Protein AF-0000000084667643 (afdb_homodimer)

Nearest PDB structures (foldseek):
  5f5l-assembly1_A  TM=6.764E-01  e=3.415E-20  Micromonospora okii
  7er7-assembly1_A  TM=6.659E-01  e=9.354E-09  Homo sapiens
  5itv-assembly1_A  TM=6.585E-01  e=2.022E-08  Bacillus subtilis subsp. subtilis str. 168
  4trr-assembly1_D  TM=6.886E-01  e=4.373E-08  Burkholderia cenocepacia J2315
  6drr-assembly1_B  TM=6.834E-01  e=4.977E-07  Campylobacter jejuni

Structure (mmCIF, N/CA/C/O backbone):
data_AF-0000000084667643-model_v1
#
loop_
_entity.id
_entity.type
_entity.pdbx_description
1 polymer 'NmrA-like domain-containing protein'
#
loop_
_atom_site.group_PDB
_atom_site.id
_atom_site.type_symbol
_atom_site.label_atom_id
_atom_site.label_alt_id
_atom_site.label_comp_id
_atom_site.label_asym_id
_atom_site.label_entity_id
_atom_site.label_seq_id
_atom_site.pdbx_PDB_ins_code
_atom_site.Cartn_x
_atom_site.Cartn_y
_atom_site.Cartn_z
_atom_site.occupancy
_atom_site.B_iso_or_equiv
_atom_site.auth_seq_id
_atom_site.auth_comp_id
_atom_site.auth_asym_id
_atom_site.auth_atom_id
_atom_site.pdbx_PDB_model_num
ATOM 1 N N . MET A 1 1 ? 10.734 -54.125 -12.797 1 47.94 1 MET A N 1
ATOM 2 C CA . MET A 1 1 ? 9.531 -53.312 -12.844 1 47.94 1 MET A CA 1
ATOM 3 C C . MET A 1 1 ? 9.422 -52.562 -14.172 1 47.94 1 MET A C 1
ATOM 5 O O . MET A 1 1 ? 10.438 -52.312 -14.82 1 47.94 1 MET A O 1
ATOM 9 N N . ALA A 1 2 ? 8.211 -52.562 -14.844 1 60.41 2 ALA A N 1
ATOM 10 C CA . ALA A 1 2 ? 8.047 -51.969 -16.156 1 60.41 2 ALA A CA 1
ATOM 11 C C . ALA A 1 2 ? 8.586 -50.531 -16.188 1 60.41 2 ALA A C 1
ATOM 13 O O . ALA A 1 2 ? 8.531 -49.844 -15.18 1 60.41 2 ALA A O 1
ATOM 14 N N . ALA A 1 3 ? 9.352 -50.156 -17.188 1 72.62 3 ALA A N 1
ATOM 15 C CA . ALA A 1 3 ? 9.992 -48.844 -17.359 1 72.62 3 ALA A CA 1
ATOM 16 C C . ALA A 1 3 ? 8.977 -47.719 -17.25 1 72.62 3 ALA A C 1
ATOM 18 O O . ALA A 1 3 ? 7.922 -47.75 -17.891 1 72.62 3 ALA A O 1
ATOM 19 N N . THR A 1 4 ? 9.102 -46.844 -16.188 1 89.5 4 THR A N 1
ATOM 20 C CA . THR A 1 4 ? 8.195 -45.719 -15.977 1 89.5 4 THR A CA 1
ATOM 21 C C . THR A 1 4 ? 8.844 -44.406 -16.453 1 89.5 4 THR A C 1
ATOM 23 O O . THR A 1 4 ? 10.062 -44.312 -16.578 1 89.5 4 THR A O 1
ATOM 26 N N . LYS A 1 5 ? 8.086 -43.5 -16.906 1 95.88 5 LYS A N 1
ATOM 27 C CA . LYS A 1 5 ? 8.516 -42.125 -17.203 1 95.88 5 LYS A CA 1
ATOM 28 C C . LYS A 1 5 ? 8.617 -41.281 -15.922 1 95.88 5 LYS A C 1
ATOM 30 O O . LYS A 1 5 ? 7.609 -41.031 -15.258 1 95.88 5 LYS A O 1
ATOM 35 N N . ALA A 1 6 ? 9.812 -40.844 -15.641 1 98.12 6 ALA A N 1
ATOM 36 C CA . ALA A 1 6 ? 10 -40.062 -14.422 1 98.12 6 ALA A CA 1
ATOM 37 C C . ALA A 1 6 ? 9.695 -38.594 -14.68 1 98.12 6 ALA A C 1
ATOM 39 O O . ALA A 1 6 ? 10.211 -38 -15.633 1 98.12 6 ALA A O 1
ATOM 40 N N . ILE A 1 7 ? 8.812 -38.062 -13.867 1 98.62 7 ILE A N 1
ATOM 41 C CA . ILE A 1 7 ? 8.461 -36.625 -13.977 1 98.62 7 ILE A CA 1
ATOM 42 C C . ILE A 1 7 ? 8.922 -35.906 -12.727 1 98.62 7 ILE A C 1
ATOM 44 O O . ILE A 1 7 ? 8.539 -36.25 -11.609 1 98.62 7 ILE A O 1
ATOM 48 N N . LEU A 1 8 ? 9.758 -34.906 -12.922 1 98.69 8 LEU A N 1
ATOM 49 C CA . LEU A 1 8 ? 10.242 -34.031 -11.867 1 98.69 8 LEU A CA 1
ATOM 50 C C . LEU A 1 8 ? 9.32 -32.812 -11.68 1 98.69 8 LEU A C 1
ATOM 52 O O . LEU A 1 8 ? 9.156 -32 -12.602 1 98.69 8 LEU A O 1
ATOM 56 N N . VAL A 1 9 ? 8.719 -32.688 -10.523 1 98.69 9 VAL A N 1
ATOM 57 C CA . VAL A 1 9 ? 7.777 -31.609 -10.266 1 98.69 9 VAL A CA 1
ATOM 58 C C . VAL A 1 9 ? 8.383 -30.609 -9.273 1 98.69 9 VAL A C 1
ATOM 60 O O . VAL A 1 9 ? 8.57 -30.938 -8.102 1 98.69 9 VAL A O 1
ATOM 63 N N . THR A 1 10 ? 8.672 -29.359 -9.742 1 98.06 10 THR A N 1
ATOM 64 C CA . THR A 1 10 ? 9.133 -28.312 -8.852 1 98.06 10 THR A CA 1
ATOM 65 C C . THR A 1 10 ? 7.953 -27.594 -8.203 1 98.06 10 THR A C 1
ATOM 67 O O . THR A 1 10 ? 6.812 -27.75 -8.641 1 98.06 10 THR A O 1
ATOM 70 N N . GLY A 1 11 ? 8.266 -26.891 -7.086 1 95.12 11 GLY A N 1
ATOM 71 C CA . GLY A 1 11 ? 7.164 -26.281 -6.363 1 95.12 11 GLY A CA 1
ATOM 72 C C . GLY A 1 11 ? 6.168 -27.281 -5.82 1 95.12 11 GLY A C 1
ATOM 73 O O . GLY A 1 11 ? 4.977 -26.984 -5.703 1 95.12 11 GLY A O 1
ATOM 74 N N . ALA A 1 12 ? 6.59 -28.438 -5.488 1 96.56 12 ALA A N 1
ATOM 75 C CA . ALA A 1 12 ? 5.727 -29.562 -5.156 1 96.56 12 ALA A CA 1
ATOM 76 C C . ALA A 1 12 ? 4.953 -29.312 -3.867 1 96.56 12 ALA A C 1
ATOM 78 O O . ALA A 1 12 ? 3.836 -29.812 -3.695 1 96.56 12 ALA A O 1
ATOM 79 N N . THR A 1 13 ? 5.504 -28.547 -2.99 1 94.56 13 THR A N 1
ATOM 80 C CA . THR A 1 13 ? 4.84 -28.266 -1.722 1 94.56 13 THR A CA 1
ATOM 81 C C . THR A 1 13 ? 3.947 -27.031 -1.84 1 94.56 13 THR A C 1
ATOM 83 O O . THR A 1 13 ? 3.23 -26.688 -0.898 1 94.56 13 THR A O 1
ATOM 86 N N . GLY A 1 14 ? 4.023 -26.438 -2.955 1 93.56 14 GLY A N 1
ATOM 87 C CA . GLY A 1 14 ? 3.209 -25.25 -3.191 1 93.56 14 GLY A CA 1
ATOM 88 C C . GLY A 1 14 ? 1.891 -25.562 -3.873 1 93.56 14 GLY A C 1
ATOM 89 O O . GLY A 1 14 ? 1.542 -26.734 -4.059 1 93.56 14 GLY A O 1
ATOM 90 N N . LYS A 1 15 ? 1.174 -24.484 -4.262 1 92.5 15 LYS A N 1
ATOM 91 C CA . LYS A 1 15 ? -0.159 -24.625 -4.848 1 92.5 15 LYS A CA 1
ATOM 92 C C . LYS A 1 15 ? -0.096 -25.266 -6.227 1 92.5 15 LYS A C 1
ATOM 94 O O . LYS A 1 15 ? -0.78 -26.266 -6.48 1 92.5 15 LYS A O 1
ATOM 99 N N . GLN A 1 16 ? 0.79 -24.734 -7.043 1 96.38 16 GLN A N 1
ATOM 100 C CA . GLN A 1 16 ? 0.796 -25.188 -8.43 1 96.38 16 GLN A CA 1
ATOM 101 C C . GLN A 1 16 ? 1.419 -26.578 -8.555 1 96.38 16 GLN A C 1
ATOM 103 O O . GLN A 1 16 ? 0.762 -27.516 -9 1 96.38 16 GLN A O 1
ATOM 108 N N . GLY A 1 17 ? 2.645 -26.75 -8.039 1 97.5 17 GLY A N 1
ATOM 109 C CA . GLY A 1 17 ? 3.277 -28.062 -8.102 1 97.5 17 GLY A CA 1
ATOM 110 C C . GLY A 1 17 ? 2.482 -29.141 -7.395 1 97.5 17 GLY A C 1
ATOM 111 O O . GLY A 1 17 ? 2.391 -30.266 -7.883 1 97.5 17 GLY A O 1
ATOM 112 N N . GLY A 1 18 ? 1.941 -28.797 -6.273 1 96.88 18 GLY A N 1
ATOM 113 C CA . GLY A 1 18 ? 1.099 -29.734 -5.559 1 96.88 18 GLY A CA 1
ATOM 114 C C . GLY A 1 18 ? -0.117 -30.172 -6.355 1 96.88 18 GLY A C 1
ATOM 115 O O . GLY A 1 18 ? -0.477 -31.359 -6.352 1 96.88 18 GLY A O 1
ATOM 116 N N . ALA A 1 19 ? -0.73 -29.266 -7.016 1 97 19 ALA A N 1
ATOM 117 C CA . ALA A 1 19 ? -1.91 -29.562 -7.82 1 97 19 ALA A CA 1
ATOM 118 C C . ALA A 1 19 ? -1.553 -30.484 -8.992 1 97 19 ALA A C 1
ATOM 120 O O . ALA A 1 19 ? -2.309 -31.391 -9.328 1 97 19 ALA A O 1
ATOM 121 N N . VAL A 1 20 ? -0.415 -30.219 -9.617 1 98.25 20 VAL A N 1
ATOM 122 C CA . VAL A 1 20 ? 0.044 -31.078 -10.711 1 98.25 20 VAL A CA 1
ATOM 123 C C . VAL A 1 20 ? 0.303 -32.5 -10.195 1 98.25 20 VAL A C 1
ATOM 125 O O . VAL A 1 20 ? -0.128 -33.469 -10.805 1 98.25 20 VAL A O 1
ATOM 128 N N . LEU A 1 21 ? 0.953 -32.594 -9.055 1 97.62 21 LEU A N 1
ATOM 129 C CA . LEU A 1 21 ? 1.238 -33.875 -8.445 1 97.62 21 LEU A CA 1
ATOM 130 C C . LEU A 1 21 ? -0.052 -34.625 -8.13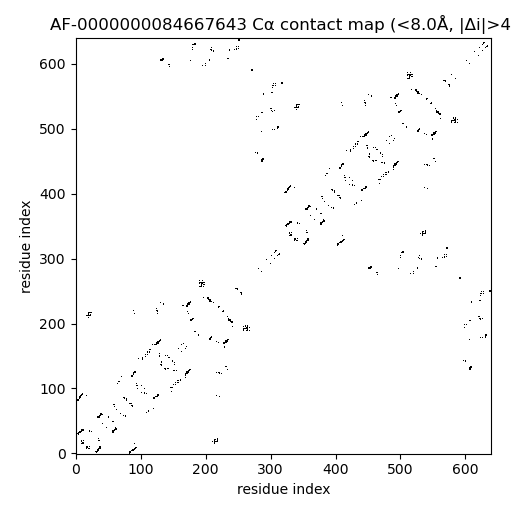3 1 97.62 21 LEU A C 1
ATOM 132 O O . LEU A 1 21 ? -0.164 -35.812 -8.414 1 97.62 21 LEU A O 1
ATOM 136 N N . ASP A 1 22 ? -0.995 -33.938 -7.57 1 96.62 22 ASP A N 1
ATOM 137 C CA . ASP A 1 22 ? -2.273 -34.531 -7.215 1 96.62 22 ASP A CA 1
ATOM 138 C C . ASP A 1 22 ? -2.969 -35.094 -8.445 1 96.62 22 ASP A C 1
ATOM 140 O O . ASP A 1 22 ? -3.469 -36.25 -8.414 1 96.62 22 ASP A O 1
ATOM 144 N N . GLN A 1 23 ? -2.955 -34.344 -9.508 1 96.5 23 GLN A N 1
ATOM 145 C CA . GLN A 1 23 ? -3.629 -34.781 -10.727 1 96.5 23 GLN A CA 1
ATOM 146 C C . GLN A 1 23 ? -2.912 -35.969 -11.375 1 96.5 23 GLN A C 1
ATOM 148 O O . GLN A 1 23 ? -3.553 -36.906 -11.82 1 96.5 23 GLN A O 1
ATOM 153 N N . LEU A 1 24 ? -1.574 -35.938 -11.398 1 97.5 24 LEU A N 1
ATOM 154 C CA . LEU A 1 24 ? -0.806 -37.031 -11.992 1 97.5 24 LEU A CA 1
ATOM 155 C C . LEU A 1 24 ? -0.93 -38.312 -11.164 1 97.5 24 LEU A C 1
ATOM 157 O O . LEU A 1 24 ? -1.063 -39.406 -11.711 1 97.5 24 LEU A O 1
ATOM 161 N N . ALA A 1 25 ? -0.909 -38.125 -9.852 1 95.88 25 ALA A N 1
ATOM 162 C CA . ALA A 1 25 ? -0.954 -39.281 -8.953 1 95.88 25 ALA A CA 1
ATOM 163 C C . ALA A 1 25 ? -2.326 -39.938 -8.984 1 95.88 25 ALA A C 1
ATOM 165 O O . ALA A 1 25 ? -2.445 -41.125 -8.742 1 95.88 25 ALA A O 1
ATOM 166 N N . SER A 1 26 ? -3.346 -39.125 -9.273 1 92.88 26 SER A N 1
ATOM 167 C CA . SER A 1 26 ? -4.711 -39.656 -9.234 1 92.88 26 SER A CA 1
ATOM 168 C C . SER A 1 26 ? -5.172 -40.094 -10.617 1 92.88 26 SER A C 1
ATOM 170 O O . SER A 1 26 ? -6.258 -40.688 -10.758 1 92.88 26 SER A O 1
ATOM 172 N N . TYR A 1 27 ? -4.434 -39.75 -11.625 1 89.25 27 TYR A N 1
ATOM 173 C CA . TYR A 1 27 ? -4.77 -40.125 -12.992 1 89.25 27 TYR A CA 1
ATOM 174 C C . TYR A 1 27 ? -4.832 -41.656 -13.148 1 89.25 27 TYR A C 1
ATOM 176 O O . TYR A 1 27 ? -4.004 -42.375 -12.586 1 89.25 27 TYR A O 1
ATOM 184 N N . PRO A 1 28 ? -5.879 -42 -14.039 1 81.5 28 PRO A N 1
ATOM 185 C CA . PRO A 1 28 ? -5.871 -43.438 -14.344 1 81.5 28 PRO A CA 1
ATOM 186 C C . PRO A 1 28 ? -4.605 -43.875 -15.078 1 81.5 28 PRO A C 1
ATOM 188 O O . PRO A 1 28 ? -4.09 -43.125 -15.922 1 81.5 28 PRO A O 1
ATOM 191 N N . SER A 1 29 ? -3.879 -44.75 -14.805 1 86.62 29 SER A N 1
ATOM 192 C CA . SER A 1 29 ? -2.654 -45.312 -15.367 1 86.62 29 SER A CA 1
ATOM 193 C C . SER A 1 29 ? -1.425 -44.531 -14.883 1 86.62 29 SER A C 1
ATOM 195 O O . SER A 1 29 ? -0.457 -44.375 -15.625 1 86.62 29 SER A O 1
ATOM 197 N N . ASN A 1 30 ? -1.562 -43.938 -13.805 1 84.94 30 ASN A N 1
ATOM 198 C CA . ASN A 1 30 ? -0.453 -43.219 -13.188 1 84.94 30 ASN A CA 1
ATOM 199 C C . ASN A 1 30 ? 0.771 -44.094 -13.016 1 84.94 30 ASN A C 1
ATOM 201 O O . ASN A 1 30 ? 1.885 -43.625 -12.828 1 84.94 30 ASN A O 1
ATOM 205 N N . SER A 1 31 ? 0.559 -45.375 -13.203 1 86.94 31 SER A N 1
ATOM 206 C CA . SER A 1 31 ? 1.657 -46.312 -13.016 1 86.94 31 SER A CA 1
ATOM 207 C C . SER A 1 31 ? 2.721 -46.156 -14.094 1 86.94 31 SER A C 1
ATOM 209 O O . SER A 1 31 ? 3.84 -46.625 -13.961 1 86.94 31 SER A O 1
ATOM 211 N N . GLN A 1 32 ? 2.342 -45.469 -15.086 1 92.62 32 GLN A N 1
ATOM 212 C CA . GLN A 1 32 ? 3.309 -45.25 -16.156 1 92.62 32 GLN A CA 1
ATOM 213 C C . GLN A 1 32 ? 4.312 -44.156 -15.758 1 92.62 32 GLN A C 1
ATOM 215 O O . GLN A 1 32 ? 5.324 -43.969 -16.438 1 92.62 32 GLN A O 1
ATOM 220 N N . PHE A 1 33 ? 4.039 -43.531 -14.656 1 95.56 33 PHE A N 1
ATOM 221 C CA . PHE A 1 33 ? 4.91 -42.438 -14.242 1 95.56 33 PHE A CA 1
ATOM 222 C C . PHE A 1 33 ? 5.562 -42.75 -12.898 1 95.56 33 PHE A C 1
ATOM 224 O O . PHE A 1 33 ? 4.969 -43.406 -12.055 1 95.56 33 PHE A O 1
ATOM 231 N N . THR A 1 34 ? 6.738 -42.312 -12.75 1 97.12 34 THR A N 1
ATOM 232 C CA . THR A 1 34 ? 7.375 -42.125 -11.453 1 97.12 34 THR A CA 1
ATOM 233 C C . THR A 1 34 ? 7.441 -40.656 -11.094 1 97.12 34 THR A C 1
ATOM 235 O O . THR A 1 34 ? 8.109 -39.875 -11.781 1 97.12 34 THR A O 1
ATOM 238 N N . LEU A 1 35 ? 6.762 -40.344 -10.07 1 98.06 35 LEU A N 1
ATOM 239 C CA . LEU A 1 35 ? 6.633 -38.906 -9.734 1 98.06 35 LEU A CA 1
ATOM 240 C C . LEU A 1 35 ? 7.668 -38.5 -8.688 1 98.06 35 LEU A C 1
ATOM 242 O O . LEU A 1 35 ? 7.758 -39.125 -7.625 1 98.06 35 LEU A O 1
ATOM 246 N N . LEU A 1 36 ? 8.422 -37.531 -9.047 1 98.5 36 LEU A N 1
ATOM 247 C CA . LEU A 1 36 ? 9.461 -37 -8.18 1 98.5 36 LEU A CA 1
ATOM 248 C C . LEU A 1 36 ? 9.086 -35.594 -7.703 1 98.5 36 LEU A C 1
ATOM 250 O O . LEU A 1 36 ? 9.016 -34.656 -8.5 1 98.5 36 LEU A O 1
ATOM 254 N N . ALA A 1 37 ? 8.867 -35.406 -6.43 1 98.5 37 ALA A N 1
ATOM 255 C CA . ALA A 1 37 ? 8.477 -34.125 -5.84 1 98.5 37 ALA A CA 1
ATOM 256 C C . ALA A 1 37 ? 9.688 -33.406 -5.254 1 98.5 37 ALA A C 1
ATOM 258 O O . ALA A 1 37 ? 10.281 -33.875 -4.277 1 98.5 37 ALA A O 1
ATOM 259 N N . VAL A 1 38 ? 9.977 -32.281 -5.801 1 98.06 38 VAL A N 1
ATOM 260 C CA . VAL A 1 38 ? 11.141 -31.516 -5.359 1 98.06 38 VAL A CA 1
ATOM 261 C C . VAL A 1 38 ? 10.766 -30.625 -4.18 1 98.06 38 VAL A C 1
ATOM 263 O O . VAL A 1 38 ? 9.758 -29.906 -4.227 1 98.06 38 VAL A O 1
ATOM 266 N N . THR A 1 39 ? 11.516 -30.656 -3.191 1 96.81 39 THR A N 1
ATOM 267 C CA . THR A 1 39 ? 11.367 -29.781 -2.027 1 96.81 39 THR A CA 1
ATOM 268 C C . THR A 1 39 ? 12.727 -29.391 -1.475 1 96.81 39 THR A C 1
ATOM 270 O O . THR A 1 39 ? 13.719 -30.078 -1.692 1 96.81 39 THR A O 1
ATOM 273 N N . ARG A 1 40 ? 12.789 -28.234 -0.819 1 92.25 40 ARG A N 1
ATOM 274 C CA . ARG A 1 40 ? 14.023 -27.766 -0.217 1 92.25 40 ARG A CA 1
ATOM 275 C C . ARG A 1 40 ? 14.391 -28.578 1.013 1 92.25 40 ARG A C 1
ATOM 277 O O . ARG A 1 40 ? 15.562 -28.688 1.376 1 92.25 40 ARG A O 1
ATOM 284 N N . ASP A 1 41 ? 13.289 -29.156 1.616 1 93.19 41 ASP A N 1
ATOM 285 C CA . ASP A 1 41 ? 13.453 -29.969 2.816 1 93.19 41 ASP A CA 1
ATOM 286 C C . ASP A 1 41 ? 12.5 -31.156 2.807 1 93.19 41 ASP A C 1
ATOM 288 O O . ASP A 1 41 ? 11.312 -31 3.094 1 93.19 41 ASP A O 1
ATOM 292 N N . VAL A 1 42 ? 13.031 -32.375 2.656 1 95.12 42 VAL A N 1
ATOM 293 C CA . VAL A 1 42 ? 12.211 -33.594 2.51 1 95.12 42 VAL A CA 1
ATOM 294 C C . VAL A 1 42 ? 11.586 -33.938 3.854 1 95.12 42 VAL A C 1
ATOM 296 O O . VAL A 1 42 ? 10.641 -34.75 3.912 1 95.12 42 VAL A O 1
ATOM 299 N N . ASN A 1 43 ? 12.125 -33.312 4.918 1 93.81 43 ASN A N 1
ATOM 300 C CA . ASN A 1 43 ? 11.617 -33.656 6.246 1 93.81 43 ASN A CA 1
ATOM 301 C C . ASN A 1 43 ? 10.586 -32.625 6.727 1 93.81 43 ASN A C 1
ATOM 303 O O . ASN A 1 43 ? 10.078 -32.75 7.84 1 93.81 43 ASN A O 1
ATOM 307 N N . SER A 1 44 ? 10.289 -31.688 5.871 1 91.81 44 SER A N 1
ATOM 308 C CA . SER A 1 44 ? 9.305 -30.672 6.254 1 91.81 44 SER A CA 1
ATOM 309 C C . SER A 1 44 ? 7.906 -31.281 6.352 1 91.81 44 SER A C 1
ATOM 311 O O . SER A 1 44 ? 7.625 -32.312 5.746 1 91.81 44 SER A O 1
ATOM 313 N N . GLY A 1 45 ? 7.059 -30.594 7.141 1 89.69 45 GLY A N 1
ATOM 314 C CA . GLY A 1 45 ? 5.672 -31.016 7.246 1 89.69 45 GLY A CA 1
ATOM 315 C C . GLY A 1 45 ? 4.953 -31.062 5.91 1 89.69 45 GLY A C 1
ATOM 316 O O . GLY A 1 45 ? 4.215 -32 5.621 1 89.69 45 GLY A O 1
ATOM 317 N N . SER A 1 46 ? 5.184 -30.078 5.094 1 91.19 46 SER A N 1
ATOM 318 C CA . SER A 1 46 ? 4.543 -30 3.783 1 91.19 46 SER A CA 1
ATOM 319 C C . SER A 1 46 ? 5.004 -31.141 2.877 1 91.19 46 SER A C 1
ATOM 321 O O . SER A 1 46 ? 4.219 -31.672 2.098 1 91.19 46 SER A O 1
ATOM 323 N N . ALA A 1 47 ? 6.258 -31.516 2.951 1 95 47 ALA A N 1
ATOM 324 C CA . ALA A 1 47 ? 6.781 -32.625 2.17 1 95 47 ALA A CA 1
ATOM 325 C C . ALA A 1 47 ? 6.176 -33.969 2.629 1 95 47 ALA A C 1
ATOM 327 O O . ALA A 1 47 ? 5.762 -34.781 1.805 1 95 47 ALA A O 1
ATOM 328 N N . LYS A 1 48 ? 6.055 -34.125 3.885 1 93.62 48 LYS A N 1
ATOM 329 C CA . LYS A 1 48 ? 5.5 -35.344 4.441 1 93.62 48 LYS A CA 1
ATOM 330 C C . LYS A 1 48 ? 4.027 -35.5 4.062 1 93.62 48 LYS A C 1
ATOM 332 O O . LYS A 1 48 ? 3.555 -36.625 3.852 1 93.62 48 LYS A O 1
ATOM 337 N N . LYS A 1 49 ? 3.365 -34.406 4 1 93.31 49 LYS A N 1
ATOM 338 C CA . LYS A 1 49 ? 1.954 -34.438 3.629 1 93.31 49 LYS A CA 1
ATOM 339 C C . LYS A 1 49 ? 1.77 -34.969 2.209 1 93.31 49 LYS A C 1
ATOM 341 O O . LYS A 1 49 ? 0.774 -35.625 1.911 1 93.31 49 LYS A O 1
ATOM 346 N N . ILE A 1 50 ? 2.719 -34.688 1.342 1 95.69 50 ILE A N 1
ATOM 347 C CA . ILE A 1 50 ? 2.658 -35.188 -0.032 1 95.69 50 ILE A CA 1
ATOM 348 C C . ILE A 1 50 ? 2.686 -36.719 -0.041 1 95.69 50 ILE A C 1
ATOM 350 O O . ILE A 1 50 ? 1.846 -37.344 -0.677 1 95.69 50 ILE A O 1
ATOM 354 N N . VAL A 1 51 ? 3.576 -37.281 0.728 1 95.06 51 VAL A N 1
ATOM 355 C CA . VAL A 1 51 ? 3.762 -38.719 0.717 1 95.06 51 VAL A CA 1
ATOM 356 C C . VAL A 1 51 ? 2.617 -39.406 1.469 1 95.06 51 VAL A C 1
ATOM 358 O O . VAL A 1 51 ? 2.221 -40.5 1.135 1 95.06 51 VAL A O 1
ATOM 361 N N . GLU A 1 52 ? 2.113 -38.719 2.479 1 94.44 52 GLU A N 1
ATOM 362 C CA . GLU A 1 52 ? 0.936 -39.25 3.162 1 94.44 52 GLU A CA 1
ATOM 363 C C . GLU A 1 52 ? -0.251 -39.375 2.209 1 94.44 52 GLU A C 1
ATOM 365 O O . GLU A 1 52 ? -0.996 -40.344 2.252 1 94.44 52 GLU A O 1
ATOM 370 N N . ARG A 1 53 ? -0.425 -38.438 1.385 1 94.5 53 ARG A N 1
ATOM 371 C CA . ARG A 1 53 ? -1.529 -38.406 0.431 1 94.5 53 ARG A CA 1
ATOM 372 C C . ARG A 1 53 ? -1.246 -39.312 -0.757 1 94.5 53 ARG A C 1
ATOM 374 O O . ARG A 1 53 ? -2.156 -39.969 -1.281 1 94.5 53 ARG A O 1
ATOM 381 N N . HIS A 1 54 ? 0.037 -39.281 -1.163 1 95.88 54 HIS A N 1
ATOM 382 C CA . HIS A 1 54 ? 0.477 -40.031 -2.322 1 95.88 54 HIS A CA 1
ATOM 383 C C . HIS A 1 54 ? 1.736 -40.844 -2.006 1 95.88 54 HIS A C 1
ATOM 385 O O . HIS A 1 54 ? 2.846 -40.438 -2.35 1 95.88 54 HIS A O 1
ATOM 391 N N . PRO A 1 55 ? 1.578 -42.031 -1.482 1 94 55 PRO A N 1
ATOM 392 C CA . PRO A 1 55 ? 2.725 -42.812 -1.009 1 94 55 PRO A CA 1
ATOM 393 C C . PRO A 1 55 ? 3.668 -43.219 -2.137 1 94 55 PRO A C 1
ATOM 395 O O . PRO A 1 55 ? 4.828 -43.562 -1.886 1 94 55 PRO A O 1
ATOM 398 N N . GLN A 1 56 ? 3.195 -43.25 -3.297 1 93.5 56 GLN A N 1
ATOM 399 C CA . GLN A 1 56 ? 4.016 -43.688 -4.422 1 93.5 56 GLN A CA 1
ATOM 400 C C . GLN A 1 56 ? 4.949 -42.562 -4.891 1 93.5 56 GLN A C 1
ATOM 402 O O . GLN A 1 56 ? 5.863 -42.812 -5.684 1 93.5 56 GLN A O 1
ATOM 407 N N . VAL A 1 57 ? 4.695 -41.312 -4.516 1 96.56 57 VAL A N 1
ATOM 408 C CA . VAL A 1 57 ? 5.523 -40.188 -4.906 1 96.56 57 VAL A CA 1
ATOM 409 C C . VAL A 1 57 ? 6.855 -40.25 -4.164 1 96.56 57 VAL A C 1
ATOM 411 O O . VAL A 1 57 ? 6.902 -40.562 -2.975 1 96.56 57 VAL A O 1
ATOM 414 N N . LYS A 1 58 ? 7.926 -39.969 -4.844 1 97.38 58 LYS A N 1
ATOM 415 C CA . LYS A 1 58 ? 9.25 -39.906 -4.238 1 97.38 58 LYS A CA 1
ATOM 416 C C . LYS A 1 58 ? 9.68 -38.469 -3.982 1 97.38 58 LYS A C 1
ATOM 418 O O . LYS A 1 58 ? 9.602 -37.625 -4.875 1 97.38 58 LYS A O 1
ATOM 423 N N . LEU A 1 59 ? 10.141 -38.219 -2.766 1 97.62 59 LEU A N 1
ATOM 424 C CA . LEU A 1 59 ? 10.633 -36.875 -2.432 1 97.62 59 LEU A CA 1
ATOM 425 C C . LEU A 1 59 ? 12.078 -36.719 -2.881 1 97.62 59 LEU A C 1
ATOM 427 O O . LEU A 1 59 ? 12.891 -37.625 -2.75 1 97.62 59 LEU A O 1
ATOM 431 N N . VAL A 1 60 ? 12.375 -35.625 -3.471 1 98.12 60 VAL A N 1
ATOM 432 C CA . VAL A 1 60 ? 13.727 -35.281 -3.9 1 98.12 60 VAL A CA 1
ATOM 433 C C . VAL A 1 60 ? 14.148 -33.969 -3.248 1 98.12 60 VAL A C 1
ATOM 435 O O . VAL A 1 60 ? 13.477 -32.969 -3.396 1 98.12 60 VAL A O 1
ATOM 438 N N . GLN A 1 61 ? 15.164 -33.969 -2.533 1 96.62 61 GLN A N 1
ATOM 439 C CA . GLN A 1 61 ? 15.703 -32.75 -1.964 1 96.62 61 GLN A CA 1
ATOM 440 C C . GLN A 1 61 ? 16.469 -31.953 -3.014 1 96.62 61 GLN A C 1
ATOM 442 O O . GLN A 1 61 ? 17.344 -32.469 -3.695 1 96.62 61 GLN A O 1
ATOM 447 N N . GLY A 1 62 ? 16.047 -30.703 -3.162 1 94.31 62 GLY A N 1
ATOM 448 C CA . GLY A 1 62 ? 16.734 -29.891 -4.141 1 94.31 62 GLY A CA 1
ATOM 449 C C . GLY A 1 62 ? 16.297 -28.422 -4.098 1 94.31 62 GLY A C 1
ATOM 450 O O . GLY A 1 62 ? 15.312 -28.078 -3.443 1 94.31 62 GLY A O 1
ATOM 451 N N . ASN A 1 63 ? 17.156 -27.625 -4.762 1 90.88 63 ASN A N 1
ATOM 452 C CA . ASN A 1 63 ? 17.016 -26.172 -4.891 1 90.88 63 ASN A CA 1
ATOM 453 C C . ASN A 1 63 ? 17.125 -25.734 -6.344 1 90.88 63 ASN A C 1
ATOM 455 O O . ASN A 1 63 ? 18 -26.219 -7.078 1 90.88 63 ASN A O 1
ATOM 459 N N . LEU A 1 64 ? 16.25 -24.812 -6.68 1 94.25 64 LEU A N 1
ATOM 460 C CA . LEU A 1 64 ? 16.25 -24.391 -8.078 1 94.25 64 LEU A CA 1
ATOM 461 C C . LEU A 1 64 ? 17.469 -23.531 -8.391 1 94.25 64 LEU A C 1
ATOM 463 O O . LEU A 1 64 ? 17.766 -23.281 -9.562 1 94.25 64 LEU A O 1
ATOM 467 N N . ASP A 1 65 ? 18.156 -23.172 -7.367 1 93.69 65 ASP A N 1
ATOM 468 C CA . ASP A 1 65 ? 19.375 -22.406 -7.566 1 93.69 65 ASP A CA 1
ATOM 469 C C . ASP A 1 65 ? 20.516 -23.297 -8.047 1 93.69 65 ASP A C 1
ATOM 471 O O . ASP A 1 65 ? 21.547 -22.812 -8.516 1 93.69 65 ASP A O 1
ATOM 475 N N . ASP A 1 66 ? 20.344 -24.609 -7.953 1 95.69 66 ASP A N 1
ATOM 476 C CA . ASP A 1 66 ? 21.344 -25.562 -8.391 1 95.69 66 ASP A CA 1
ATOM 477 C C . ASP A 1 66 ? 20.703 -26.75 -9.117 1 95.69 66 ASP A C 1
ATOM 479 O O . ASP A 1 66 ? 20.688 -27.859 -8.602 1 95.69 66 ASP A O 1
ATOM 483 N N . PRO A 1 67 ? 20.359 -26.547 -10.383 1 97.25 67 PRO A N 1
ATOM 484 C CA . PRO A 1 67 ? 19.641 -27.594 -11.117 1 97.25 67 PRO A CA 1
ATOM 485 C C . PRO A 1 67 ? 20.484 -28.859 -11.32 1 97.25 67 PRO A C 1
ATOM 487 O O . PRO A 1 67 ? 19.938 -29.953 -11.367 1 97.25 67 PRO A O 1
ATOM 490 N N . GLN A 1 68 ? 21.828 -28.75 -11.422 1 97.31 68 GLN A N 1
ATOM 491 C CA . GLN A 1 68 ? 22.656 -29.938 -11.594 1 97.31 68 GLN A CA 1
ATOM 492 C C . GLN A 1 68 ? 22.578 -30.828 -10.367 1 97.31 68 GLN A C 1
ATOM 494 O O . GLN A 1 68 ? 22.422 -32.062 -10.492 1 97.31 68 GLN A O 1
ATOM 499 N N . ALA A 1 69 ? 22.703 -30.188 -9.266 1 97.5 69 ALA A N 1
ATOM 500 C CA . ALA A 1 69 ? 22.562 -30.938 -8.031 1 97.5 69 ALA A CA 1
ATOM 501 C C . ALA A 1 69 ? 21.172 -31.531 -7.898 1 97.5 69 ALA A C 1
ATOM 503 O O . ALA A 1 69 ? 21 -32.656 -7.387 1 97.5 69 ALA A O 1
ATOM 504 N N . LEU A 1 70 ? 20.234 -30.797 -8.328 1 97.94 70 LEU A N 1
ATOM 505 C CA . LEU A 1 70 ? 18.844 -31.266 -8.289 1 97.94 70 LEU A CA 1
ATOM 506 C C . LEU A 1 70 ? 18.672 -32.5 -9.148 1 97.94 70 LEU A C 1
ATOM 508 O O . LEU A 1 70 ? 18.047 -33.5 -8.711 1 97.94 70 LEU A O 1
ATOM 512 N N . PHE A 1 71 ? 19.203 -32.562 -10.344 1 98.25 71 PHE A N 1
ATOM 513 C CA . PHE A 1 71 ? 19.094 -33.719 -11.234 1 98.25 71 PHE A CA 1
ATOM 514 C C . PHE A 1 71 ? 19.828 -34.906 -10.656 1 98.25 71 PHE A C 1
ATOM 516 O O . PHE A 1 71 ? 19.375 -36.062 -10.789 1 98.25 71 PHE A O 1
ATOM 523 N N . ALA A 1 72 ? 20.953 -34.625 -10.008 1 98 72 ALA A N 1
ATOM 524 C CA . ALA A 1 72 ? 21.688 -35.719 -9.367 1 98 72 ALA A CA 1
ATOM 525 C C . ALA A 1 72 ? 20.859 -36.375 -8.266 1 98 72 ALA A C 1
ATOM 527 O O . ALA A 1 72 ? 20.797 -37.594 -8.164 1 98 72 ALA A O 1
ATOM 528 N N . SER A 1 73 ? 20.25 -35.531 -7.492 1 98 73 SER A N 1
ATOM 529 C CA . SER A 1 73 ? 19.391 -36.031 -6.426 1 98 73 SER A CA 1
ATOM 530 C C . SER A 1 73 ? 18.203 -36.812 -6.992 1 98 73 SER A C 1
ATOM 532 O O . SER A 1 73 ? 17.812 -37.812 -6.426 1 98 73 SER A O 1
ATOM 534 N N . ALA A 1 74 ? 17.656 -36.344 -8.07 1 98.38 74 ALA A N 1
ATOM 535 C CA . ALA A 1 74 ? 16.531 -37.031 -8.711 1 98.38 74 ALA A CA 1
ATOM 536 C C . ALA A 1 74 ? 16.922 -38.406 -9.234 1 98.38 74 ALA A C 1
ATOM 538 O O . ALA A 1 74 ? 16.203 -39.375 -9.047 1 98.38 74 ALA A O 1
ATOM 539 N N . LYS A 1 75 ? 18.062 -38.438 -9.82 1 97.69 75 LYS A N 1
ATOM 540 C CA . LYS A 1 75 ? 18.562 -39.719 -10.336 1 97.69 75 LYS A CA 1
ATOM 541 C C . LYS A 1 75 ? 18.859 -40.688 -9.203 1 97.69 75 LYS A C 1
ATOM 543 O O . LYS A 1 75 ? 18.609 -41.906 -9.328 1 97.69 75 LYS A O 1
ATOM 548 N N . ALA A 1 76 ? 19.406 -40.156 -8.148 1 97.62 76 ALA A N 1
ATOM 549 C CA . ALA A 1 76 ? 19.641 -41 -6.977 1 97.62 76 ALA A CA 1
ATOM 550 C C . ALA A 1 76 ? 18.328 -41.562 -6.445 1 97.62 76 ALA A C 1
ATOM 552 O O . ALA A 1 76 ? 18.281 -42.75 -6.051 1 97.62 76 ALA A O 1
ATOM 553 N N . ALA A 1 77 ? 17.344 -40.781 -6.406 1 96.56 77 ALA A N 1
ATOM 554 C CA . ALA A 1 77 ? 16.031 -41.25 -5.957 1 96.56 77 ALA A CA 1
ATOM 555 C C . ALA A 1 77 ? 15.492 -42.344 -6.875 1 96.56 77 ALA A C 1
ATOM 557 O O . ALA A 1 77 ? 14.883 -43.312 -6.41 1 96.56 77 ALA A O 1
ATOM 558 N N . LEU A 1 78 ? 15.672 -42.156 -8.141 1 97.06 78 LEU A N 1
ATOM 559 C CA . LEU A 1 78 ? 15.25 -43.156 -9.109 1 97.06 78 LEU A CA 1
ATOM 560 C C . LEU A 1 78 ? 16 -44.469 -8.906 1 97.06 78 LEU A C 1
ATOM 562 O O . LEU A 1 78 ? 15.414 -45.562 -8.945 1 97.06 78 LEU A O 1
ATOM 566 N N . LYS A 1 79 ? 17.266 -44.312 -8.656 1 96.62 79 LYS A N 1
ATOM 567 C CA . LYS A 1 79 ? 18.078 -45.469 -8.398 1 96.62 79 LYS A CA 1
ATOM 568 C C . LYS A 1 79 ? 17.578 -46.25 -7.168 1 96.62 79 LYS A C 1
ATOM 570 O O . LYS A 1 79 ? 17.438 -47.469 -7.199 1 96.62 79 LYS A O 1
ATOM 575 N N . GLU A 1 80 ? 17.328 -45.531 -6.195 1 95.06 80 GLU A N 1
ATOM 576 C CA . GLU A 1 80 ? 16.828 -46.125 -4.965 1 95.06 80 GLU A CA 1
ATOM 577 C C . GLU A 1 80 ? 15.492 -46.812 -5.199 1 95.06 80 GLU A C 1
ATOM 579 O O . GLU A 1 80 ? 15.195 -47.844 -4.578 1 95.06 80 GLU A O 1
ATOM 584 N N . ALA A 1 81 ? 14.734 -46.312 -6.074 1 93.44 81 ALA A N 1
ATOM 585 C CA . ALA A 1 81 ? 13.414 -46.875 -6.395 1 93.44 81 ALA A CA 1
ATOM 586 C C . ALA A 1 81 ? 13.516 -47.938 -7.465 1 93.44 81 ALA A C 1
ATOM 588 O O . ALA A 1 81 ? 12.5 -48.438 -7.957 1 93.44 81 ALA A O 1
ATOM 589 N N . GLU A 1 82 ? 14.75 -48.25 -7.926 1 94.12 82 GLU A N 1
ATOM 590 C CA . GLU A 1 82 ? 15.023 -49.281 -8.938 1 94.12 82 GLU A CA 1
ATOM 591 C C . GLU A 1 82 ? 14.375 -48.906 -10.273 1 94.12 82 GLU A C 1
ATOM 593 O O . GLU A 1 82 ? 13.773 -49.781 -10.922 1 94.12 82 GLU A O 1
ATOM 598 N N . GLN A 1 83 ? 14.406 -47.656 -10.492 1 94.19 83 GLN A N 1
ATOM 599 C CA . GLN A 1 83 ? 13.938 -47.125 -11.773 1 94.19 83 GLN A CA 1
ATOM 600 C C . GLN A 1 83 ? 15.094 -46.656 -12.641 1 94.19 83 GLN A C 1
ATOM 602 O O . GLN A 1 83 ? 16.219 -46.5 -12.148 1 94.19 83 GLN A O 1
ATOM 607 N N . GLU A 1 84 ? 14.812 -46.5 -13.914 1 95 84 GLU A N 1
ATOM 608 C CA . GLU A 1 84 ? 15.82 -45.938 -14.812 1 95 84 GLU A CA 1
ATOM 609 C C . GLU A 1 84 ? 16.203 -44.531 -14.367 1 95 84 GLU A C 1
ATOM 611 O O . GLU A 1 84 ? 15.352 -43.719 -14.023 1 95 84 GLU A O 1
ATOM 616 N N . GLU A 1 85 ? 17.484 -44.25 -14.344 1 96 85 GLU A N 1
ATOM 617 C CA . GLU A 1 85 ? 17.984 -42.938 -13.914 1 96 85 GLU A CA 1
ATOM 618 C C . GLU A 1 85 ? 17.875 -41.906 -15.031 1 96 85 GLU A C 1
ATOM 620 O O . GLU A 1 85 ? 18.859 -41.25 -15.391 1 96 85 GLU A O 1
ATOM 625 N N . LYS A 1 86 ? 16.672 -41.812 -15.523 1 96.88 86 LYS A N 1
ATOM 626 C CA . LYS A 1 86 ? 16.344 -40.844 -16.578 1 96.88 86 LYS A CA 1
ATOM 627 C C . LYS A 1 86 ? 15.117 -40.031 -16.219 1 96.88 86 LYS A C 1
ATOM 629 O O . LYS A 1 86 ? 14.07 -40.594 -15.883 1 96.88 86 LYS A O 1
ATOM 634 N N . ILE A 1 87 ? 15.305 -38.781 -16.281 1 98.25 87 ILE A N 1
ATOM 635 C CA . ILE A 1 87 ? 14.18 -37.875 -16.078 1 98.25 87 ILE A CA 1
ATOM 636 C C . ILE A 1 87 ? 13.508 -37.594 -17.406 1 98.25 87 ILE A C 1
ATOM 638 O O . ILE A 1 87 ? 14.109 -36.969 -18.297 1 98.25 87 ILE A O 1
ATOM 642 N N . TRP A 1 88 ? 12.273 -38.031 -17.5 1 98.44 88 TRP A N 1
ATOM 643 C CA . TRP A 1 88 ? 11.547 -37.906 -18.766 1 98.44 88 TRP A CA 1
ATOM 644 C C . TRP A 1 88 ? 10.883 -36.562 -18.891 1 98.44 88 TRP A C 1
ATOM 646 O O . TRP A 1 88 ? 10.891 -35.938 -19.969 1 98.44 88 TRP A O 1
ATOM 656 N N . GLY A 1 89 ? 10.305 -36.031 -17.844 1 98.75 89 GLY A N 1
ATOM 657 C CA . GLY A 1 89 ? 9.586 -34.781 -17.859 1 98.75 89 GLY A CA 1
ATOM 658 C C . GLY A 1 89 ? 9.906 -33.906 -16.656 1 98.75 89 GLY A C 1
ATOM 659 O O . GLY A 1 89 ? 10.281 -34.406 -15.602 1 98.75 89 GLY A O 1
ATOM 660 N N . VAL A 1 90 ? 9.711 -32.562 -16.844 1 98.88 90 VAL A N 1
ATOM 661 C CA . VAL A 1 90 ? 9.922 -31.578 -15.781 1 98.88 90 VAL A CA 1
ATOM 662 C C . VAL A 1 90 ? 8.758 -30.578 -15.758 1 98.88 90 VAL A C 1
ATOM 664 O O . VAL A 1 90 ? 8.391 -30.031 -16.797 1 98.88 90 VAL A O 1
ATOM 667 N N . TYR A 1 91 ? 8.125 -30.438 -14.625 1 98.88 91 TYR A N 1
ATOM 668 C CA . TYR A 1 91 ? 7.242 -29.297 -14.383 1 98.88 91 TYR A CA 1
ATOM 669 C C . TYR A 1 91 ? 7.988 -28.172 -13.688 1 98.88 91 TYR A C 1
ATOM 671 O O . TYR A 1 91 ? 8.445 -28.328 -12.547 1 98.88 91 TYR A O 1
ATOM 679 N N . SER A 1 92 ? 8.07 -27.078 -14.336 1 98.88 92 SER A N 1
ATOM 680 C CA . SER A 1 92 ? 8.875 -25.953 -13.859 1 98.88 92 SER A CA 1
ATOM 681 C C . SER A 1 92 ? 7.996 -24.797 -13.422 1 98.88 92 SER A C 1
ATOM 683 O O . SER A 1 92 ? 7.199 -24.281 -14.203 1 98.88 92 SER A O 1
ATOM 685 N N . VAL A 1 93 ? 8.094 -24.375 -12.195 1 97.69 93 VAL A N 1
ATOM 686 C CA . VAL A 1 93 ? 7.445 -23.188 -11.664 1 97.69 93 VAL A CA 1
ATOM 687 C C . VAL A 1 93 ? 8.398 -22.453 -10.719 1 97.69 93 VAL A C 1
ATOM 689 O O . VAL A 1 93 ? 9.023 -23.078 -9.852 1 97.69 93 VAL A O 1
ATOM 692 N N . GLN A 1 94 ? 8.625 -21.188 -10.945 1 95.25 94 GLN A N 1
ATOM 693 C CA . GLN A 1 94 ? 9.469 -20.344 -10.102 1 95.25 94 GLN A CA 1
ATOM 694 C C . GLN A 1 94 ? 8.617 -19.391 -9.258 1 95.25 94 GLN A C 1
ATOM 696 O O . GLN A 1 94 ? 7.562 -18.938 -9.695 1 95.25 94 GLN A O 1
ATOM 701 N N . VAL A 1 95 ? 9.078 -19.125 -8.141 1 86.88 95 VAL A N 1
ATOM 702 C CA . VAL A 1 95 ? 8.438 -18.141 -7.273 1 86.88 95 VAL A CA 1
ATOM 703 C C . VAL A 1 95 ? 8.781 -16.734 -7.73 1 86.88 95 VAL A C 1
ATOM 705 O O . VAL A 1 95 ? 9.953 -16.422 -7.957 1 86.88 95 VAL A O 1
ATOM 708 N N . SER A 1 96 ? 7.734 -16 -7.855 1 83.81 96 SER A N 1
ATOM 709 C CA . SER A 1 96 ? 7.965 -14.68 -8.43 1 83.81 96 SER A CA 1
ATOM 710 C C . SER A 1 96 ? 7.91 -13.602 -7.352 1 83.81 96 SER A C 1
ATOM 712 O O . SER A 1 96 ? 8.352 -12.469 -7.582 1 83.81 96 SER A O 1
ATOM 714 N N . LEU A 1 97 ? 7.324 -13.898 -6.27 1 71.62 97 LEU A N 1
ATOM 715 C CA . LEU A 1 97 ? 7.199 -12.922 -5.195 1 71.62 97 LEU A CA 1
ATOM 716 C C . LEU A 1 97 ? 7.609 -13.531 -3.857 1 71.62 97 LEU A C 1
ATOM 718 O O . LEU A 1 97 ? 7.27 -14.68 -3.562 1 71.62 97 LEU A O 1
ATOM 722 N N . GLY A 1 98 ? 8.391 -12.867 -3.143 1 65.88 98 GLY A N 1
ATOM 723 C CA . GLY A 1 98 ? 8.797 -13.367 -1.84 1 65.88 98 GLY A CA 1
ATOM 724 C C . GLY A 1 98 ? 10.148 -12.836 -1.399 1 65.88 98 GLY A C 1
ATOM 725 O O . GLY A 1 98 ? 10.766 -12.031 -2.102 1 65.88 98 GLY A O 1
ATOM 726 N N . LYS A 1 99 ? 10.531 -13.289 -0.262 1 59.12 99 LYS A N 1
ATOM 727 C CA . LYS A 1 99 ? 11.805 -12.883 0.31 1 59.12 99 LYS A CA 1
ATOM 728 C C . LYS A 1 99 ? 12.969 -13.367 -0.55 1 59.12 99 LYS A C 1
ATOM 730 O O . LYS A 1 99 ? 13.008 -14.523 -0.96 1 59.12 99 LYS A O 1
ATOM 735 N N . ASN A 1 100 ? 13.82 -12.484 -0.934 1 65.5 100 ASN A N 1
ATOM 736 C CA . ASN A 1 100 ? 15.047 -12.758 -1.682 1 65.5 100 ASN A CA 1
ATOM 737 C C . ASN A 1 100 ? 14.742 -13.156 -3.125 1 65.5 100 ASN A C 1
ATOM 739 O O . ASN A 1 100 ? 15.555 -13.812 -3.777 1 65.5 100 ASN A O 1
ATOM 743 N N . VAL A 1 101 ? 13.57 -12.953 -3.496 1 76.81 101 VAL A N 1
ATOM 744 C CA . VAL A 1 101 ? 13.203 -13.203 -4.883 1 76.81 101 VAL A CA 1
ATOM 745 C C . VAL A 1 101 ? 13.281 -11.898 -5.68 1 76.81 101 VAL A C 1
ATOM 747 O O . VAL A 1 101 ? 12.734 -10.875 -5.262 1 76.81 101 VAL A O 1
ATOM 750 N N . THR A 1 102 ? 14.055 -11.859 -6.637 1 79.31 102 THR A N 1
ATOM 751 C CA . THR A 1 102 ? 14.172 -10.734 -7.559 1 79.31 102 THR A CA 1
ATOM 752 C C . THR A 1 102 ? 13.836 -11.164 -8.984 1 79.31 102 THR A C 1
ATOM 754 O O . THR A 1 102 ? 13.742 -12.359 -9.273 1 79.31 102 THR A O 1
ATOM 757 N N . HIS A 1 103 ? 13.609 -10.18 -9.773 1 84.94 103 HIS A N 1
ATOM 758 C CA . HIS A 1 103 ? 13.438 -10.43 -11.195 1 84.94 103 HIS A CA 1
ATOM 759 C C . HIS A 1 103 ? 14.578 -11.281 -11.742 1 84.94 103 HIS A C 1
ATOM 761 O O . HIS A 1 103 ? 14.336 -12.297 -12.398 1 84.94 103 HIS A O 1
ATOM 767 N N . GLU A 1 104 ? 15.734 -10.914 -11.43 1 89.38 104 GLU A N 1
ATOM 768 C CA . GLU A 1 104 ? 16.938 -11.57 -11.953 1 89.38 104 GLU A CA 1
ATOM 769 C C . GLU A 1 104 ? 17.047 -13 -11.438 1 89.38 104 GLU A C 1
ATOM 771 O O . GLU A 1 104 ? 17.391 -13.906 -12.195 1 89.38 104 GLU A O 1
ATOM 776 N N . SER A 1 105 ? 16.812 -13.164 -10.203 1 91 105 SER A N 1
ATOM 777 C CA . SER A 1 105 ? 16.953 -14.5 -9.633 1 91 105 SER A CA 1
ATOM 778 C C . SER A 1 105 ? 15.945 -15.469 -10.234 1 91 105 SER A C 1
ATOM 780 O O . SER A 1 105 ? 16.25 -16.641 -10.43 1 91 105 SER A O 1
ATOM 782 N N . GLU A 1 106 ? 14.727 -14.992 -10.5 1 93.62 106 GLU A N 1
ATOM 783 C CA . GLU A 1 106 ? 13.727 -15.844 -11.133 1 93.62 106 GLU A CA 1
ATOM 784 C C . GLU A 1 106 ? 14.164 -16.266 -12.531 1 93.62 106 GLU A C 1
ATOM 786 O O . GLU A 1 106 ? 14.055 -17.438 -12.891 1 93.62 106 GLU A O 1
ATOM 791 N N . VAL A 1 107 ? 14.711 -15.352 -13.273 1 96.06 107 VAL A N 1
ATOM 792 C CA . VAL A 1 107 ? 15.156 -15.617 -14.633 1 96.06 107 VAL A CA 1
ATOM 793 C C . VAL A 1 107 ? 16.312 -16.609 -14.617 1 96.06 107 VAL A C 1
ATOM 795 O O . VAL A 1 107 ? 16.344 -17.562 -15.398 1 96.06 107 VAL A O 1
ATOM 798 N N . ILE A 1 108 ? 17.203 -16.406 -13.695 1 96.5 108 ILE A N 1
ATOM 799 C CA . ILE A 1 108 ? 18.375 -17.281 -13.586 1 96.5 108 ILE A CA 1
ATOM 800 C C . ILE A 1 108 ? 17.906 -18.703 -13.266 1 96.5 108 ILE A C 1
ATOM 802 O O . ILE A 1 108 ? 18.359 -19.672 -13.898 1 96.5 108 ILE A O 1
ATOM 806 N N . GLN A 1 109 ? 17.016 -18.812 -12.367 1 96.5 109 GLN A N 1
ATOM 807 C CA . GLN A 1 109 ? 16.516 -20.125 -11.969 1 96.5 109 GLN A CA 1
ATOM 808 C C . GLN A 1 109 ? 15.805 -20.812 -13.133 1 96.5 109 GLN A C 1
ATOM 810 O O . GLN A 1 109 ? 16.047 -22 -13.398 1 96.5 109 GLN A O 1
ATOM 815 N N . GLY A 1 110 ? 14.891 -20.109 -13.789 1 98.25 110 GLY A N 1
ATOM 816 C CA . GLY A 1 110 ? 14.148 -20.672 -14.898 1 98.25 110 GLY A CA 1
ATOM 817 C C . GLY A 1 110 ? 15.039 -21.109 -16.047 1 98.25 110 GLY A C 1
ATOM 818 O O . GLY A 1 110 ? 14.914 -22.234 -16.547 1 98.25 110 GLY A O 1
ATOM 819 N N . ASN A 1 111 ? 15.945 -20.266 -16.375 1 98.69 111 ASN A N 1
ATOM 820 C CA . ASN A 1 111 ? 16.859 -20.562 -17.484 1 98.69 111 ASN A CA 1
ATOM 821 C C . ASN A 1 111 ? 17.766 -21.734 -17.156 1 98.69 111 ASN A C 1
ATOM 823 O O . ASN A 1 111 ? 17.984 -22.609 -18 1 98.69 111 ASN A O 1
ATOM 827 N N . ALA A 1 112 ? 18.297 -21.734 -15.961 1 98.5 112 ALA A N 1
ATOM 828 C CA . ALA A 1 112 ? 19.203 -22.797 -15.555 1 98.5 112 ALA A CA 1
ATOM 829 C C . ALA A 1 112 ? 18.5 -24.156 -15.555 1 98.5 112 ALA A C 1
ATOM 831 O O . ALA A 1 112 ? 19.094 -25.172 -15.93 1 98.5 112 ALA A O 1
ATOM 832 N N . LEU A 1 113 ? 17.281 -24.172 -15.156 1 98.69 113 LEU A N 1
ATOM 833 C CA . LEU A 1 113 ? 16.531 -25.422 -15.148 1 98.69 113 LEU A CA 1
ATOM 834 C C . LEU A 1 113 ? 16.266 -25.906 -16.578 1 98.69 113 LEU A C 1
ATOM 836 O O . LEU A 1 113 ? 16.328 -27.109 -16.844 1 98.69 113 LEU A O 1
ATOM 840 N N . ILE A 1 114 ? 15.953 -24.984 -17.453 1 98.81 114 ILE A N 1
ATOM 841 C CA . ILE A 1 114 ? 15.758 -25.312 -18.859 1 98.81 114 ILE A CA 1
ATOM 842 C C . ILE A 1 114 ? 17.031 -25.922 -19.422 1 98.81 114 ILE A C 1
ATOM 844 O O . ILE A 1 114 ? 17 -27.016 -20.016 1 98.81 114 ILE A O 1
ATOM 848 N N . ASP A 1 115 ? 18.125 -25.266 -19.188 1 98.81 115 ASP A N 1
ATOM 849 C CA . ASP A 1 115 ? 19.406 -25.734 -19.703 1 98.81 115 ASP A CA 1
ATOM 850 C C . ASP A 1 115 ? 19.766 -27.109 -19.156 1 98.81 115 ASP A C 1
ATOM 852 O O . ASP A 1 115 ? 20.156 -28 -19.906 1 98.81 115 ASP A O 1
ATOM 856 N N . ALA A 1 116 ? 19.625 -27.281 -17.875 1 98.75 116 ALA A N 1
ATOM 857 C CA . ALA A 1 116 ? 19.922 -28.562 -17.25 1 98.75 116 ALA A CA 1
ATOM 858 C C . ALA A 1 116 ? 19 -29.656 -17.812 1 98.75 116 ALA A C 1
ATOM 860 O O . ALA A 1 116 ? 19.438 -30.797 -18 1 98.75 116 ALA A O 1
ATOM 861 N N . SER A 1 117 ? 17.75 -29.328 -18.016 1 98.88 117 SER A N 1
ATOM 862 C CA . SER A 1 117 ? 16.797 -30.281 -18.562 1 98.88 117 SER A CA 1
ATOM 863 C C . SER A 1 117 ? 17.25 -30.781 -19.938 1 98.88 117 SER A C 1
ATOM 865 O O . SER A 1 117 ? 17.219 -31.984 -20.203 1 98.88 117 SER A O 1
ATOM 867 N N . ILE A 1 118 ? 17.672 -29.875 -20.75 1 98.69 118 ILE A N 1
ATOM 868 C CA . ILE A 1 118 ? 18.141 -30.234 -22.078 1 98.69 118 ILE A CA 1
ATOM 869 C C . ILE A 1 118 ? 19.391 -31.094 -21.969 1 98.69 118 ILE A C 1
ATOM 871 O O . ILE A 1 118 ? 19.5 -32.125 -22.625 1 98.69 118 ILE A O 1
ATOM 875 N N . GLU A 1 119 ? 20.312 -30.719 -21.141 1 98.38 119 GLU A N 1
ATOM 876 C CA . GLU A 1 119 ? 21.578 -31.422 -20.953 1 98.38 119 GLU A CA 1
ATOM 877 C C . GLU A 1 119 ? 21.328 -32.875 -20.484 1 98.38 119 GLU A C 1
ATOM 879 O O . GLU A 1 119 ? 22.078 -33.781 -20.844 1 98.38 119 GLU A O 1
ATOM 884 N N . HIS A 1 120 ? 20.312 -33.031 -19.719 1 98.31 120 HIS A N 1
ATOM 885 C CA . HIS A 1 120 ? 20.062 -34.344 -19.125 1 98.31 120 HIS A CA 1
ATOM 886 C C . HIS A 1 120 ? 19.062 -35.156 -19.953 1 98.31 120 HIS A C 1
ATOM 888 O O . HIS A 1 120 ? 18.594 -36.188 -19.516 1 98.31 120 HIS A O 1
ATOM 894 N N . GLY A 1 121 ? 18.625 -34.656 -21.062 1 98.06 121 GLY A N 1
ATOM 895 C CA . GLY A 1 121 ? 17.844 -35.406 -22.031 1 98.06 121 GLY A CA 1
ATOM 896 C C . GLY A 1 121 ? 16.375 -35.469 -21.688 1 98.06 121 GLY A C 1
ATOM 897 O O . GLY A 1 121 ? 15.68 -36.406 -22.031 1 98.06 121 GLY A O 1
ATOM 898 N N . VAL A 1 122 ? 15.867 -34.5 -21 1 98.69 122 VAL A N 1
ATOM 899 C CA . VAL A 1 122 ? 14.438 -34.406 -20.719 1 98.69 122 VAL A CA 1
ATOM 900 C C . VAL A 1 122 ? 13.664 -34.375 -22.031 1 98.69 122 VAL A C 1
ATOM 902 O O . VAL A 1 122 ? 14.062 -33.688 -22.984 1 98.69 122 VAL A O 1
ATOM 905 N N . MET A 1 123 ? 12.562 -35.094 -22.047 1 98.5 123 MET A N 1
ATOM 906 C CA . MET A 1 123 ? 11.789 -35.219 -23.281 1 98.5 123 MET A CA 1
ATOM 907 C C . MET A 1 123 ? 10.688 -34.188 -23.344 1 98.5 123 MET A C 1
ATOM 909 O O . MET A 1 123 ? 10.297 -33.75 -24.422 1 98.5 123 MET A O 1
ATOM 913 N N . HIS A 1 124 ? 10.102 -33.844 -22.234 1 98.81 124 HIS A N 1
ATOM 914 C CA . HIS A 1 124 ? 9.008 -32.906 -22.219 1 98.81 124 HIS A CA 1
ATOM 915 C C . HIS A 1 124 ? 9.102 -31.969 -21.016 1 98.81 124 HIS A C 1
ATOM 917 O O . HIS A 1 124 ? 9.117 -32.438 -19.875 1 98.81 124 HIS A O 1
ATOM 923 N N . PHE A 1 125 ? 9.18 -30.656 -21.281 1 98.88 125 PHE A N 1
ATOM 924 C CA . PHE A 1 125 ? 9.32 -29.594 -20.281 1 98.88 125 PHE A CA 1
ATOM 925 C C . PHE A 1 125 ? 8.055 -28.75 -20.219 1 98.88 125 PHE A C 1
ATOM 927 O O . PHE A 1 125 ? 7.68 -28.109 -21.203 1 98.88 125 PHE A O 1
ATOM 934 N N . VAL A 1 126 ? 7.371 -28.766 -19.078 1 98.94 126 VAL A N 1
ATOM 935 C CA . VAL A 1 126 ? 6.168 -27.953 -18.891 1 98.94 126 VAL A CA 1
ATOM 936 C C . VAL A 1 126 ? 6.488 -26.766 -18 1 98.94 126 VAL A C 1
ATOM 938 O O . VAL A 1 126 ? 6.875 -26.922 -16.844 1 98.94 126 VAL A O 1
ATOM 941 N N . TYR A 1 127 ? 6.32 -25.547 -18.516 1 98.88 127 TYR A N 1
ATOM 942 C CA . TYR A 1 127 ? 6.645 -24.328 -17.797 1 98.88 127 TYR A CA 1
ATOM 943 C C . TYR A 1 127 ? 5.379 -23.578 -17.391 1 98.88 127 TYR A C 1
ATOM 945 O O . TYR A 1 127 ? 4.52 -23.297 -18.234 1 98.88 127 TYR A O 1
ATOM 953 N N . SER A 1 128 ? 5.25 -23.297 -16.078 1 98.62 128 SER A N 1
ATOM 954 C CA . SER A 1 128 ? 4.156 -22.469 -15.594 1 98.62 128 SER A CA 1
ATOM 955 C C . SER A 1 128 ? 4.523 -20.984 -15.672 1 98.62 128 SER A C 1
ATOM 957 O O . SER A 1 128 ? 5.238 -20.469 -14.805 1 98.62 128 SER A O 1
ATOM 959 N N . SER A 1 129 ? 4.023 -20.297 -16.641 1 98.38 129 SER A N 1
ATOM 960 C CA . SER A 1 129 ? 4.242 -18.875 -16.906 1 98.38 129 SER A CA 1
ATOM 961 C C . SER A 1 129 ? 3.027 -18.047 -16.5 1 98.38 129 SER A C 1
ATOM 963 O O . SER A 1 129 ? 2.49 -18.219 -15.398 1 98.38 129 SER A O 1
ATOM 965 N N . VAL A 1 130 ? 2.686 -17.031 -17.266 1 97.94 130 VAL A N 1
ATOM 966 C CA . VAL A 1 130 ? 1.551 -16.156 -17.016 1 97.94 130 VAL A CA 1
ATOM 967 C C . VAL A 1 130 ? 1.006 -15.625 -18.344 1 97.94 130 VAL A C 1
ATOM 969 O O . VAL A 1 130 ? 1.765 -15.406 -19.297 1 97.94 130 VAL A O 1
ATOM 972 N N . ASP A 1 131 ? -0.305 -15.516 -18.406 1 98.44 131 ASP A N 1
ATOM 973 C CA . ASP A 1 131 ? -0.917 -14.945 -19.594 1 98.44 131 ASP A CA 1
ATOM 974 C C . ASP A 1 131 ? -0.658 -13.445 -19.688 1 98.44 131 ASP A C 1
ATOM 976 O O . ASP A 1 131 ? -0.746 -12.734 -18.672 1 98.44 131 ASP A O 1
ATOM 980 N N . ARG A 1 132 ? -0.361 -12.969 -20.812 1 97.25 132 ARG A N 1
ATOM 981 C CA . ARG A 1 132 ? -0.023 -11.57 -21.016 1 97.25 132 ARG A CA 1
ATOM 982 C C . ARG A 1 132 ? -0.798 -10.984 -22.188 1 97.25 132 ARG A C 1
ATOM 984 O O . ARG A 1 132 ? -0.242 -10.234 -23 1 97.25 132 ARG A O 1
ATOM 991 N N . GLY A 1 133 ? -2.053 -11.414 -22.312 1 94.81 133 GLY A N 1
ATOM 992 C CA . GLY A 1 133 ? -2.928 -10.805 -23.312 1 94.81 133 GLY A CA 1
ATOM 993 C C . GLY A 1 133 ? -3.465 -11.797 -24.312 1 94.81 133 GLY A C 1
ATOM 994 O O . GLY A 1 133 ? -3.922 -11.414 -25.391 1 94.81 133 GLY A O 1
ATOM 995 N N . GLY A 1 134 ? -3.307 -13.125 -24 1 95.88 134 GLY A N 1
ATOM 996 C CA . GLY A 1 134 ? -3.773 -14.156 -24.922 1 95.88 134 GLY A CA 1
ATOM 997 C C . GLY A 1 134 ? -2.648 -14.969 -25.531 1 95.88 134 GLY A C 1
ATOM 998 O O . GLY A 1 134 ? -1.479 -14.586 -25.438 1 95.88 134 GLY A O 1
ATOM 999 N N . ASN A 1 135 ? -3.037 -16.094 -26.141 1 96.5 135 ASN A N 1
ATOM 1000 C CA . ASN A 1 135 ? -2.061 -17.078 -26.578 1 96.5 135 ASN A CA 1
ATOM 1001 C C . ASN A 1 135 ? -1.092 -16.5 -27.609 1 96.5 135 ASN A C 1
ATOM 1003 O O . ASN A 1 135 ? 0.108 -16.766 -27.562 1 96.5 135 ASN A O 1
ATOM 1007 N N . GLU A 1 136 ? -1.553 -15.719 -28.469 1 94.81 136 GLU A N 1
ATOM 1008 C CA . GLU A 1 136 ? -0.689 -15.164 -29.516 1 94.81 136 GLU A CA 1
ATOM 1009 C C . GLU A 1 136 ? 0.109 -13.977 -29 1 94.81 136 GLU A C 1
ATOM 1011 O O . GLU A 1 136 ? 1.327 -13.914 -29.172 1 94.81 136 GLU A O 1
ATOM 1016 N N . ARG A 1 137 ? -0.54 -13.133 -28.25 1 95.38 137 ARG A N 1
ATOM 1017 C CA . ARG A 1 137 ? 0.066 -11.875 -27.828 1 95.38 137 ARG A CA 1
ATOM 1018 C C . ARG A 1 137 ? 1.108 -12.109 -26.734 1 95.38 137 ARG A C 1
ATOM 1020 O O . ARG A 1 137 ? 2.092 -11.375 -26.641 1 95.38 137 ARG A O 1
ATOM 1027 N N . SER A 1 138 ? 0.941 -13.117 -25.969 1 97.19 138 SER A N 1
ATOM 1028 C CA . SER A 1 138 ? 1.808 -13.375 -24.828 1 97.19 138 SER A CA 1
ATOM 1029 C C . SER A 1 138 ? 3.25 -13.602 -25.266 1 97.19 138 SER A C 1
ATOM 1031 O O . SER A 1 138 ? 4.184 -13.391 -24.484 1 97.19 138 SER A O 1
ATOM 1033 N N . PHE A 1 139 ? 3.453 -14.008 -26.516 1 96.56 139 PHE A N 1
ATOM 1034 C CA . PHE A 1 139 ? 4.809 -14.258 -27 1 96.56 139 PHE A CA 1
ATOM 1035 C C . PHE A 1 139 ? 5.559 -12.953 -27.219 1 96.56 139 PHE A C 1
ATOM 1037 O O . PHE A 1 139 ? 6.789 -12.922 -27.203 1 96.56 139 PHE A O 1
ATOM 1044 N N . GLU A 1 140 ? 4.809 -11.859 -27.359 1 95.81 140 GLU A N 1
ATOM 1045 C CA . GLU A 1 140 ? 5.445 -10.602 -27.734 1 95.81 140 GLU A CA 1
ATOM 1046 C C . GLU A 1 140 ? 5.262 -9.547 -26.641 1 95.81 140 GLU A C 1
ATOM 1048 O O . GLU A 1 140 ? 5.938 -8.516 -26.656 1 95.81 140 GLU A O 1
ATOM 1053 N N . ASN A 1 141 ? 4.355 -9.773 -25.766 1 95.56 141 ASN A N 1
ATOM 1054 C CA . ASN A 1 141 ? 3.975 -8.781 -24.766 1 95.56 141 ASN A CA 1
ATOM 1055 C C . ASN A 1 141 ? 4.738 -8.969 -23.453 1 95.56 141 ASN A C 1
ATOM 1057 O O . ASN A 1 141 ? 4.352 -9.789 -22.625 1 95.56 141 ASN A O 1
ATOM 1061 N N . LYS A 1 142 ? 5.703 -8.25 -23.188 1 92.62 142 LYS A N 1
ATOM 1062 C CA . LYS A 1 142 ? 6.488 -8.32 -21.969 1 92.62 142 LYS A CA 1
ATOM 1063 C C . LYS A 1 142 ? 5.699 -7.777 -20.781 1 92.62 142 LYS A C 1
ATOM 1065 O O . LYS A 1 142 ? 5.883 -8.227 -19.641 1 92.62 142 LYS A O 1
ATOM 1070 N N . THR A 1 143 ? 4.73 -6.859 -21 1 91.88 143 THR A N 1
ATOM 1071 C CA . THR A 1 143 ? 3.928 -6.121 -20.031 1 91.88 143 THR A CA 1
ATOM 1072 C C . THR A 1 143 ? 4.809 -5.203 -19.188 1 91.88 143 THR A C 1
ATOM 1074 O O . THR A 1 143 ? 6.035 -5.305 -19.234 1 91.88 143 THR A O 1
ATOM 1077 N N . PRO A 1 144 ? 4.281 -4.203 -18.422 1 87.94 144 PRO A N 1
ATOM 1078 C CA . PRO A 1 144 ? 5.062 -3.371 -17.5 1 87.94 144 PRO A CA 1
ATOM 1079 C C . PRO A 1 144 ? 5.262 -4.027 -16.141 1 87.94 144 PRO A C 1
ATOM 1081 O O . PRO A 1 144 ? 5.902 -3.447 -15.258 1 87.94 144 PRO A O 1
ATOM 1084 N N . ILE A 1 145 ? 4.738 -5.184 -15.898 1 84.19 145 ILE A N 1
ATOM 1085 C CA . ILE A 1 145 ? 4.754 -5.844 -14.594 1 84.19 145 ILE A CA 1
ATOM 1086 C C . ILE A 1 145 ? 6.035 -6.656 -14.438 1 84.19 145 ILE A C 1
ATOM 1088 O O . ILE A 1 145 ? 6.238 -7.648 -15.141 1 84.19 145 ILE A O 1
ATOM 1092 N N . PRO A 1 146 ? 6.855 -6.41 -13.477 1 84.12 146 PRO A N 1
ATOM 1093 C CA . PRO A 1 146 ? 8.172 -7.047 -13.391 1 84.12 146 PRO A CA 1
ATOM 1094 C C . PRO A 1 146 ? 8.086 -8.57 -13.281 1 84.12 146 PRO A C 1
ATOM 1096 O O . PRO A 1 146 ? 8.812 -9.281 -13.969 1 84.12 146 PRO A O 1
ATOM 1099 N N . HIS A 1 147 ? 7.191 -9.07 -12.484 1 87.06 147 HIS A N 1
ATOM 1100 C CA . HIS A 1 147 ? 7.16 -10.516 -12.328 1 87.06 147 HIS A CA 1
ATOM 1101 C C . HIS A 1 147 ? 6.516 -11.188 -13.531 1 87.06 147 HIS A C 1
ATOM 1103 O O . HIS A 1 147 ? 6.578 -12.414 -13.68 1 87.06 147 HIS A O 1
ATOM 1109 N N . PHE A 1 148 ? 5.828 -10.445 -14.422 1 93.31 148 PHE A N 1
ATOM 1110 C CA . PHE A 1 148 ? 5.406 -10.984 -15.711 1 93.31 148 PHE A CA 1
ATOM 1111 C C . PHE A 1 148 ? 6.562 -10.969 -16.703 1 93.31 148 PHE A C 1
ATOM 1113 O O . PHE A 1 148 ? 6.688 -11.867 -17.531 1 93.31 148 PHE A O 1
ATOM 1120 N N . GLN A 1 149 ? 7.418 -9.938 -16.516 1 93.88 149 GLN A N 1
ATOM 1121 C CA . GLN A 1 149 ? 8.562 -9.797 -17.406 1 93.88 149 GLN A CA 1
ATOM 1122 C C . GLN A 1 149 ? 9.539 -10.953 -17.234 1 93.88 149 GLN A C 1
ATOM 1124 O O . GLN A 1 149 ? 10.109 -11.445 -18.219 1 93.88 149 GLN A O 1
ATOM 1129 N N . SER A 1 150 ? 9.766 -11.312 -16 1 95.12 150 SER A N 1
ATOM 1130 C CA . SER A 1 150 ? 10.672 -12.438 -15.766 1 95.12 150 SER A CA 1
ATOM 1131 C C . SER A 1 150 ? 10.164 -13.703 -16.438 1 95.12 150 SER A C 1
ATOM 1133 O O . SER A 1 150 ? 10.945 -14.438 -17.047 1 95.12 150 SER A O 1
ATOM 1135 N N . LYS A 1 151 ? 8.859 -13.906 -16.406 1 97.12 151 LYS A N 1
ATOM 1136 C CA . LYS A 1 151 ? 8.281 -15.094 -17.016 1 97.12 151 LYS A CA 1
ATOM 1137 C C . LYS A 1 151 ? 8.367 -15.023 -18.547 1 97.12 151 LYS A C 1
ATOM 1139 O O . LYS A 1 151 ? 8.547 -16.047 -19.203 1 97.12 151 LYS A O 1
ATOM 1144 N N . TYR A 1 152 ? 8.172 -13.875 -19.016 1 97.44 152 TYR A N 1
ATOM 1145 C CA . TYR A 1 152 ? 8.352 -13.656 -20.453 1 97.44 152 TYR A CA 1
ATOM 1146 C C . TYR A 1 152 ? 9.766 -14.031 -20.875 1 97.44 152 TYR A C 1
ATOM 1148 O O . TYR A 1 152 ? 9.953 -14.719 -21.891 1 97.44 152 TYR A O 1
ATOM 1156 N N . GLU A 1 153 ? 10.727 -13.609 -20.156 1 97.81 153 GLU A N 1
ATOM 1157 C CA . GLU A 1 153 ? 12.125 -13.867 -20.484 1 97.81 153 GLU A CA 1
ATOM 1158 C C . GLU A 1 153 ? 12.438 -15.359 -20.422 1 97.81 153 GLU A C 1
ATOM 1160 O O . GLU A 1 153 ? 13.18 -15.883 -21.25 1 97.81 153 GLU A O 1
ATOM 1165 N N . ILE A 1 154 ? 11.898 -16.016 -19.484 1 98.56 154 ILE A N 1
ATOM 1166 C CA . ILE A 1 154 ? 12.109 -17.453 -19.344 1 98.56 154 ILE A CA 1
ATOM 1167 C C . ILE A 1 154 ? 11.477 -18.172 -20.531 1 98.56 154 ILE A C 1
ATOM 1169 O O . ILE A 1 154 ? 12.062 -19.125 -21.062 1 98.56 154 ILE A O 1
ATOM 1173 N N . GLU A 1 155 ? 10.289 -17.75 -20.969 1 98.62 155 GLU A N 1
ATOM 1174 C CA . GLU A 1 155 ? 9.664 -18.328 -22.156 1 98.62 155 GLU A CA 1
ATOM 1175 C C . GLU A 1 155 ? 10.57 -18.188 -23.375 1 98.62 155 GLU A C 1
ATOM 1177 O O . GLU A 1 155 ? 10.711 -19.125 -24.172 1 98.62 155 GLU A O 1
ATOM 1182 N N . GLN A 1 156 ? 11.148 -17.016 -23.5 1 98.5 156 GLN A N 1
ATOM 1183 C CA . GLN A 1 156 ? 12.031 -16.766 -24.641 1 98.5 156 GLN A CA 1
ATOM 1184 C C . GLN A 1 156 ? 13.227 -17.719 -24.609 1 98.5 156 GLN A C 1
ATOM 1186 O O . GLN A 1 156 ? 13.609 -18.266 -25.641 1 98.5 156 GLN A O 1
ATOM 1191 N N . HIS A 1 157 ? 13.766 -17.844 -23.469 1 98.75 157 HIS A N 1
ATOM 1192 C CA . HIS A 1 157 ? 14.891 -18.75 -23.328 1 98.75 157 HIS A CA 1
ATOM 1193 C C . HIS A 1 157 ? 14.5 -20.188 -23.656 1 98.75 157 HIS A C 1
ATOM 1195 O O . HIS A 1 157 ? 15.242 -20.906 -24.328 1 98.75 157 HIS A O 1
ATOM 1201 N N . LEU A 1 158 ? 13.328 -20.594 -23.203 1 98.88 158 LEU A N 1
ATOM 1202 C CA . LEU A 1 158 ? 12.828 -21.922 -23.5 1 98.88 158 LEU A CA 1
ATOM 1203 C C . LEU A 1 158 ? 12.711 -22.156 -25 1 98.88 158 LEU A C 1
ATOM 1205 O O . LEU A 1 158 ? 13.188 -23.172 -25.516 1 98.88 158 LEU A O 1
ATOM 1209 N N . LEU A 1 159 ? 12.117 -21.219 -25.672 1 98.62 159 LEU A N 1
ATOM 1210 C CA . LEU A 1 159 ? 11.922 -21.328 -27.109 1 98.62 159 LEU A CA 1
ATOM 1211 C C . LEU A 1 159 ? 13.266 -21.359 -27.828 1 98.62 159 LEU A C 1
ATOM 1213 O O . LEU A 1 159 ? 13.43 -22.109 -28.797 1 98.62 159 LEU A O 1
ATOM 1217 N N . GLU A 1 160 ? 14.133 -20.547 -27.344 1 98.5 160 GLU A N 1
ATOM 1218 C CA . GLU A 1 160 ? 15.453 -20.484 -27.969 1 98.5 160 GLU A CA 1
ATOM 1219 C C . GLU A 1 160 ? 16.203 -21.797 -27.812 1 98.5 160 GLU A C 1
ATOM 1221 O O . GLU A 1 160 ? 16.797 -22.297 -28.781 1 98.5 160 GLU A O 1
ATOM 1226 N N . LYS A 1 161 ? 16.172 -22.375 -26.656 1 98.69 161 LYS A N 1
ATOM 1227 C CA . LYS A 1 161 ? 17.016 -23.516 -26.359 1 98.69 161 LYS A CA 1
ATOM 1228 C C . LYS A 1 161 ? 16.328 -24.828 -26.75 1 98.69 161 LYS A C 1
ATOM 1230 O O . LYS A 1 161 ? 16.969 -25.734 -27.266 1 98.69 161 LYS A O 1
ATOM 1235 N N . ALA A 1 162 ? 15.047 -24.938 -26.5 1 98.56 162 ALA A N 1
ATOM 1236 C CA . ALA A 1 162 ? 14.305 -26.172 -26.781 1 98.56 162 ALA A CA 1
ATOM 1237 C C . ALA A 1 162 ? 13.906 -26.25 -28.25 1 98.56 162 ALA A C 1
ATOM 1239 O O . ALA A 1 162 ? 13.633 -27.328 -28.766 1 98.56 162 ALA A O 1
ATOM 1240 N N . GLY A 1 163 ? 13.883 -25.094 -28.906 1 98.19 163 GLY A N 1
ATOM 1241 C CA . GLY A 1 163 ? 13.352 -25.016 -30.25 1 98.19 163 GLY A CA 1
ATOM 1242 C C . GLY A 1 163 ? 11.898 -24.578 -30.297 1 98.19 163 GLY A C 1
ATOM 1243 O O . GLY A 1 163 ? 11.086 -25.031 -29.484 1 98.19 163 GLY A O 1
ATOM 1244 N N . LYS A 1 164 ? 11.492 -23.766 -31.234 1 97.06 164 LYS A N 1
ATOM 1245 C CA . LYS A 1 164 ? 10.148 -23.219 -31.328 1 97.06 164 LYS A CA 1
ATOM 1246 C C . LYS A 1 164 ? 9.109 -24.344 -31.5 1 97.06 164 LYS A C 1
ATOM 1248 O O . LYS A 1 164 ? 7.973 -24.203 -31.031 1 97.06 164 LYS A O 1
ATOM 1253 N N . ASN A 1 165 ? 9.602 -25.422 -32.062 1 97.38 165 ASN A N 1
ATOM 1254 C CA . ASN A 1 165 ? 8.695 -26.531 -32.281 1 97.38 165 ASN A CA 1
ATOM 1255 C C . ASN A 1 165 ? 9.086 -27.734 -31.438 1 97.38 165 ASN A C 1
ATOM 1257 O O . ASN A 1 165 ? 8.656 -28.859 -31.703 1 97.38 165 ASN A O 1
ATOM 1261 N N . GLY A 1 166 ? 9.922 -27.516 -30.438 1 97.5 166 GLY A N 1
ATOM 1262 C CA . GLY A 1 166 ? 10.328 -28.594 -29.547 1 97.5 166 GLY A CA 1
ATOM 1263 C C . GLY A 1 166 ? 11.344 -29.531 -30.156 1 97.5 166 GLY A C 1
ATOM 1264 O O . GLY A 1 166 ? 11.336 -30.734 -29.875 1 97.5 166 GLY A O 1
ATOM 1265 N N . GLU A 1 167 ? 12.195 -29.047 -31 1 97.31 167 GLU A N 1
ATOM 1266 C CA . GLU A 1 167 ? 13.172 -29.844 -31.734 1 97.31 167 GLU A CA 1
ATOM 1267 C C . GLU A 1 167 ? 14.203 -30.453 -30.797 1 97.31 167 GLU A C 1
ATOM 1269 O O . GLU A 1 167 ? 14.641 -31.594 -31 1 97.31 167 GLU A O 1
ATOM 1274 N N . ASN A 1 168 ? 14.633 -29.719 -29.859 1 98.06 168 ASN A N 1
ATOM 1275 C CA . ASN A 1 168 ? 15.68 -30.156 -28.938 1 98.06 168 ASN A CA 1
ATOM 1276 C C . ASN A 1 168 ? 15.094 -30.75 -27.656 1 98.06 168 ASN A C 1
ATOM 1278 O O . ASN A 1 168 ? 15.703 -31.625 -27.031 1 98.06 168 ASN A O 1
ATOM 1282 N N . MET A 1 169 ? 13.938 -30.266 -27.312 1 98.69 169 MET A N 1
ATOM 1283 C CA . MET A 1 169 ? 13.164 -30.703 -26.156 1 98.69 169 MET A CA 1
ATOM 1284 C C . MET A 1 169 ? 11.703 -30.297 -26.281 1 98.69 169 MET A C 1
ATOM 1286 O O . MET A 1 169 ? 11.406 -29.125 -26.516 1 98.69 169 MET A O 1
ATOM 1290 N N . GLY A 1 170 ? 10.82 -31.328 -26.234 1 98.75 170 GLY A N 1
ATOM 1291 C CA . GLY A 1 170 ? 9.414 -30.969 -26.203 1 98.75 170 GLY A CA 1
ATOM 1292 C C . GLY A 1 170 ? 9.062 -30.047 -25.062 1 98.75 170 GLY A C 1
ATOM 1293 O O . GLY A 1 170 ? 9.656 -30.125 -23.984 1 98.75 170 GLY A O 1
ATOM 1294 N N . TRP A 1 171 ? 8.07 -29.156 -25.312 1 98.88 171 TRP A N 1
ATOM 1295 C CA . TRP A 1 171 ? 7.723 -28.203 -24.266 1 98.88 171 TRP A CA 1
ATOM 1296 C C . TRP A 1 171 ? 6.246 -27.828 -24.344 1 98.88 171 TRP A C 1
ATOM 1298 O O . TRP A 1 171 ? 5.621 -27.938 -25.391 1 98.88 171 TRP A O 1
ATOM 1308 N N . THR A 1 172 ? 5.688 -27.5 -23.219 1 98.88 172 THR A N 1
ATOM 1309 C CA . THR A 1 172 ? 4.398 -26.844 -23.047 1 98.88 172 THR A CA 1
ATOM 1310 C C . THR A 1 172 ? 4.531 -25.641 -22.109 1 98.88 172 THR A C 1
ATOM 1312 O O . THR A 1 172 ? 5.207 -25.719 -21.078 1 98.88 172 THR A O 1
ATOM 1315 N N . ILE A 1 173 ? 3.996 -24.516 -22.562 1 98.88 173 ILE A N 1
ATOM 1316 C CA . ILE A 1 173 ? 3.912 -23.344 -21.703 1 98.88 173 ILE A CA 1
ATOM 1317 C C . ILE A 1 173 ? 2.473 -23.141 -21.234 1 98.88 173 ILE A C 1
ATOM 1319 O O . ILE A 1 173 ? 1.557 -23.031 -22.047 1 98.88 173 ILE A O 1
ATOM 1323 N N . LEU A 1 174 ? 2.268 -23.234 -19.938 1 98.88 174 LEU A N 1
ATOM 1324 C CA . LEU A 1 174 ? 0.986 -22.891 -19.344 1 98.88 174 LEU A CA 1
ATOM 1325 C C . LEU A 1 174 ? 1.001 -21.453 -18.812 1 98.88 174 LEU A C 1
ATOM 1327 O O . LEU A 1 174 ? 1.956 -21.047 -18.156 1 98.88 174 LEU A O 1
ATOM 1331 N N . ARG A 1 175 ? -0.013 -20.703 -19.156 1 98.75 175 ARG A N 1
ATOM 1332 C CA . ARG A 1 175 ? -0.085 -19.297 -18.766 1 98.75 175 ARG A CA 1
ATOM 1333 C C . ARG A 1 175 ? -1.328 -19.016 -17.938 1 98.75 175 ARG A C 1
ATOM 1335 O O . ARG A 1 175 ? -2.289 -18.406 -18.422 1 98.75 175 ARG A O 1
ATOM 1342 N N . PRO A 1 176 ? -1.261 -19.406 -16.641 1 98.44 176 PRO A N 1
ATOM 1343 C CA . PRO A 1 176 ? -2.391 -19.094 -15.758 1 98.44 176 PRO A CA 1
ATOM 1344 C C . PRO A 1 176 ? -2.619 -17.594 -15.609 1 98.44 176 PRO A C 1
ATOM 1346 O O . PRO A 1 176 ? -1.666 -16.812 -15.656 1 98.44 176 PRO A O 1
ATOM 1349 N N . VAL A 1 177 ? -3.908 -17.266 -15.461 1 97.81 177 VAL A N 1
ATOM 1350 C CA . VAL A 1 177 ? -4.289 -15.898 -15.141 1 97.81 177 VAL A CA 1
ATOM 1351 C C . VAL A 1 177 ? -4.363 -15.727 -13.625 1 97.81 177 VAL A C 1
ATOM 1353 O O . VAL A 1 177 ? -3.646 -16.406 -12.883 1 97.81 177 VAL A O 1
ATOM 1356 N N . ALA A 1 178 ? -5.109 -14.758 -13.102 1 95.62 178 ALA A N 1
ATOM 1357 C CA . ALA A 1 178 ? -5.18 -14.531 -11.664 1 95.62 178 ALA A CA 1
ATOM 1358 C C . ALA A 1 178 ? -5.73 -15.758 -10.938 1 95.62 178 ALA A C 1
ATOM 1360 O O . ALA A 1 178 ? -6.715 -16.359 -11.383 1 95.62 178 ALA A O 1
ATOM 1361 N N . PHE A 1 179 ? -5.16 -16.078 -9.773 1 95.25 179 PHE A N 1
ATOM 1362 C CA . PHE A 1 179 ? -5.551 -17.25 -9.023 1 95.25 179 PHE A CA 1
ATOM 1363 C C . PHE A 1 179 ? -6.754 -16.953 -8.133 1 95.25 179 PHE A C 1
ATOM 1365 O O . PHE A 1 179 ? -6.691 -16.078 -7.266 1 95.25 179 PHE A O 1
ATOM 1372 N N . MET A 1 180 ? -7.816 -17.734 -8.312 1 95.12 180 MET A N 1
ATOM 1373 C CA . MET A 1 180 ? -8.93 -17.672 -7.375 1 95.12 180 MET A CA 1
ATOM 1374 C C . MET A 1 180 ? -8.461 -17.969 -5.953 1 95.12 180 MET A C 1
ATOM 1376 O O . MET A 1 180 ? -8.867 -17.297 -5.004 1 95.12 180 MET A O 1
ATOM 1380 N N . ASP A 1 181 ? -7.523 -18.875 -5.836 1 93.94 181 ASP A N 1
ATOM 1381 C CA . ASP A 1 181 ? -7.082 -19.438 -4.562 1 93.94 181 ASP A CA 1
ATOM 1382 C C . ASP A 1 181 ? -6.27 -18.422 -3.764 1 93.94 181 ASP A C 1
ATOM 1384 O O . ASP A 1 181 ? -5.98 -18.641 -2.586 1 93.94 181 ASP A O 1
ATOM 1388 N N . ASN A 1 182 ? -5.926 -17.328 -4.348 1 88.12 182 ASN A N 1
ATOM 1389 C CA . ASN A 1 182 ? -5.27 -16.25 -3.617 1 88.12 182 ASN A CA 1
ATOM 1390 C C . ASN A 1 182 ? -6.273 -15.398 -2.848 1 88.12 182 ASN A C 1
ATOM 1392 O O . ASN A 1 182 ? -5.895 -14.602 -1.988 1 88.12 182 ASN A O 1
ATOM 1396 N N . LEU A 1 183 ? -7.496 -15.539 -3.168 1 87.19 183 LEU A N 1
ATOM 1397 C CA . LEU A 1 183 ? -8.547 -14.836 -2.441 1 87.19 183 LEU A CA 1
ATOM 1398 C C . LEU A 1 183 ? -8.922 -15.586 -1.165 1 87.19 183 LEU A C 1
ATOM 1400 O O . LEU A 1 183 ? -9.281 -16.766 -1.212 1 87.19 183 LEU A O 1
ATOM 1404 N N . THR A 1 184 ? -8.781 -14.961 -0.076 1 83.75 184 THR A N 1
ATOM 1405 C CA . THR A 1 184 ? -9.148 -15.516 1.224 1 83.75 184 THR A CA 1
ATOM 1406 C C . THR A 1 184 ? -10.023 -14.531 2 1 83.75 184 THR A C 1
ATOM 1408 O O . THR A 1 184 ? -10.047 -13.336 1.697 1 83.75 184 THR A O 1
ATOM 1411 N N . PRO A 1 185 ? -10.805 -15.008 2.963 1 77.75 185 PRO A N 1
ATOM 1412 C CA . PRO A 1 185 ? -11.633 -14.086 3.746 1 77.75 185 PRO A CA 1
ATOM 1413 C C . PRO A 1 185 ? -10.805 -13.18 4.66 1 77.75 185 PRO A C 1
ATOM 1415 O O . PRO A 1 185 ? -11.297 -12.734 5.699 1 77.75 185 PRO A O 1
ATOM 1418 N N . ALA A 1 186 ? -9.703 -12.883 4.332 1 65 186 ALA A N 1
ATOM 1419 C CA . ALA A 1 186 ? -8.805 -12.062 5.145 1 65 186 ALA A CA 1
ATOM 1420 C C . ALA A 1 186 ? -8.742 -10.633 4.617 1 65 186 ALA A C 1
ATOM 1422 O O . ALA A 1 186 ? -9.188 -10.359 3.5 1 65 186 ALA A O 1
ATOM 1423 N N . PHE A 1 187 ? -8.211 -9.742 5.34 1 63.56 187 PHE A N 1
ATOM 1424 C CA . PHE A 1 187 ? -8.219 -8.305 5.105 1 63.56 187 PHE A CA 1
ATOM 1425 C C . PHE A 1 187 ? -7.473 -7.965 3.818 1 63.56 187 PHE A C 1
ATOM 1427 O O . PHE A 1 187 ? -7.938 -7.141 3.025 1 63.56 187 PHE A O 1
ATOM 1434 N N . PRO A 1 188 ? -6.305 -8.578 3.48 1 69.69 188 PRO A N 1
ATOM 1435 C CA . PRO A 1 188 ? -5.613 -8.234 2.234 1 69.69 188 PRO A CA 1
ATOM 1436 C C . PRO A 1 188 ? -6.477 -8.469 0.998 1 69.69 188 PRO A C 1
ATOM 1438 O O . PRO A 1 188 ? -6.395 -7.703 0.032 1 69.69 188 PRO A O 1
ATOM 1441 N N . THR A 1 189 ? -7.246 -9.5 1.022 1 77.75 189 THR A N 1
ATOM 1442 C CA . THR A 1 189 ? -8.148 -9.766 -0.091 1 77.75 189 THR A CA 1
ATOM 1443 C C . THR A 1 189 ? -9.156 -8.625 -0.252 1 77.75 189 THR A C 1
ATOM 1445 O O . THR A 1 189 ? -9.43 -8.188 -1.371 1 77.75 189 THR A O 1
ATOM 1448 N N . LYS A 1 190 ? -9.688 -8.18 0.817 1 73.25 190 LYS A N 1
ATOM 1449 C CA . LYS A 1 190 ? -10.648 -7.082 0.773 1 73.25 190 LYS A CA 1
ATOM 1450 C C . LYS A 1 190 ? -10.031 -5.836 0.145 1 73.25 190 LYS A C 1
ATOM 1452 O O . LYS A 1 190 ? -10.656 -5.184 -0.694 1 73.25 190 LYS A O 1
ATOM 1457 N N . VAL A 1 191 ? -8.805 -5.52 0.587 1 70.56 191 VAL A N 1
ATOM 1458 C CA . VAL A 1 191 ? -8.102 -4.352 0.073 1 70.56 191 VAL A CA 1
ATOM 1459 C C . VAL A 1 191 ? -7.828 -4.527 -1.42 1 70.56 191 VAL A C 1
ATOM 1461 O O . VAL A 1 191 ? -8.031 -3.602 -2.207 1 70.56 191 VAL A O 1
ATOM 1464 N N . PHE A 1 192 ? -7.387 -5.703 -1.815 1 78.69 192 PHE A N 1
ATOM 1465 C CA . PHE A 1 192 ? -7.066 -6.008 -3.205 1 78.69 192 PHE A CA 1
ATOM 1466 C C . PHE A 1 192 ? -8.305 -5.898 -4.082 1 78.69 192 PHE A C 1
ATOM 1468 O O . PHE A 1 192 ? -8.266 -5.277 -5.148 1 78.69 192 PHE A O 1
ATOM 1475 N N . LEU A 1 193 ? -9.375 -6.461 -3.67 1 81.38 193 LEU A N 1
ATOM 1476 C CA . LEU A 1 193 ? -10.594 -6.457 -4.473 1 81.38 193 LEU A CA 1
ATOM 1477 C C . LEU A 1 193 ? -11.172 -5.051 -4.578 1 81.38 193 LEU A C 1
ATOM 1479 O O . LEU A 1 193 ? -11.734 -4.68 -5.609 1 81.38 193 LEU A O 1
ATOM 1483 N N . ALA A 1 194 ? -11.102 -4.309 -3.51 1 77.44 194 ALA A N 1
ATOM 1484 C CA . ALA A 1 194 ? -11.539 -2.918 -3.57 1 77.44 194 ALA A CA 1
ATOM 1485 C C . ALA A 1 194 ? -10.711 -2.127 -4.582 1 77.44 194 ALA A C 1
ATOM 1487 O O . ALA A 1 194 ? -11.266 -1.363 -5.379 1 77.44 194 ALA A O 1
ATOM 1488 N N . ALA A 1 195 ? -9.422 -2.307 -4.504 1 77 195 ALA A N 1
ATOM 1489 C CA . ALA A 1 195 ? -8.531 -1.64 -5.449 1 77 195 ALA A CA 1
ATOM 1490 C C . ALA A 1 195 ? -8.844 -2.061 -6.883 1 77 195 ALA A C 1
ATOM 1492 O O . ALA A 1 195 ? -8.805 -1.236 -7.801 1 77 195 ALA A O 1
ATOM 1493 N N . LEU A 1 196 ? -9.109 -3.326 -7.078 1 83.62 196 LEU A N 1
ATOM 1494 C CA . LEU A 1 196 ? -9.469 -3.848 -8.391 1 83.62 196 LEU A CA 1
ATOM 1495 C C . LEU A 1 196 ? -10.742 -3.186 -8.906 1 83.62 196 LEU A C 1
ATOM 1497 O O . LEU A 1 196 ? -10.797 -2.766 -10.062 1 83.62 196 LEU A O 1
ATOM 1501 N N . ARG A 1 197 ? -11.719 -3.178 -8.078 1 83.19 197 ARG A N 1
ATOM 1502 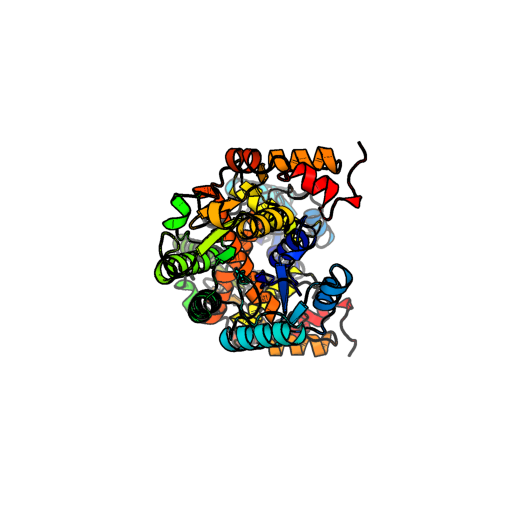C CA . ARG A 1 197 ? -12.984 -2.545 -8.438 1 83.19 197 ARG A CA 1
ATOM 1503 C C . ARG A 1 197 ? -12.766 -1.106 -8.898 1 83.19 197 ARG A C 1
ATOM 1505 O O . ARG A 1 197 ? -13.25 -0.705 -9.953 1 83.19 197 ARG A O 1
ATOM 1512 N N . ASP A 1 198 ? -12.039 -0.385 -8.133 1 76.94 198 ASP A N 1
ATOM 1513 C CA . ASP A 1 198 ? -11.859 1.042 -8.375 1 76.94 198 ASP A CA 1
ATOM 1514 C C . ASP A 1 198 ? -11.008 1.282 -9.625 1 76.94 198 ASP A C 1
ATOM 1516 O O . ASP A 1 198 ? -11.172 2.297 -10.305 1 76.94 198 ASP A O 1
ATOM 1520 N N . THR A 1 199 ? -10.133 0.411 -9.898 1 78.38 199 THR A N 1
ATOM 1521 C CA . THR A 1 199 ? -9.227 0.589 -11.023 1 78.38 199 THR A CA 1
ATOM 1522 C C . THR A 1 199 ? -9.875 0.12 -12.32 1 78.38 199 THR A C 1
ATOM 1524 O O . THR A 1 199 ? -9.734 0.769 -13.359 1 78.38 199 THR A O 1
ATOM 1527 N N . LEU A 1 200 ? -10.547 -1.026 -12.289 1 85.88 200 LEU A N 1
ATOM 1528 C CA . LEU A 1 200 ? -11.07 -1.622 -13.508 1 85.88 200 LEU A CA 1
ATOM 1529 C C . LEU A 1 200 ? -12.328 -0.891 -13.977 1 85.88 200 LEU A C 1
ATOM 1531 O O . LEU A 1 200 ? -12.648 -0.896 -15.164 1 85.88 200 LEU A O 1
ATOM 1535 N N . GLN A 1 201 ? -13.078 -0.34 -13.023 1 82.56 201 GLN A N 1
ATOM 1536 C CA . GLN A 1 201 ? -14.258 0.472 -13.32 1 82.56 201 GLN A CA 1
ATOM 1537 C C . GLN A 1 201 ? -15.188 -0.246 -14.297 1 82.56 201 GLN A C 1
ATOM 1539 O O . GLN A 1 201 ? -15.562 0.312 -15.328 1 82.56 201 GLN A O 1
ATOM 1544 N N . GLY A 1 202 ? -15.578 -1.439 -13.969 1 89.5 202 GLY A N 1
ATOM 1545 C CA . GLY A 1 202 ? -16.594 -2.17 -14.727 1 89.5 202 GLY A CA 1
ATOM 1546 C C . GLY A 1 202 ? -15.992 -3.186 -15.68 1 89.5 202 GLY A C 1
ATOM 1547 O O . GLY A 1 202 ? -16.703 -4.062 -16.188 1 89.5 202 GLY A O 1
ATOM 1548 N N . LYS A 1 203 ? -14.695 -3.092 -16.016 1 91.12 203 LYS A N 1
ATOM 1549 C CA . LYS A 1 203 ? -14.055 -4.09 -16.859 1 91.12 203 LYS A CA 1
ATOM 1550 C C . LYS A 1 203 ? -13.883 -5.414 -16.125 1 91.12 203 LYS A C 1
ATOM 1552 O O . LYS A 1 203 ? -13.758 -5.438 -14.898 1 91.12 203 LYS A O 1
ATOM 1557 N N . SER A 1 204 ? -13.805 -6.488 -16.906 1 95.44 204 SER A N 1
ATOM 1558 C CA . SER A 1 204 ? -13.711 -7.82 -16.328 1 95.44 204 SER A CA 1
ATOM 1559 C C . SER A 1 204 ? -12.258 -8.25 -16.156 1 95.44 204 SER A C 1
ATOM 1561 O O . SER A 1 204 ? -11.359 -7.676 -16.766 1 95.44 204 SER A O 1
ATOM 1563 N N . LEU A 1 205 ? -12.047 -9.18 -15.258 1 95.25 205 LEU A N 1
ATOM 1564 C CA . LEU A 1 205 ? -10.773 -9.844 -15.023 1 95.25 205 LEU A CA 1
ATOM 1565 C C . LEU A 1 205 ? -10.93 -11.359 -15.078 1 95.25 205 LEU A C 1
ATOM 1567 O O . LEU A 1 205 ? -11.961 -11.898 -14.656 1 95.25 205 LEU A O 1
ATOM 1571 N N . GLN A 1 206 ? -9.883 -12.039 -15.578 1 97.31 206 GLN A N 1
ATOM 1572 C CA . GLN A 1 206 ? -9.938 -13.492 -15.688 1 97.31 206 GLN A CA 1
ATOM 1573 C C . GLN A 1 206 ? -9.312 -14.156 -14.461 1 97.31 206 GLN A C 1
ATOM 1575 O O . GLN A 1 206 ? -8.32 -13.672 -13.914 1 97.31 206 GLN A O 1
ATOM 1580 N N . TRP A 1 207 ? -9.906 -15.289 -14.031 1 97.25 207 TRP A N 1
ATOM 1581 C CA . TRP A 1 207 ? -9.516 -16.047 -12.844 1 97.25 207 TRP A CA 1
ATOM 1582 C C . TRP A 1 207 ? -9.391 -17.531 -13.164 1 97.25 207 TRP A C 1
ATOM 1584 O O . TRP A 1 207 ? -10.133 -18.062 -13.992 1 97.25 207 TRP A O 1
ATOM 1594 N N . VAL A 1 208 ? -8.469 -18.188 -12.516 1 98 208 VAL A N 1
ATOM 1595 C CA . VAL A 1 208 ? -8.266 -19.625 -12.68 1 98 208 VAL A CA 1
ATOM 1596 C C . VAL A 1 208 ? -8.062 -20.281 -11.312 1 98 208 VAL A C 1
ATOM 1598 O O . VAL A 1 208 ? -7.473 -19.688 -10.414 1 98 208 VAL A O 1
ATOM 1601 N N . SER A 1 209 ? -8.617 -21.469 -11.109 1 96.94 209 SER A N 1
ATOM 1602 C CA . SER A 1 209 ? -8.352 -22.234 -9.898 1 96.94 209 SER A CA 1
ATOM 1603 C C . SER A 1 209 ? -7.02 -22.969 -9.992 1 96.94 209 SER A C 1
ATOM 1605 O O . SER A 1 209 ? -6.637 -23.438 -11.07 1 96.94 209 SER A O 1
ATOM 1607 N N . VAL A 1 210 ? -6.367 -23.125 -8.898 1 96.38 210 VAL A N 1
ATOM 1608 C CA . VAL A 1 210 ? -5.098 -23.844 -8.852 1 96.38 210 VAL A CA 1
ATOM 1609 C C . VAL A 1 210 ? -5.309 -25.297 -9.266 1 96.38 210 VAL A C 1
ATOM 1611 O O . VAL A 1 210 ? -4.445 -25.891 -9.914 1 96.38 210 VAL A O 1
ATOM 1614 N N . GLU A 1 211 ? -6.41 -25.859 -8.961 1 95.38 211 GLU A N 1
ATOM 1615 C CA . GLU A 1 211 ? -6.734 -27.219 -9.367 1 95.38 211 GLU A CA 1
ATOM 1616 C C . GLU A 1 211 ? -6.734 -27.359 -10.891 1 95.38 211 GLU A C 1
ATOM 1618 O O . GLU A 1 211 ? -6.266 -28.375 -11.422 1 95.38 211 GLU A O 1
ATOM 1623 N N . ASP A 1 212 ? -7.262 -26.391 -11.523 1 97.19 212 ASP A N 1
ATOM 1624 C CA . ASP A 1 212 ? -7.297 -26.422 -12.984 1 97.19 212 ASP A CA 1
ATOM 1625 C C . ASP A 1 212 ? -5.898 -26.281 -13.57 1 97.19 212 ASP A C 1
ATOM 1627 O O . ASP A 1 212 ? -5.59 -26.859 -14.617 1 97.19 212 ASP A O 1
ATOM 1631 N N . ILE A 1 213 ? -5.043 -25.5 -12.93 1 97.94 213 ILE A N 1
ATOM 1632 C CA . ILE A 1 213 ? -3.646 -25.438 -13.352 1 97.94 213 ILE A CA 1
ATOM 1633 C C . ILE A 1 213 ? -3.027 -26.844 -13.266 1 97.94 213 ILE A C 1
ATOM 1635 O O . ILE A 1 213 ? -2.334 -27.266 -14.188 1 97.94 213 ILE A O 1
ATOM 1639 N N . GLY A 1 214 ? -3.326 -27.531 -12.156 1 97.94 214 GLY A N 1
ATOM 1640 C CA . GLY A 1 214 ? -2.855 -28.891 -12.008 1 97.94 214 GLY A CA 1
ATOM 1641 C C . GLY A 1 214 ? -3.375 -29.828 -13.078 1 97.94 214 GLY A C 1
ATOM 1642 O O . GLY A 1 214 ? -2.631 -30.672 -13.594 1 97.94 214 GLY A O 1
ATOM 1643 N N . LEU A 1 215 ? -4.617 -29.672 -13.383 1 97.12 215 LEU A N 1
ATOM 1644 C CA . LEU A 1 215 ? -5.258 -30.516 -14.391 1 97.12 215 LEU A CA 1
ATOM 1645 C C . LEU A 1 215 ? -4.566 -30.344 -15.742 1 97.12 215 LEU A C 1
ATOM 1647 O O . LEU A 1 215 ? -4.199 -31.344 -16.375 1 97.12 215 LEU A O 1
ATOM 1651 N N . PHE A 1 216 ? -4.355 -29.156 -16.141 1 97.75 216 PHE A N 1
ATOM 1652 C CA . PHE A 1 216 ? -3.742 -28.922 -17.438 1 97.75 216 PHE A CA 1
ATOM 1653 C C . PHE A 1 216 ? -2.252 -29.234 -17.406 1 97.75 216 PHE A C 1
ATOM 1655 O O . PHE A 1 216 ? -1.684 -29.688 -18.391 1 97.75 216 PHE A O 1
ATOM 1662 N N . GLY A 1 217 ? -1.587 -28.984 -16.25 1 98.31 217 GLY A N 1
ATOM 1663 C CA . GLY A 1 217 ? -0.212 -29.438 -16.094 1 98.31 217 GLY A CA 1
ATOM 1664 C C . GLY A 1 217 ? -0.041 -30.922 -16.266 1 98.31 217 GLY A C 1
ATOM 1665 O O . GLY A 1 217 ? 0.858 -31.375 -16.984 1 98.31 217 GLY A O 1
ATOM 1666 N N . ALA A 1 218 ? -0.917 -31.688 -15.664 1 98 218 ALA A N 1
ATOM 1667 C CA . ALA A 1 218 ? -0.899 -33.156 -15.812 1 98 218 ALA A CA 1
ATOM 1668 C C . ALA A 1 218 ? -1.193 -33.562 -17.25 1 98 218 ALA A C 1
ATOM 1670 O O . ALA A 1 218 ? -0.526 -34.438 -17.812 1 98 218 ALA A O 1
ATOM 1671 N N . ARG A 1 219 ? -2.131 -32.875 -17.844 1 96.94 219 ARG A N 1
ATOM 1672 C CA . ARG A 1 219 ? -2.533 -33.188 -19.219 1 96.94 219 ARG A CA 1
ATOM 1673 C C . ARG A 1 219 ? -1.375 -32.969 -20.188 1 96.94 219 ARG A C 1
ATOM 1675 O O . ARG A 1 219 ? -1.236 -33.719 -21.156 1 96.94 219 ARG A O 1
ATOM 1682 N N . ALA A 1 220 ? -0.596 -31.953 -19.906 1 97.94 220 ALA A N 1
ATOM 1683 C CA . ALA A 1 220 ? 0.552 -31.656 -20.766 1 97.94 220 ALA A CA 1
ATOM 1684 C C . ALA A 1 220 ? 1.536 -32.812 -20.781 1 97.94 220 ALA A C 1
ATOM 1686 O O . ALA A 1 220 ? 2.219 -33.062 -21.797 1 97.94 220 ALA A O 1
ATOM 1687 N N . PHE A 1 221 ? 1.63 -33.594 -19.703 1 98.12 221 PHE A N 1
ATOM 1688 C CA . PHE A 1 221 ? 2.494 -34.781 -19.656 1 98.12 221 PHE A CA 1
ATOM 1689 C C . PHE A 1 221 ? 1.786 -36 -20.234 1 98.12 221 PHE A C 1
ATOM 1691 O O . PHE A 1 221 ? 2.371 -36.75 -21.016 1 98.12 221 PHE A O 1
ATOM 1698 N N . ILE A 1 222 ? 0.548 -36.188 -19.891 1 96.62 222 ILE A N 1
ATOM 1699 C CA . ILE A 1 222 ? -0.221 -37.375 -20.297 1 96.62 222 ILE A CA 1
ATOM 1700 C C . ILE A 1 222 ? -0.39 -37.375 -21.812 1 96.62 222 ILE A C 1
ATOM 1702 O O . ILE A 1 222 ? -0.227 -38.406 -22.453 1 96.62 222 ILE A O 1
ATOM 1706 N N . ASN A 1 223 ? -0.709 -36.25 -22.297 1 96.75 223 ASN A N 1
ATOM 1707 C CA . ASN A 1 223 ? -0.891 -36.062 -23.734 1 96.75 223 ASN A CA 1
ATOM 1708 C C . ASN A 1 223 ? 0.231 -35.219 -24.328 1 96.75 223 ASN A C 1
ATOM 1710 O O . ASN A 1 223 ? -0.03 -34.25 -25.062 1 96.75 223 ASN A O 1
ATOM 1714 N N . ASN A 1 224 ? 1.478 -35.625 -24.016 1 96.38 224 ASN A N 1
ATOM 1715 C CA . ASN A 1 224 ? 2.641 -34.781 -24.312 1 96.38 224 ASN A CA 1
ATOM 1716 C C . ASN A 1 224 ? 2.77 -34.531 -25.812 1 96.38 224 ASN A C 1
ATOM 1718 O O . ASN A 1 224 ? 3.223 -33.469 -26.219 1 96.38 224 ASN A O 1
ATOM 1722 N N . GLU A 1 225 ? 2.377 -35.406 -26.719 1 96.88 225 GLU A N 1
ATOM 1723 C CA . GLU A 1 225 ? 2.471 -35.188 -28.156 1 96.88 225 GLU A CA 1
ATOM 1724 C C . GLU A 1 225 ? 1.535 -34.062 -28.609 1 96.88 225 GLU A C 1
ATOM 1726 O O . GLU A 1 225 ? 1.942 -33.156 -29.344 1 96.88 225 GLU A O 1
ATOM 1731 N N . GLU A 1 226 ? 0.299 -34.125 -28.109 1 96.75 226 GLU A N 1
ATOM 1732 C CA . GLU A 1 226 ? -0.698 -33.125 -28.438 1 96.75 226 GLU A CA 1
ATOM 1733 C C . GLU A 1 226 ? -0.324 -31.75 -27.844 1 96.75 226 GLU A C 1
ATOM 1735 O O . GLU A 1 226 ? -0.632 -30.719 -28.438 1 96.75 226 GLU A O 1
ATOM 1740 N N . TRP A 1 227 ? 0.373 -31.75 -26.766 1 97.88 227 TRP A N 1
ATOM 1741 C CA . TRP A 1 227 ? 0.653 -30.531 -26.031 1 97.88 227 TRP A CA 1
ATOM 1742 C C . TRP A 1 227 ? 2.064 -30.031 -26.312 1 97.88 227 TRP A C 1
ATOM 1744 O O . TRP A 1 227 ? 2.512 -29.031 -25.734 1 97.88 227 TRP A O 1
ATOM 1754 N N . ASN A 1 228 ? 2.752 -30.75 -27.234 1 98.5 228 ASN A N 1
ATOM 1755 C CA . ASN A 1 228 ? 4.098 -30.328 -27.609 1 98.5 228 ASN A CA 1
ATOM 1756 C C . ASN A 1 228 ? 4.07 -29.016 -28.406 1 98.5 228 ASN A C 1
ATOM 1758 O O . ASN A 1 228 ? 3.236 -28.844 -29.297 1 98.5 228 ASN A O 1
ATOM 1762 N N . ALA A 1 229 ? 5 -28.125 -28 1 98.44 229 ALA A N 1
ATOM 1763 C CA . ALA A 1 229 ? 5.145 -26.828 -28.641 1 98.44 229 ALA A CA 1
ATOM 1764 C C . ALA A 1 229 ? 3.83 -26.047 -28.609 1 98.44 229 ALA A C 1
ATOM 1766 O O . ALA A 1 229 ? 3.398 -25.5 -29.625 1 98.44 229 ALA A O 1
ATOM 1767 N N . ARG A 1 230 ? 3.209 -26.094 -27.438 1 98.06 230 ARG A N 1
ATOM 1768 C CA . ARG A 1 230 ? 1.925 -25.453 -27.203 1 98.06 230 ARG A CA 1
ATOM 1769 C C . ARG A 1 230 ? 1.987 -24.531 -25.984 1 98.06 230 ARG A C 1
ATOM 1771 O O . ARG A 1 230 ? 2.521 -24.906 -24.953 1 98.06 230 ARG A O 1
ATOM 1778 N N . ALA A 1 231 ? 1.608 -23.281 -26.234 1 98.44 231 ALA A N 1
ATOM 1779 C CA . ALA A 1 231 ? 1.399 -22.328 -25.156 1 98.44 231 ALA A CA 1
ATOM 1780 C C . ALA A 1 231 ? -0.086 -22.047 -24.953 1 98.44 231 ALA A C 1
ATOM 1782 O O . ALA A 1 231 ? -0.82 -21.828 -25.922 1 98.44 231 ALA A O 1
ATOM 1783 N N . GLU A 1 232 ? -0.516 -22.172 -23.719 1 98.44 232 GLU A N 1
ATOM 1784 C CA . GLU A 1 232 ? -1.95 -22.078 -23.469 1 98.44 232 GLU A CA 1
ATOM 1785 C C . GLU A 1 232 ? -2.236 -21.219 -22.234 1 98.44 232 GLU A C 1
ATOM 1787 O O . GLU A 1 232 ? -1.734 -21.484 -21.141 1 98.44 232 GLU A O 1
ATOM 1792 N N . GLY A 1 233 ? -3.049 -20.109 -22.484 1 98.44 233 GLY A N 1
ATOM 1793 C CA . GLY A 1 233 ? -3.609 -19.391 -21.359 1 98.44 233 GLY A CA 1
ATOM 1794 C C . GLY A 1 233 ? -4.652 -20.188 -20.594 1 98.44 233 GLY A C 1
ATOM 1795 O O . GLY A 1 233 ? -5.461 -20.891 -21.203 1 98.44 233 GLY A O 1
ATOM 1796 N N . LEU A 1 234 ? -4.633 -20.125 -19.25 1 98.5 234 LEU A N 1
ATOM 1797 C CA . LEU A 1 234 ? -5.566 -20.891 -18.438 1 98.5 234 LEU A CA 1
ATOM 1798 C C . LEU A 1 234 ? -6.469 -19.953 -17.625 1 98.5 234 LEU A C 1
ATOM 1800 O O . LEU A 1 234 ? -5.996 -19.203 -16.766 1 98.5 234 LEU A O 1
ATOM 1804 N N . ALA A 1 235 ? -7.684 -19.969 -17.891 1 98.25 235 ALA A N 1
ATOM 1805 C CA . ALA A 1 235 ? -8.711 -19.203 -17.188 1 98.25 235 ALA A CA 1
ATOM 1806 C C . ALA A 1 235 ? -10.016 -19.984 -17.109 1 98.25 235 ALA A C 1
ATOM 1808 O O . ALA A 1 235 ? -10.414 -20.641 -18.078 1 98.25 235 ALA A O 1
ATOM 1809 N N . GLY A 1 236 ? -10.68 -19.938 -15.961 1 97 236 GLY A N 1
ATOM 1810 C CA . GLY A 1 236 ? -11.945 -20.625 -15.789 1 97 236 GLY A CA 1
ATOM 1811 C C . GLY A 1 236 ? -13.125 -19.688 -15.68 1 97 236 GLY A C 1
ATOM 1812 O O . GLY A 1 236 ? -14.281 -20.109 -15.797 1 97 236 GLY A O 1
ATOM 1813 N N . SER A 1 237 ? -12.859 -18.406 -15.445 1 96.25 237 SER A N 1
ATOM 1814 C CA . SER A 1 237 ? -13.906 -17.391 -15.336 1 96.25 237 SER A CA 1
ATOM 1815 C C . SER A 1 237 ? -13.398 -16.031 -15.797 1 96.25 237 SER A C 1
ATOM 1817 O O . SER A 1 237 ? -12.195 -15.758 -15.75 1 96.25 237 SER A O 1
ATOM 1819 N N . GLU A 1 238 ? -14.242 -15.273 -16.281 1 96.81 238 GLU A N 1
ATOM 1820 C CA . GLU A 1 238 ? -14.062 -13.852 -16.562 1 96.81 238 GLU A CA 1
ATOM 1821 C C . GLU A 1 238 ? -15.211 -13.023 -16 1 96.81 238 GLU A C 1
ATOM 1823 O O . GLU A 1 238 ? -16.359 -13.188 -16.406 1 96.81 238 GLU A O 1
ATOM 1828 N N . LEU A 1 239 ? -14.867 -12.148 -14.969 1 95.88 239 LEU A N 1
ATOM 1829 C CA . LEU A 1 239 ? -15.938 -11.492 -14.227 1 95.88 239 LEU A CA 1
ATOM 1830 C C . LEU A 1 239 ? -15.617 -10.016 -14.008 1 95.88 239 LEU A C 1
ATOM 1832 O O . LEU A 1 239 ? -14.469 -9.664 -13.75 1 95.88 239 LEU A O 1
ATOM 1836 N N . THR A 1 240 ? -16.672 -9.219 -14.117 1 93.81 240 THR A N 1
ATOM 1837 C CA . THR A 1 240 ? -16.594 -7.887 -13.516 1 93.81 240 THR A CA 1
ATOM 1838 C C . THR A 1 240 ? -16.734 -7.977 -12 1 93.81 240 THR A C 1
ATOM 1840 O O . THR A 1 240 ? -17.094 -9.023 -11.453 1 93.81 240 THR A O 1
ATOM 1843 N N . MET A 1 241 ? -16.422 -6.848 -11.391 1 90.12 241 MET A N 1
ATOM 1844 C CA . MET A 1 241 ? -16.562 -6.844 -9.938 1 90.12 241 MET A CA 1
ATOM 1845 C C . MET A 1 241 ? -18.016 -7.016 -9.523 1 90.12 241 MET A C 1
ATOM 1847 O O . MET A 1 241 ? -18.312 -7.652 -8.508 1 90.12 241 MET A O 1
ATOM 1851 N N . ASP A 1 242 ? -18.906 -6.473 -10.258 1 91.06 242 ASP A N 1
ATOM 1852 C CA . ASP A 1 242 ? -20.328 -6.648 -9.977 1 91.06 242 ASP A CA 1
ATOM 1853 C C . ASP A 1 242 ? -20.734 -8.117 -10.109 1 91.06 242 ASP A C 1
ATOM 1855 O O . ASP A 1 242 ? -21.5 -8.633 -9.289 1 91.06 242 ASP A O 1
ATOM 1859 N N . GLU A 1 243 ? -20.297 -8.758 -11.148 1 94.75 243 GLU A N 1
ATOM 1860 C CA . GLU A 1 243 ? -20.594 -10.172 -11.344 1 94.75 243 GLU A CA 1
ATOM 1861 C C . GLU A 1 243 ? -20 -11.023 -10.219 1 94.75 243 GLU A C 1
ATOM 1863 O O . GLU A 1 243 ? -20.625 -11.977 -9.758 1 94.75 243 GLU A O 1
ATOM 1868 N N . MET A 1 244 ? -18.797 -10.688 -9.828 1 93.75 244 MET A N 1
ATOM 1869 C CA . MET A 1 244 ? -18.188 -11.398 -8.695 1 93.75 244 MET A CA 1
ATOM 1870 C C . MET A 1 244 ? -19.016 -11.219 -7.434 1 93.75 244 MET A C 1
ATOM 1872 O O . MET A 1 244 ? -19.234 -12.172 -6.691 1 93.75 244 MET A O 1
ATOM 1876 N N . SER A 1 245 ? -19.406 -10 -7.203 1 90.31 245 SER A N 1
ATOM 1877 C CA . SER A 1 245 ? -20.266 -9.734 -6.059 1 90.31 245 SER A CA 1
ATOM 1878 C C . SER A 1 245 ? -21.547 -10.57 -6.121 1 90.31 245 SER A C 1
ATOM 1880 O O . SER A 1 245 ? -22.031 -11.055 -5.098 1 90.31 245 SER A O 1
ATOM 1882 N N . GLY A 1 246 ? -22.109 -10.648 -7.293 1 93 246 GLY A N 1
ATOM 1883 C CA . GLY A 1 246 ? -23.266 -11.516 -7.477 1 93 246 GLY A CA 1
ATOM 1884 C C . GLY A 1 246 ? -23 -12.961 -7.086 1 93 246 GLY A C 1
ATOM 1885 O O . GLY A 1 246 ? -23.844 -13.617 -6.488 1 93 246 GLY A O 1
ATOM 1886 N N . CYS A 1 247 ? -21.844 -13.531 -7.422 1 92.69 247 CYS A N 1
ATOM 1887 C CA . CYS A 1 247 ? -21.453 -14.875 -7.008 1 92.69 247 CYS A CA 1
ATOM 1888 C C . CYS A 1 247 ? -21.453 -15 -5.488 1 92.69 247 CYS A C 1
ATOM 1890 O O . CYS A 1 247 ? -21.938 -15.984 -4.941 1 92.69 247 CYS A O 1
ATOM 1892 N N . PHE A 1 248 ? -20.859 -13.984 -4.855 1 89.88 248 PHE A N 1
ATOM 1893 C CA . PHE A 1 248 ? -20.812 -13.992 -3.398 1 89.88 248 PHE A CA 1
ATOM 1894 C C . PHE A 1 248 ? -22.219 -13.992 -2.814 1 89.88 248 PHE A C 1
ATOM 1896 O O . PHE A 1 248 ? -22.5 -14.719 -1.86 1 89.88 248 PHE A O 1
ATOM 1903 N N . GLU A 1 249 ? -23.047 -13.156 -3.344 1 90.5 249 GLU A N 1
ATOM 1904 C CA . GLU A 1 249 ? -24.422 -13.094 -2.859 1 90.5 249 GLU A CA 1
ATOM 1905 C C . GLU A 1 249 ? -25.109 -14.453 -2.99 1 90.5 249 GLU A C 1
ATOM 1907 O O . GLU A 1 249 ? -25.781 -14.906 -2.062 1 90.5 249 GLU A O 1
ATOM 1912 N N . ARG A 1 250 ? -24.938 -15.078 -4.109 1 92.75 250 ARG A N 1
ATOM 1913 C CA . ARG A 1 250 ? -25.609 -16.344 -4.375 1 92.75 250 ARG A CA 1
ATOM 1914 C C . ARG A 1 250 ? -25.031 -17.469 -3.523 1 92.75 250 ARG A C 1
ATOM 1916 O O . ARG A 1 250 ? -25.75 -18.359 -3.07 1 92.75 250 ARG A O 1
ATOM 1923 N N . VAL A 1 251 ? -23.766 -17.422 -3.215 1 90.06 251 VAL A N 1
ATOM 1924 C CA . VAL A 1 251 ? -23.109 -18.547 -2.561 1 90.06 251 VAL A CA 1
ATOM 1925 C C . VAL A 1 251 ? -23.047 -18.297 -1.054 1 90.06 251 VAL A C 1
ATOM 1927 O O . VAL A 1 251 ? -23.219 -19.234 -0.262 1 90.06 251 VAL A O 1
ATOM 1930 N N . ILE A 1 252 ? -22.766 -17.078 -0.679 1 87.06 252 ILE A N 1
ATOM 1931 C CA . ILE A 1 252 ? -22.453 -16.766 0.713 1 87.06 252 ILE A CA 1
ATOM 1932 C C . ILE A 1 252 ? -23.594 -16 1.347 1 87.06 252 ILE A C 1
ATOM 1934 O O . ILE A 1 252 ? -23.734 -15.969 2.572 1 87.06 252 ILE A O 1
ATOM 1938 N N . GLY A 1 253 ? -24.422 -15.281 0.548 1 86.75 253 GLY A N 1
ATOM 1939 C CA . GLY A 1 253 ? -25.562 -14.531 1.05 1 86.75 253 GLY A CA 1
ATOM 1940 C C . GLY A 1 253 ? -25.266 -13.055 1.232 1 86.75 253 GLY A C 1
ATOM 1941 O O . GLY A 1 253 ? -26.156 -12.281 1.569 1 86.75 253 GLY A O 1
ATOM 1942 N N . THR A 1 254 ? -24 -12.672 1.121 1 82.81 254 THR A N 1
ATOM 1943 C CA . THR A 1 254 ? -23.625 -11.266 1.217 1 82.81 254 THR A CA 1
ATOM 1944 C C . THR A 1 254 ? -22.75 -10.859 0.029 1 82.81 254 THR A C 1
ATOM 1946 O O . THR A 1 254 ? -22 -11.68 -0.501 1 82.81 254 THR A O 1
ATOM 1949 N N . PRO A 1 255 ? -22.875 -9.617 -0.403 1 82.81 255 PRO A N 1
ATOM 1950 C CA . PRO A 1 255 ? -22 -9.172 -1.492 1 82.81 255 PRO A CA 1
ATOM 1951 C C . PRO A 1 255 ? -20.516 -9.148 -1.096 1 82.81 255 PRO A C 1
ATOM 1953 O O . PRO A 1 255 ? -20.188 -9.359 0.074 1 82.81 255 PRO A O 1
ATOM 1956 N N . LEU A 1 256 ? -19.672 -9.047 -2.125 1 75.94 256 LEU A N 1
ATOM 1957 C CA . LEU A 1 256 ? -18.234 -8.938 -1.946 1 75.94 256 LEU A CA 1
ATOM 1958 C C . LEU A 1 256 ? -17.875 -7.879 -0.907 1 75.94 256 LEU A C 1
ATOM 1960 O O . LEU A 1 256 ? -18.422 -6.77 -0.943 1 75.94 256 LEU A O 1
ATOM 1964 N N . PRO A 1 257 ? -17.203 -8.164 0.19 1 58.81 257 PRO A N 1
ATOM 1965 C CA . PRO A 1 257 ? -16.859 -7.211 1.247 1 58.81 257 PRO A CA 1
ATOM 1966 C C . PRO A 1 257 ? -16.156 -5.965 0.711 1 58.81 257 PRO A C 1
ATOM 1968 O O . PRO A 1 257 ? -15.984 -4.984 1.442 1 58.81 257 PRO A O 1
ATOM 1971 N N . ALA A 1 258 ? -15.469 -6.074 -0.448 1 55.22 258 ALA A N 1
ATOM 1972 C CA . ALA A 1 258 ? -14.641 -5.039 -1.057 1 55.22 258 ALA A CA 1
ATOM 1973 C C . ALA A 1 258 ? -15.305 -3.67 -0.949 1 55.22 258 ALA A C 1
ATOM 1975 O O . ALA A 1 258 ? -14.656 -2.643 -1.175 1 55.22 258 ALA A O 1
ATOM 1976 N N . THR A 1 259 ? -16.672 -3.648 -0.967 1 47.62 259 THR A N 1
ATOM 1977 C CA . THR A 1 259 ? -17.375 -2.518 -1.546 1 47.62 259 THR A CA 1
ATOM 1978 C C . THR A 1 259 ? -17.141 -1.25 -0.733 1 47.62 259 THR A C 1
ATOM 1980 O O . THR A 1 259 ? -17.859 -0.258 -0.891 1 47.62 259 THR A O 1
ATOM 1983 N N . TYR A 1 260 ? -16.516 -1.333 0.313 1 44.19 260 TYR A N 1
ATOM 1984 C CA . TYR A 1 260 ? -16.469 0.088 0.635 1 44.19 260 TYR A CA 1
ATOM 1985 C C . TYR A 1 260 ? -15.523 0.83 -0.307 1 44.19 260 TYR A C 1
ATOM 1987 O O . TYR A 1 260 ? -14.305 0.666 -0.233 1 44.19 260 TYR A O 1
ATOM 1995 N N . GLY A 1 261 ? -15.906 0.973 -1.505 1 47.44 261 GLY A N 1
ATOM 1996 C CA . GLY A 1 261 ? -15.406 1.598 -2.717 1 47.44 261 GLY A CA 1
ATOM 1997 C C . GLY A 1 261 ? -14.188 2.465 -2.479 1 47.44 261 GLY A C 1
ATOM 1998 O O . GLY A 1 261 ? -13.227 2.428 -3.256 1 47.44 261 GLY A O 1
ATOM 1999 N N . PHE A 1 262 ? -14.188 3.334 -1.533 1 48.56 262 PHE A N 1
ATOM 2000 C CA . PHE A 1 262 ? -13.25 4.434 -1.333 1 48.56 262 PHE A CA 1
ATOM 2001 C C . PHE A 1 262 ? -11.914 3.916 -0.819 1 48.56 262 PHE A C 1
ATOM 2003 O O . PHE A 1 262 ? -10.867 4.5 -1.104 1 48.56 262 PHE A O 1
ATOM 2010 N N . LEU A 1 263 ? -11.859 2.582 -0.45 1 53.34 263 LEU A N 1
ATOM 2011 C CA . LEU A 1 263 ? -10.719 2.121 0.337 1 53.34 263 LEU A CA 1
ATOM 2012 C C . LEU A 1 263 ? -9.586 1.653 -0.569 1 53.34 263 LEU A C 1
ATOM 2014 O O . LEU A 1 263 ? -8.414 1.942 -0.306 1 53.34 263 LEU A O 1
ATOM 2018 N N . GLY A 1 264 ? -9.93 0.997 -1.727 1 56.47 264 GLY A N 1
ATOM 2019 C CA . GLY A 1 264 ? -8.859 0.409 -2.521 1 56.47 264 GLY A CA 1
ATOM 2020 C C . GLY A 1 264 ? -7.973 1.443 -3.184 1 56.47 264 GLY A C 1
ATOM 2021 O O . GLY A 1 264 ? -6.754 1.431 -3 1 56.47 264 GLY A O 1
ATOM 2022 N N . SER A 1 265 ? -8.555 2.291 -4 1 56.31 265 SER A N 1
ATOM 2023 C CA . SER A 1 265 ? -7.809 3.332 -4.695 1 56.31 265 SER A CA 1
ATOM 2024 C C . SER A 1 265 ? -7.102 4.258 -3.711 1 56.31 265 SER A C 1
ATOM 2026 O O . SER A 1 265 ? -5.965 4.668 -3.943 1 56.31 265 SER A O 1
ATOM 2028 N N . ALA A 1 266 ? -7.816 4.469 -2.676 1 59.78 266 ALA A N 1
ATOM 2029 C CA . ALA A 1 266 ? -7.246 5.332 -1.643 1 59.78 266 ALA A CA 1
ATOM 2030 C C . ALA A 1 266 ? -6.004 4.695 -1.021 1 59.78 266 ALA A C 1
ATOM 2032 O O . ALA A 1 266 ? -5.016 5.379 -0.752 1 59.78 266 ALA A O 1
ATOM 2033 N N . LEU A 1 267 ? -6.109 3.424 -1.002 1 60.97 267 LEU A N 1
ATOM 2034 C CA . LEU A 1 267 ? -4.98 2.734 -0.387 1 60.97 267 LEU A CA 1
ATOM 2035 C C . LEU A 1 267 ? -3.781 2.711 -1.327 1 60.97 267 LEU A C 1
ATOM 2037 O O . LEU A 1 267 ? -2.648 2.949 -0.901 1 60.97 267 LEU A O 1
ATOM 2041 N N . MET A 1 268 ? -4.055 2.391 -2.562 1 61.34 268 MET A N 1
ATOM 2042 C CA . MET A 1 268 ? -2.955 2.365 -3.521 1 61.34 268 MET A CA 1
ATOM 2043 C C . MET A 1 268 ? -2.299 3.738 -3.631 1 61.34 268 MET A C 1
ATOM 2045 O O . MET A 1 268 ? -1.072 3.84 -3.705 1 61.34 268 MET A O 1
ATOM 2049 N N . TRP A 1 269 ? -3.133 4.719 -3.775 1 61.41 269 TRP A N 1
ATOM 2050 C CA . TRP A 1 269 ? -2.643 6.09 -3.812 1 61.41 269 TRP A CA 1
ATOM 2051 C C . TRP A 1 269 ? -1.837 6.414 -2.559 1 61.41 269 TRP A C 1
ATOM 2053 O O . TRP A 1 269 ? -0.748 6.988 -2.643 1 61.41 269 TRP A O 1
ATOM 2063 N N . ALA A 1 270 ? -2.414 5.922 -1.525 1 63.94 270 ALA A N 1
ATOM 2064 C CA . ALA A 1 270 ? -1.751 6.195 -0.252 1 63.94 270 ALA A CA 1
ATOM 2065 C C . ALA A 1 270 ? -0.382 5.523 -0.191 1 63.94 270 ALA A C 1
ATOM 2067 O O . ALA A 1 270 ? 0.594 6.129 0.259 1 63.94 270 ALA A O 1
ATOM 2068 N N . VAL A 1 271 ? -0.29 4.469 -0.792 1 63.41 271 VAL A N 1
ATOM 2069 C CA . VAL A 1 271 ? 0.962 3.725 -0.735 1 63.41 271 VAL A CA 1
ATOM 2070 C C . VAL A 1 271 ? 1.99 4.367 -1.663 1 63.41 271 VAL A C 1
ATOM 2072 O O . VAL A 1 271 ? 3.166 4.484 -1.31 1 63.41 271 VAL A O 1
ATOM 2075 N N . ALA A 1 272 ? 1.607 4.762 -2.895 1 64.62 272 ALA A N 1
ATOM 2076 C CA . ALA A 1 272 ? 2.516 5.43 -3.822 1 64.62 272 ALA A CA 1
ATOM 2077 C C . ALA A 1 272 ? 3.055 6.727 -3.223 1 64.62 272 ALA A C 1
ATOM 2079 O O . ALA A 1 272 ? 4.242 7.031 -3.355 1 64.62 272 ALA A O 1
ATOM 2080 N N . GLU A 1 273 ? 2.191 7.438 -2.643 1 68.69 273 GLU A N 1
ATOM 2081 C CA . GLU A 1 273 ? 2.605 8.703 -2.033 1 68.69 273 GLU A CA 1
ATOM 2082 C C . GLU A 1 273 ? 3.555 8.461 -0.864 1 68.69 273 GLU A C 1
ATOM 2084 O O . GLU A 1 273 ? 4.52 9.211 -0.679 1 68.69 273 GLU A O 1
ATOM 2089 N N . VAL A 1 274 ? 3.32 7.43 -0.155 1 74.12 274 VAL A N 1
ATOM 2090 C CA . VAL A 1 274 ? 4.18 7.102 0.978 1 74.12 274 VAL A CA 1
ATOM 2091 C C . VAL A 1 274 ? 5.57 6.715 0.476 1 74.12 274 VAL A C 1
ATOM 2093 O O . VAL A 1 274 ? 6.582 7.109 1.064 1 74.12 274 VAL A O 1
ATOM 2096 N N . ASN A 1 275 ? 5.598 6 -0.659 1 73.44 275 ASN A N 1
ATOM 2097 C CA . ASN A 1 275 ? 6.887 5.613 -1.217 1 73.44 275 ASN A CA 1
ATOM 2098 C C . ASN A 1 275 ? 7.695 6.828 -1.658 1 73.44 275 ASN A C 1
ATOM 2100 O O . ASN A 1 275 ? 8.906 6.891 -1.438 1 73.44 275 ASN A O 1
ATOM 2104 N N . VAL A 1 276 ? 7.066 7.758 -2.34 1 77.25 276 VAL A N 1
ATOM 2105 C CA . VAL A 1 276 ? 7.738 8.984 -2.768 1 77.25 276 VAL A CA 1
ATOM 2106 C C . VAL A 1 276 ? 8.234 9.758 -1.548 1 77.25 276 VAL A C 1
ATOM 2108 O O . VAL A 1 276 ? 9.359 10.25 -1.536 1 77.25 276 VAL A O 1
ATOM 2111 N N . MET A 1 277 ? 7.418 9.766 -0.496 1 82.81 277 MET A N 1
ATOM 2112 C CA . MET A 1 277 ? 7.75 10.484 0.73 1 82.81 277 MET A CA 1
ATOM 2113 C C . MET A 1 277 ? 8.938 9.836 1.434 1 82.81 277 MET A C 1
ATOM 2115 O O . MET A 1 277 ? 9.898 10.516 1.799 1 82.81 277 MET A O 1
ATOM 2119 N N . LEU A 1 278 ? 8.953 8.57 1.542 1 82.88 278 LEU A N 1
ATOM 2120 C CA . LEU A 1 278 ? 10.031 7.863 2.227 1 82.88 278 LEU A CA 1
ATOM 2121 C C . LEU A 1 278 ? 11.344 7.996 1.458 1 82.88 278 LEU A C 1
ATOM 2123 O O . LEU A 1 278 ? 12.406 8.156 2.061 1 82.88 278 LEU A O 1
ATOM 2127 N N . SER A 1 279 ? 11.242 7.891 0.137 1 80.44 279 SER A N 1
ATOM 2128 C CA . SER A 1 279 ? 12.438 8.07 -0.684 1 80.44 279 SER A CA 1
ATOM 2129 C C . SER A 1 279 ? 13.031 9.461 -0.503 1 80.44 279 SER A C 1
ATOM 2131 O O . SER A 1 279 ? 14.25 9.617 -0.457 1 80.44 279 SER A O 1
ATOM 2133 N N . TRP A 1 280 ? 12.188 10.508 -0.414 1 86.31 280 TRP A N 1
ATOM 2134 C CA . TRP A 1 280 ? 12.664 11.867 -0.192 1 86.31 280 TRP A CA 1
ATOM 2135 C C . TRP A 1 280 ? 13.281 12.016 1.196 1 86.31 280 TRP A C 1
ATOM 2137 O O . TRP A 1 280 ? 14.289 12.695 1.367 1 86.31 280 TRP A O 1
ATOM 2147 N N . PHE A 1 281 ? 12.656 11.422 2.254 1 88 281 PHE A N 1
ATOM 2148 C CA . PHE A 1 281 ? 13.234 11.422 3.594 1 88 281 PHE A CA 1
ATOM 2149 C C . PHE A 1 281 ? 14.656 10.875 3.57 1 88 281 PHE A C 1
ATOM 2151 O O . PHE A 1 281 ? 15.539 11.391 4.254 1 88 281 PHE A O 1
ATOM 2158 N N . ALA A 1 282 ? 14.836 9.797 2.795 1 85.38 282 ALA A N 1
ATOM 2159 C CA . ALA A 1 282 ? 16.141 9.164 2.715 1 85.38 282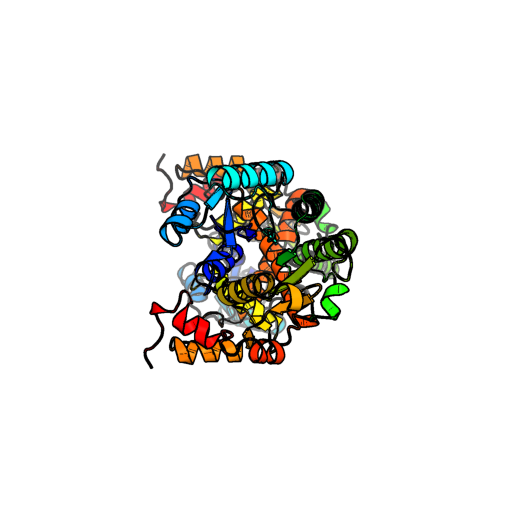 ALA A CA 1
ATOM 2160 C C . ALA A 1 282 ? 17.141 10.039 1.954 1 85.38 282 ALA A C 1
ATOM 2162 O O . ALA A 1 282 ? 18.312 10.125 2.324 1 85.38 282 ALA A O 1
ATOM 2163 N N . ALA A 1 283 ? 16.734 10.695 0.903 1 84.56 283 ALA A N 1
ATOM 2164 C CA . ALA A 1 283 ? 17.609 11.445 0.01 1 84.56 283 ALA A CA 1
ATOM 2165 C C . ALA A 1 283 ? 17.922 12.828 0.578 1 84.56 283 ALA A C 1
ATOM 2167 O O . ALA A 1 283 ? 19.031 13.328 0.419 1 84.56 283 ALA A O 1
ATOM 2168 N N . GLU A 1 284 ? 16.953 13.594 1.172 1 91 284 GLU A N 1
ATOM 2169 C CA . GLU A 1 284 ? 17.078 14.961 1.672 1 91 284 GLU A CA 1
ATOM 2170 C C . GLU A 1 284 ? 16.5 15.086 3.08 1 91 284 GLU A C 1
ATOM 2172 O O . GLU A 1 284 ? 17.25 15.062 4.062 1 91 284 GLU A O 1
ATOM 2177 N N . GLY A 1 285 ? 15.133 14.906 3.27 1 89.56 285 GLY A N 1
ATOM 2178 C CA . GLY A 1 285 ? 14.43 14.93 4.543 1 89.56 285 GLY A CA 1
ATOM 2179 C C . GLY A 1 285 ? 14.219 16.328 5.082 1 89.56 285 GLY A C 1
ATOM 2180 O O . GLY A 1 285 ? 14.547 17.312 4.414 1 89.56 285 GLY A O 1
ATOM 2181 N N . TYR A 1 286 ? 13.57 16.453 6.258 1 96.5 286 TYR A N 1
ATOM 2182 C CA . TYR A 1 286 ? 13.312 17.719 6.945 1 96.5 286 TYR A CA 1
ATOM 2183 C C . TYR A 1 286 ? 14.609 18.344 7.438 1 96.5 286 TYR A C 1
ATOM 2185 O O . TYR A 1 286 ? 15.656 17.688 7.465 1 96.5 286 TYR A O 1
ATOM 2193 N N . GLY A 1 287 ? 14.539 19.594 7.707 1 94.06 287 GLY A N 1
ATOM 2194 C CA . GLY A 1 287 ? 15.719 20.297 8.188 1 94.06 287 GLY A CA 1
ATOM 2195 C C . GLY A 1 287 ? 15.406 21.375 9.211 1 94.06 287 GLY A C 1
ATOM 2196 O O . GLY A 1 287 ? 16.016 22.438 9.195 1 94.06 287 GLY A O 1
ATOM 2197 N N . ALA A 1 288 ? 14.367 21.172 10.039 1 97.31 288 ALA A N 1
ATOM 2198 C CA . ALA A 1 288 ? 14.047 22.141 11.086 1 97.31 288 ALA A CA 1
ATOM 2199 C C . ALA A 1 288 ? 15.188 22.266 12.086 1 97.31 288 ALA A C 1
ATOM 2201 O O . ALA A 1 288 ? 15.875 21.281 12.383 1 97.31 288 ALA A O 1
ATOM 2202 N N . ASP A 1 289 ? 15.43 23.438 12.617 1 94.56 289 ASP A N 1
ATOM 2203 C CA . ASP A 1 289 ? 16.484 23.703 13.594 1 94.56 289 ASP A CA 1
ATOM 2204 C C . ASP A 1 289 ? 15.969 23.484 15.016 1 94.56 289 ASP A C 1
ATOM 2206 O O . ASP A 1 289 ? 15.586 24.438 15.703 1 94.56 289 ASP A O 1
ATOM 2210 N N . ILE A 1 290 ? 16.094 22.281 15.477 1 94.44 290 ILE A N 1
ATOM 2211 C CA . ILE A 1 290 ? 15.516 21.891 16.766 1 94.44 290 ILE A CA 1
ATOM 2212 C C . ILE A 1 290 ? 16.203 22.656 17.891 1 94.44 290 ILE A C 1
ATOM 2214 O O . ILE A 1 290 ? 15.562 23.062 18.844 1 94.44 290 ILE A O 1
ATOM 2218 N N . ALA A 1 291 ? 17.469 22.75 17.781 1 94.56 291 ALA A N 1
ATOM 2219 C CA . ALA A 1 291 ? 18.219 23.484 18.797 1 94.56 291 ALA A CA 1
ATOM 2220 C C . ALA A 1 291 ? 17.688 24.906 18.953 1 94.56 291 ALA A C 1
ATOM 2222 O O . ALA A 1 291 ? 17.5 25.391 20.062 1 94.56 291 ALA A O 1
ATOM 2223 N N . LYS A 1 292 ? 17.438 25.594 17.859 1 94.81 292 LYS A N 1
ATOM 2224 C CA . LYS A 1 292 ? 16.891 26.953 17.875 1 94.81 292 LYS A CA 1
ATOM 2225 C C . LYS A 1 292 ? 15.492 26.969 18.484 1 94.81 292 LYS A C 1
ATOM 2227 O O . LYS A 1 292 ? 15.18 27.844 19.297 1 94.81 292 LYS A O 1
ATOM 2232 N N . LEU A 1 293 ? 14.656 26.016 18.125 1 94.88 293 LEU A N 1
ATOM 2233 C CA . LEU A 1 293 ? 13.297 25.938 18.641 1 94.88 293 LEU A CA 1
ATOM 2234 C C . LEU A 1 293 ? 13.312 25.719 20.156 1 94.88 293 LEU A C 1
ATOM 2236 O O . LEU A 1 293 ? 12.508 26.312 20.875 1 94.88 293 LEU A O 1
ATOM 2240 N N . LYS A 1 294 ? 14.219 24.875 20.625 1 94.12 294 LYS A N 1
ATOM 2241 C CA . LYS A 1 294 ? 14.312 24.578 22.062 1 94.12 294 LYS A CA 1
ATOM 2242 C C . LYS A 1 294 ? 14.742 25.797 22.844 1 94.12 294 LYS A C 1
ATOM 2244 O O . LYS A 1 294 ? 14.359 25.969 24 1 94.12 294 LYS A O 1
ATOM 2249 N N . LYS A 1 295 ? 15.539 26.688 22.266 1 93.81 295 LYS A N 1
ATOM 2250 C CA . LYS A 1 295 ? 15.906 27.938 22.906 1 93.81 295 LYS A CA 1
ATOM 2251 C C . LYS A 1 295 ? 14.695 28.859 23.062 1 93.81 295 LYS A C 1
ATOM 2253 O O . LYS A 1 295 ? 14.555 29.547 24.078 1 93.81 295 LYS A O 1
ATOM 2258 N N . GLU A 1 296 ? 13.844 28.812 22.078 1 92.44 296 GLU A N 1
ATOM 2259 C CA . GLU A 1 296 ? 12.648 29.656 22.094 1 92.44 296 GLU A CA 1
ATOM 2260 C C . GLU A 1 296 ? 11.562 29.047 22.969 1 92.44 296 GLU A C 1
ATOM 2262 O O . GLU A 1 296 ? 10.773 29.766 23.578 1 92.44 296 GLU A O 1
ATOM 2267 N N . GLU A 1 297 ? 11.5 27.703 23.031 1 94.25 297 GLU A N 1
ATOM 2268 C CA . GLU A 1 297 ? 10.539 26.969 23.844 1 94.25 297 GLU A CA 1
ATOM 2269 C C . GLU A 1 297 ? 11.195 25.797 24.547 1 94.25 297 GLU A C 1
ATOM 2271 O O . GLU A 1 297 ? 11.164 24.656 24.047 1 94.25 297 GLU A O 1
ATOM 2276 N N . PRO A 1 298 ? 11.664 26.016 25.734 1 91.5 298 PRO A N 1
ATOM 2277 C CA . PRO A 1 298 ? 12.406 24.984 26.453 1 91.5 298 PRO A CA 1
ATOM 2278 C C . PRO A 1 298 ? 11.562 23.75 26.75 1 91.5 298 PRO A C 1
ATOM 2280 O O . PRO A 1 298 ? 12.102 22.656 26.953 1 91.5 298 PRO A O 1
ATOM 2283 N N . LYS A 1 299 ? 10.242 23.922 26.688 1 90.38 299 LYS A N 1
ATOM 2284 C CA . LYS A 1 299 ? 9.367 22.797 27 1 90.38 299 LYS A CA 1
ATOM 2285 C C . LYS A 1 299 ? 8.922 22.078 25.734 1 90.38 299 LYS A C 1
ATOM 2287 O O . LYS A 1 299 ? 7.941 21.328 25.734 1 90.38 299 LYS A O 1
ATOM 2292 N N . LEU A 1 300 ? 9.625 22.391 24.641 1 93.88 300 LEU A N 1
ATOM 2293 C CA . LEU A 1 300 ? 9.359 21.703 23.375 1 93.88 300 LEU A CA 1
ATOM 2294 C C . LEU A 1 300 ? 9.367 20.188 23.578 1 93.88 300 LEU A C 1
ATOM 2296 O O . LEU A 1 300 ? 10.328 19.641 24.125 1 93.88 300 LEU A O 1
ATOM 2300 N N . CYS A 1 301 ? 8.328 19.531 23.156 1 93.56 301 CYS A N 1
ATOM 2301 C CA . CYS A 1 301 ? 8.109 18.109 23.453 1 93.56 301 CYS A CA 1
ATOM 2302 C C . CYS A 1 301 ? 9.016 17.234 22.609 1 93.56 301 CYS A C 1
ATOM 2304 O O . CYS A 1 301 ? 9.055 17.375 21.391 1 93.56 301 CYS A O 1
ATOM 2306 N N . ASP A 1 302 ? 9.734 16.359 23.266 1 94.31 302 ASP A N 1
ATOM 2307 C CA . ASP A 1 302 ? 10.508 15.375 22.516 1 94.31 302 ASP A CA 1
ATOM 2308 C C . ASP A 1 302 ? 9.727 14.062 22.375 1 94.31 302 ASP A C 1
ATOM 2310 O O . ASP A 1 302 ? 8.656 13.906 22.969 1 94.31 302 ASP A O 1
ATOM 2314 N N . PHE A 1 303 ? 10.25 13.172 21.578 1 95.31 303 PHE A N 1
ATOM 2315 C CA . PHE A 1 303 ? 9.516 11.961 21.234 1 95.31 303 PHE A CA 1
ATOM 2316 C C . PHE A 1 303 ? 9.25 11.117 22.469 1 95.31 303 PHE A C 1
ATOM 2318 O O . PHE A 1 303 ? 8.148 10.586 22.641 1 95.31 303 PHE A O 1
ATOM 2325 N N . GLU A 1 304 ? 10.25 10.906 23.312 1 94.56 304 GLU A N 1
ATOM 2326 C CA . GLU A 1 304 ? 10.086 10.062 24.5 1 94.56 304 GLU A CA 1
ATOM 2327 C C . GLU A 1 304 ? 9.016 10.609 25.422 1 94.56 304 GLU A C 1
ATOM 2329 O O . GLU A 1 304 ? 8.188 9.859 25.938 1 94.56 304 GLU A O 1
ATOM 2334 N N . THR A 1 305 ? 9.062 11.906 25.672 1 94.19 305 THR A N 1
ATOM 2335 C CA . THR A 1 305 ? 8.047 12.562 26.5 1 94.19 305 THR A CA 1
ATOM 2336 C C . THR A 1 305 ? 6.66 12.383 25.891 1 94.19 305 THR A C 1
ATOM 2338 O O . THR A 1 305 ? 5.703 12.047 26.594 1 94.19 305 THR A O 1
ATOM 2341 N N . TRP A 1 306 ? 6.57 12.641 24.578 1 95 306 TRP A N 1
ATOM 2342 C CA . TRP A 1 306 ? 5.301 12.445 23.875 1 95 306 TRP A CA 1
ATOM 2343 C C . TRP A 1 306 ? 4.809 11.016 24.047 1 95 306 TRP A C 1
ATOM 2345 O O . TRP A 1 306 ? 3.639 10.781 24.359 1 95 306 TRP A O 1
ATOM 2355 N N . LEU A 1 307 ? 5.672 9.953 23.766 1 92.31 307 LEU A N 1
ATOM 2356 C CA . LEU A 1 307 ? 5.332 8.539 23.859 1 92.31 307 LEU A CA 1
ATOM 2357 C C . LEU A 1 307 ? 4.789 8.195 25.234 1 92.31 307 LEU A C 1
ATOM 2359 O O . LEU A 1 307 ? 3.779 7.492 25.344 1 92.31 307 LEU A O 1
ATOM 2363 N N . ALA A 1 308 ? 5.359 8.773 26.281 1 91.75 308 ALA A N 1
ATOM 2364 C CA . ALA A 1 308 ? 5.02 8.445 27.672 1 91.75 308 ALA A CA 1
ATOM 2365 C C . ALA A 1 308 ? 3.719 9.125 28.094 1 91.75 308 ALA A C 1
ATOM 2367 O O . ALA A 1 308 ? 2.922 8.547 28.828 1 91.75 308 ALA A O 1
ATOM 2368 N N . GLU A 1 309 ? 3.527 10.352 27.578 1 91.94 309 GLU A N 1
ATOM 2369 C CA . GLU A 1 309 ? 2.508 11.172 28.219 1 91.94 309 GLU A CA 1
ATOM 2370 C C . GLU A 1 309 ? 1.322 11.414 27.297 1 91.94 309 GLU A C 1
ATOM 2372 O O . GLU A 1 309 ? 0.224 11.734 27.75 1 91.94 309 GLU A O 1
ATOM 2377 N N . ARG A 1 310 ? 1.55 11.266 25.984 1 89.75 310 ARG A N 1
ATOM 2378 C CA . ARG A 1 310 ? 0.543 11.836 25.094 1 89.75 310 ARG A CA 1
ATOM 2379 C C . ARG A 1 310 ? 0.133 10.828 24.016 1 89.75 310 ARG A C 1
ATOM 2381 O O . ARG A 1 310 ? -0.863 11.023 23.312 1 89.75 310 ARG A O 1
ATOM 2388 N N . SER A 1 311 ? 0.863 9.75 23.859 1 89.56 311 SER A N 1
ATOM 2389 C CA . SER A 1 311 ? 0.65 8.812 22.766 1 89.56 311 SER A CA 1
ATOM 2390 C C . SER A 1 311 ? -0.47 7.832 23.078 1 89.56 311 SER A C 1
ATOM 2392 O O . SER A 1 311 ? -1.018 7.848 24.188 1 89.56 311 SER A O 1
ATOM 2394 N N . GLY A 1 312 ? -0.853 7.105 22.062 1 85.31 312 GLY A N 1
ATOM 2395 C CA . GLY A 1 312 ? -1.815 6.035 22.266 1 85.31 312 GLY A CA 1
ATOM 2396 C C . GLY A 1 312 ? -1.283 4.906 23.125 1 85.31 312 GLY A C 1
ATOM 2397 O O . GLY A 1 312 ? -2.039 4.027 23.547 1 85.31 312 GLY A O 1
ATOM 2398 N N . TRP A 1 313 ? 0.013 4.895 23.391 1 85.38 313 TRP A N 1
ATOM 2399 C CA . TRP A 1 313 ? 0.637 3.863 24.219 1 85.38 313 TRP A CA 1
ATOM 2400 C C . TRP A 1 313 ? 0.735 4.312 25.672 1 85.38 313 TRP A C 1
ATOM 2402 O O . TRP A 1 313 ? 1.25 3.582 26.516 1 85.38 313 TRP A O 1
ATOM 2412 N N . LYS A 1 314 ? 0.262 5.488 26 1 86 314 LYS A N 1
ATOM 2413 C CA . LYS A 1 314 ? 0.521 6.105 27.297 1 86 314 LYS A CA 1
ATOM 2414 C C . LYS A 1 314 ? 0.08 5.195 28.438 1 86 314 LYS A C 1
ATOM 2416 O O . LYS A 1 314 ? 0.693 5.191 29.516 1 86 314 LYS A O 1
ATOM 2421 N N . ASP A 1 315 ? -0.982 4.453 28.172 1 82.44 315 ASP A N 1
ATOM 2422 C CA . ASP A 1 315 ? -1.486 3.584 29.234 1 82.44 315 ASP A CA 1
ATOM 2423 C C . ASP A 1 315 ? -0.595 2.357 29.406 1 82.44 315 ASP A C 1
ATOM 2425 O O . ASP A 1 315 ? -0.735 1.612 30.375 1 82.44 315 ASP A O 1
ATOM 2429 N N . GLN A 1 316 ? 0.296 2.135 28.516 1 80.31 316 GLN A N 1
ATOM 2430 C CA . GLN A 1 316 ? 1.217 1.004 28.578 1 80.31 316 GLN A CA 1
ATOM 2431 C C . GLN A 1 316 ? 2.566 1.423 29.156 1 80.31 316 GLN A C 1
ATOM 2433 O O . GLN A 1 316 ? 3.471 0.596 29.297 1 80.31 316 GLN A O 1
ATOM 2438 N N . ALA A 1 317 ? 2.703 2.771 29.375 1 84.5 317 ALA A N 1
ATOM 2439 C CA . ALA A 1 317 ? 3.986 3.285 29.859 1 84.5 317 ALA A CA 1
ATOM 2440 C C . ALA A 1 317 ? 4.379 2.646 31.188 1 84.5 317 ALA A C 1
ATOM 2442 O O . ALA A 1 317 ? 3.541 2.496 32.062 1 84.5 317 ALA A O 1
ATOM 2443 N N . ILE A 1 318 ? 5.559 2.104 31.094 1 82.5 318 ILE A N 1
ATOM 2444 C CA . ILE A 1 318 ? 6.027 1.453 32.312 1 82.5 318 ILE A CA 1
ATOM 2445 C C . ILE A 1 318 ? 6.371 2.51 33.375 1 82.5 318 ILE A C 1
ATOM 2447 O O . ILE A 1 318 ? 6.91 3.568 33.031 1 82.5 318 ILE A O 1
ATOM 2451 N N . LYS A 1 319 ? 5.641 2.578 34.5 1 65.25 319 LYS A N 1
ATOM 2452 C CA . LYS A 1 319 ? 5.91 3.469 35.625 1 65.25 319 LYS A CA 1
ATOM 2453 C C . LYS A 1 319 ? 7.375 3.4 36.031 1 65.25 319 LYS A C 1
ATOM 2455 O O . LYS A 1 319 ? 7.926 2.311 36.188 1 65.25 319 LYS A O 1
ATOM 2460 N N . ARG A 1 320 ? 8.094 4.566 35.656 1 50 320 ARG A N 1
ATOM 2461 C CA . ARG A 1 320 ? 9.406 4.621 36.312 1 50 320 ARG A CA 1
ATOM 2462 C C . ARG A 1 320 ? 9.289 4.832 37.812 1 50 320 ARG A C 1
ATOM 2464 O O . ARG A 1 320 ? 8.414 5.578 38.25 1 50 320 ARG A O 1
ATOM 2471 N N . MET B 1 1 ? -17.828 46.344 25.781 1 48.03 1 MET B N 1
ATOM 2472 C CA . MET B 1 1 ? -16.766 45.406 26.094 1 48.03 1 MET B CA 1
ATOM 2473 C C . MET B 1 1 ? -15.469 45.781 25.391 1 48.03 1 MET B C 1
ATOM 2475 O O . MET B 1 1 ? -15.492 46.438 24.344 1 48.03 1 MET B O 1
ATOM 2479 N N . ALA B 1 2 ? -14.273 45.688 26.047 1 60.53 2 ALA B N 1
ATOM 2480 C CA . ALA B 1 2 ? -13.008 46.125 25.469 1 60.53 2 ALA B CA 1
ATOM 2481 C C . ALA B 1 2 ? -12.75 45.469 24.125 1 60.53 2 ALA B C 1
ATOM 2483 O O . ALA B 1 2 ? -13.148 44.312 23.891 1 60.53 2 ALA B O 1
ATOM 2484 N N . ALA B 1 3 ? -12.398 46.25 23.156 1 72.44 3 ALA B N 1
ATOM 2485 C CA . ALA B 1 3 ? -12.141 45.812 21.781 1 72.44 3 ALA B CA 1
ATOM 2486 C C . ALA B 1 3 ? -11.156 44.625 21.75 1 72.44 3 ALA B C 1
ATOM 2488 O O . ALA B 1 3 ? -10.117 44.688 22.422 1 72.44 3 ALA B O 1
ATOM 2489 N N . THR B 1 4 ? -11.641 43.406 21.281 1 89.56 4 THR B N 1
ATOM 2490 C CA . THR B 1 4 ? -10.805 42.219 21.219 1 89.56 4 THR B CA 1
ATOM 2491 C C . THR B 1 4 ? -10.352 41.969 19.781 1 89.56 4 THR B C 1
ATOM 2493 O O . THR B 1 4 ? -10.953 42.469 18.828 1 89.56 4 THR B O 1
ATOM 2496 N N . LYS B 1 5 ? -9.211 41.375 19.594 1 95.94 5 LYS B N 1
ATOM 2497 C CA . LYS B 1 5 ? -8.727 40.875 18.312 1 95.94 5 LYS B CA 1
ATOM 2498 C C . LYS B 1 5 ? -9.359 39.531 17.969 1 95.94 5 LYS B C 1
ATOM 2500 O O . LYS B 1 5 ? -9.141 38.562 18.656 1 95.94 5 LYS B O 1
ATOM 2505 N N . ALA B 1 6 ? -10.109 39.531 16.875 1 98.12 6 ALA B N 1
ATOM 2506 C CA . ALA B 1 6 ? -10.758 38.312 16.484 1 98.12 6 ALA B CA 1
ATOM 2507 C C . ALA B 1 6 ? -9.82 37.438 15.656 1 98.12 6 ALA B C 1
ATOM 2509 O O . ALA B 1 6 ? -9.211 37.906 14.688 1 98.12 6 ALA B O 1
ATOM 2510 N N . ILE B 1 7 ? -9.656 36.188 16.094 1 98.62 7 ILE 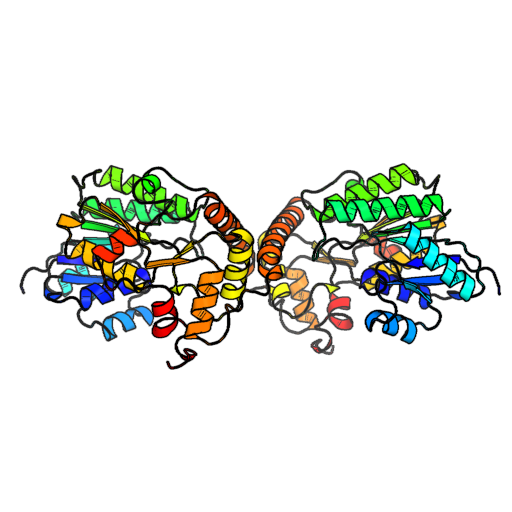B N 1
ATOM 2511 C CA . ILE B 1 7 ? -8.812 35.25 15.375 1 98.62 7 ILE B CA 1
ATOM 2512 C C . ILE B 1 7 ? -9.68 34.125 14.82 1 98.62 7 ILE B C 1
ATOM 2514 O O . ILE B 1 7 ? -10.383 33.438 15.578 1 98.62 7 ILE B O 1
ATOM 2518 N N . LEU B 1 8 ? -9.641 33.938 13.516 1 98.69 8 LEU B N 1
ATOM 2519 C CA . LEU B 1 8 ? -10.336 32.875 12.812 1 98.69 8 LEU B CA 1
ATOM 2520 C C . LEU B 1 8 ? -9.445 31.641 12.695 1 98.69 8 LEU B C 1
ATOM 2522 O O . LEU B 1 8 ? -8.383 31.688 12.07 1 98.69 8 LEU B O 1
ATOM 2526 N N . VAL B 1 9 ? -9.859 30.547 13.289 1 98.69 9 VAL B N 1
ATOM 2527 C CA . VAL B 1 9 ? -9.062 29.328 13.281 1 98.69 9 VAL B CA 1
ATOM 2528 C C . VAL B 1 9 ? -9.734 28.266 12.398 1 98.69 9 VAL B C 1
ATOM 2530 O O . VAL B 1 9 ? -10.797 27.75 12.742 1 98.69 9 VAL B O 1
ATOM 2533 N N . THR B 1 10 ? -9.078 27.906 11.258 1 98.06 10 THR B N 1
ATOM 2534 C CA . THR B 1 10 ? -9.578 26.828 10.414 1 98.06 10 THR B CA 1
ATOM 2535 C C . THR B 1 10 ? -9.055 25.484 10.914 1 98.06 10 THR B C 1
ATOM 2537 O O . THR B 1 10 ? -8.133 25.422 11.727 1 98.06 10 THR B O 1
ATOM 2540 N N . GLY B 1 11 ? -9.758 24.422 10.469 1 95.12 11 GLY B N 1
ATOM 2541 C CA . GLY B 1 11 ? -9.383 23.109 10.984 1 95.12 11 GLY B CA 1
ATOM 2542 C C . GLY B 1 11 ? -9.578 22.984 12.484 1 95.12 11 GLY B C 1
ATOM 2543 O O . GLY B 1 11 ? -8.844 22.266 13.156 1 95.12 11 GLY B O 1
ATOM 2544 N N . ALA B 1 12 ? -10.508 23.656 13.039 1 96.5 12 ALA B N 1
ATOM 2545 C CA . ALA B 1 12 ? -10.672 23.812 14.477 1 96.5 12 ALA B CA 1
ATOM 2546 C C . ALA B 1 12 ? -11.023 22.469 15.133 1 96.5 12 ALA B C 1
ATOM 2548 O O . ALA B 1 12 ? -10.68 22.234 16.297 1 96.5 12 ALA B O 1
ATOM 2549 N N . THR B 1 13 ? -11.664 21.609 14.422 1 94.44 13 THR B N 1
ATOM 2550 C CA . THR B 1 13 ? -12.062 20.328 14.977 1 94.44 13 THR B CA 1
ATOM 2551 C C . THR B 1 13 ? -10.969 19.281 14.758 1 94.44 13 THR B C 1
ATOM 2553 O O . THR B 1 13 ? -11.07 18.156 15.242 1 94.44 13 THR B O 1
ATOM 2556 N N . GLY B 1 14 ? -9.992 19.688 14.055 1 93.44 14 GLY B N 1
ATOM 2557 C CA . GLY B 1 14 ? -8.875 18.797 13.789 1 93.44 14 GLY B CA 1
ATOM 2558 C C . GLY B 1 14 ? -7.746 18.938 14.789 1 93.44 14 GLY B C 1
ATOM 2559 O O . GLY B 1 14 ? -7.871 19.656 15.773 1 93.44 14 GLY B O 1
ATOM 2560 N N . LYS B 1 15 ? -6.617 18.234 14.5 1 92.56 15 LYS B N 1
ATOM 2561 C CA . LYS B 1 15 ? -5.477 18.203 15.406 1 92.56 15 LYS B CA 1
ATOM 2562 C C . LYS B 1 15 ? -4.797 19.562 15.5 1 92.56 15 LYS B C 1
ATOM 2564 O O . LYS B 1 15 ? -4.598 20.094 16.594 1 92.56 15 LYS B O 1
ATOM 2569 N N . GLN B 1 16 ? -4.535 20.125 14.328 1 96.38 16 GLN B N 1
ATOM 2570 C CA . GLN B 1 16 ? -3.738 21.344 14.328 1 96.38 16 GLN B CA 1
ATOM 2571 C C . GLN B 1 16 ? -4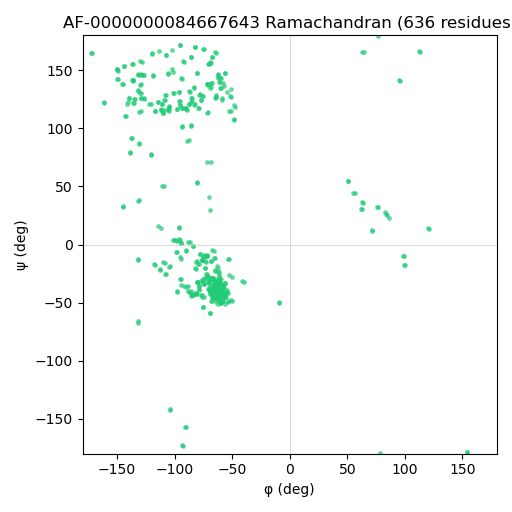.562 22.531 14.789 1 96.38 16 GLN B C 1
ATOM 2573 O O . GLN B 1 16 ? -4.23 23.188 15.781 1 96.38 16 GLN B O 1
ATOM 2578 N N . GLY B 1 17 ? -5.723 22.766 14.148 1 97.44 17 GLY B N 1
ATOM 2579 C CA . GLY B 1 17 ? -6.566 23.875 14.562 1 97.44 17 GLY B CA 1
ATOM 2580 C C . GLY B 1 17 ? -7.02 23.781 16 1 97.44 17 GLY B C 1
ATOM 2581 O O . GLY B 1 17 ? -7.062 24.781 16.719 1 97.44 17 GLY B O 1
ATOM 2582 N N . GLY B 1 18 ? -7.355 22.594 16.406 1 96.88 18 GLY B N 1
ATOM 2583 C CA . GLY B 1 18 ? -7.734 22.391 17.797 1 96.88 18 GLY B CA 1
ATOM 2584 C C . GLY B 1 18 ? -6.625 22.719 18.766 1 96.88 18 GLY B C 1
ATOM 2585 O O . GLY B 1 18 ? -6.875 23.312 19.812 1 96.88 18 GLY B O 1
ATOM 2586 N N . ALA B 1 19 ? -5.438 22.359 18.453 1 97 19 ALA B N 1
ATOM 2587 C CA . ALA B 1 19 ? -4.293 22.625 19.312 1 97 19 ALA B CA 1
ATOM 2588 C C . ALA B 1 19 ? -4.035 24.125 19.406 1 97 19 ALA B C 1
ATOM 2590 O O . ALA B 1 19 ? -3.699 24.641 20.484 1 97 19 ALA B O 1
ATOM 2591 N N . VAL B 1 20 ? -4.164 24.828 18.297 1 98.25 20 VAL B N 1
ATOM 2592 C CA . VAL B 1 20 ? -3.994 26.281 18.312 1 98.25 20 VAL B CA 1
ATOM 2593 C C . VAL B 1 20 ? -5.066 26.922 19.188 1 98.25 20 VAL B C 1
ATOM 2595 O O . VAL B 1 20 ? -4.766 27.781 20.016 1 98.25 20 VAL B O 1
ATOM 2598 N N . LEU B 1 21 ? -6.297 26.469 19.047 1 97.69 21 LEU B N 1
ATOM 2599 C CA . LEU B 1 21 ? -7.402 26.984 19.844 1 97.69 21 LEU B CA 1
ATOM 2600 C C . LEU B 1 21 ? -7.152 26.75 21.328 1 97.69 21 LEU B C 1
ATOM 2602 O O . LEU B 1 21 ? -7.363 27.641 22.156 1 97.69 21 LEU B O 1
ATOM 2606 N N . ASP B 1 22 ? -6.723 25.547 21.656 1 96.62 22 ASP B N 1
ATOM 2607 C CA . ASP B 1 22 ? -6.457 25.203 23.047 1 96.62 22 ASP B CA 1
ATOM 2608 C C . ASP B 1 22 ? -5.406 26.125 23.656 1 96.62 22 ASP B C 1
ATOM 2610 O O . ASP B 1 22 ? -5.574 26.609 24.781 1 96.62 22 ASP B O 1
ATOM 2614 N N . GLN B 1 23 ? -4.375 26.375 22.906 1 96.56 23 GLN B N 1
ATOM 2615 C CA . GLN B 1 23 ? -3.277 27.203 23.391 1 96.56 23 GLN B CA 1
ATOM 2616 C C . GLN B 1 23 ? -3.709 28.656 23.547 1 96.56 23 GLN B C 1
ATOM 2618 O O . GLN B 1 23 ? -3.385 29.312 24.531 1 96.56 23 GLN B O 1
ATOM 2623 N N . LEU B 1 24 ? -4.465 29.172 22.578 1 97.5 24 LEU B N 1
ATOM 2624 C CA . LEU B 1 24 ? -4.926 30.562 22.641 1 97.5 24 LEU B CA 1
ATOM 2625 C C . LEU B 1 24 ? -5.938 30.75 23.766 1 97.5 24 LEU B C 1
ATOM 2627 O O . LEU B 1 24 ? -5.902 31.766 24.469 1 97.5 24 LEU B O 1
ATOM 2631 N N . ALA B 1 25 ? -6.805 29.766 23.906 1 95.88 25 ALA B N 1
ATOM 2632 C CA . ALA B 1 25 ? -7.863 29.859 24.906 1 95.88 25 ALA B CA 1
ATOM 2633 C C . ALA B 1 25 ? -7.293 29.766 26.312 1 95.88 25 ALA B C 1
ATOM 2635 O O . ALA B 1 25 ? -7.855 30.328 27.266 1 95.88 25 ALA B O 1
ATOM 2636 N N . SER B 1 26 ? -6.176 29.062 26.438 1 92.81 26 SER B N 1
ATOM 2637 C CA . SER B 1 26 ? -5.598 28.828 27.766 1 92.81 26 SER B CA 1
ATOM 2638 C C . SER B 1 26 ? -4.527 29.875 28.094 1 92.81 26 SER B C 1
ATOM 2640 O O . SER B 1 26 ? -4.004 29.891 29.203 1 92.81 26 SER B O 1
ATOM 2642 N N . TYR B 1 27 ? -4.121 30.625 27.109 1 89.25 27 TYR B N 1
ATOM 2643 C CA . TYR B 1 27 ? -3.102 31.641 27.297 1 89.25 27 TYR B CA 1
ATOM 2644 C C . TYR B 1 27 ? -3.549 32.688 28.328 1 89.25 27 TYR B C 1
ATOM 2646 O O . TYR B 1 27 ? -4.715 33.062 28.359 1 89.25 27 TYR B O 1
ATOM 2654 N N . PRO B 1 28 ? -2.439 33.094 29.109 1 81.88 28 PRO B N 1
ATOM 2655 C CA . PRO B 1 28 ? -2.787 34.188 30 1 81.88 28 PRO B CA 1
ATOM 2656 C C . PRO B 1 28 ? -3.193 35.469 29.25 1 81.88 28 PRO B C 1
ATOM 2658 O O . PRO B 1 28 ? -2.607 35.781 28.203 1 81.88 28 PRO B O 1
ATOM 2661 N N . SER B 1 29 ? -4.148 36.094 29.375 1 86.81 29 SER B N 1
ATOM 2662 C CA . SER B 1 29 ? -4.688 37.312 28.766 1 86.81 29 SER B CA 1
ATOM 2663 C C . SER B 1 29 ? -5.461 37 27.484 1 86.81 29 SER B C 1
ATOM 2665 O O . SER B 1 29 ? -5.438 37.75 26.531 1 86.81 29 SER B O 1
ATOM 2667 N N . ASN B 1 30 ? -5.887 35.812 27.422 1 84.88 30 ASN B N 1
ATOM 2668 C CA . ASN B 1 30 ? -6.691 35.375 26.281 1 84.88 30 ASN B CA 1
ATOM 2669 C C . ASN B 1 30 ? -7.887 36.312 26.047 1 84.88 30 ASN B C 1
ATOM 2671 O O . ASN B 1 30 ? -8.484 36.312 24.969 1 84.88 30 ASN B O 1
ATOM 2675 N N . SER B 1 31 ? -8.133 37.156 27.016 1 86.5 31 SER B N 1
ATOM 2676 C CA . SER B 1 31 ? -9.281 38.031 26.906 1 86.5 31 SER B CA 1
ATOM 2677 C C . SER B 1 31 ? -9.078 39.062 25.797 1 86.5 31 SER B C 1
ATOM 2679 O O . SER B 1 31 ? -10.031 39.719 25.375 1 86.5 31 SER B O 1
ATOM 2681 N N . GLN B 1 32 ? -7.898 39.156 25.391 1 92.69 32 GLN B N 1
ATOM 2682 C CA . GLN B 1 32 ? -7.621 40.125 24.312 1 92.69 32 GLN B CA 1
ATOM 2683 C C . GLN B 1 32 ? -8.062 39.562 22.969 1 92.69 32 GLN B C 1
ATOM 2685 O O . GLN B 1 32 ? -8.109 40.281 21.984 1 92.69 32 GLN B O 1
ATOM 2690 N N . PHE B 1 33 ? -8.438 38.312 22.984 1 95.56 33 PHE B N 1
ATOM 2691 C CA . PHE B 1 33 ? -8.812 37.688 21.719 1 95.56 33 PHE B CA 1
ATOM 2692 C C . PHE B 1 33 ? -10.266 37.219 21.75 1 95.56 33 PHE B C 1
ATOM 2694 O O . PHE B 1 33 ? -10.781 36.875 22.812 1 95.56 33 PHE B O 1
ATOM 2701 N N . THR B 1 34 ? -10.898 37.312 20.688 1 97.12 34 THR B N 1
ATOM 2702 C CA . THR B 1 34 ? -12.125 36.594 20.391 1 97.12 34 THR B CA 1
ATOM 2703 C C . THR B 1 34 ? -11.836 35.438 19.422 1 97.12 34 THR B C 1
ATOM 2705 O O . THR B 1 34 ? -11.445 35.656 18.281 1 97.12 34 THR B O 1
ATOM 2708 N N . LEU B 1 35 ? -12.031 34.281 19.922 1 98.12 35 LEU B N 1
ATOM 2709 C CA . LEU B 1 35 ? -11.641 33.094 19.125 1 98.12 35 LEU B CA 1
ATOM 2710 C C . LEU B 1 35 ? -12.828 32.562 18.359 1 98.12 35 LEU B C 1
ATOM 2712 O O . LEU B 1 35 ? -13.875 32.25 18.938 1 98.12 35 LEU B O 1
ATOM 2716 N N . LEU B 1 36 ? -12.633 32.5 17.078 1 98.5 36 LEU B N 1
ATOM 2717 C CA . LEU B 1 36 ? -13.641 31.953 16.156 1 98.5 36 LEU B CA 1
ATOM 2718 C C . LEU B 1 36 ? -13.203 30.609 15.586 1 98.5 36 LEU B C 1
ATOM 2720 O O . LEU B 1 36 ? -12.227 30.531 14.836 1 98.5 36 LEU B O 1
ATOM 2724 N N . ALA B 1 37 ? -13.914 29.562 15.898 1 98.56 37 ALA B N 1
ATOM 2725 C CA . ALA B 1 37 ? -13.602 28.203 15.445 1 98.56 37 ALA B CA 1
ATOM 2726 C C . ALA B 1 37 ? -14.438 27.828 14.234 1 98.56 37 ALA B C 1
ATOM 2728 O O . ALA B 1 37 ? -15.664 27.688 14.328 1 98.56 37 ALA B O 1
ATOM 2729 N N . VAL B 1 38 ? -13.773 27.594 13.141 1 98.06 38 VAL B N 1
ATOM 2730 C CA . VAL B 1 38 ? -14.477 27.281 11.906 1 98.06 38 VAL B CA 1
ATOM 2731 C C . VAL B 1 38 ? -14.734 25.781 11.828 1 98.06 38 VAL B C 1
ATOM 2733 O O . VAL B 1 38 ? -13.828 24.969 12.055 1 98.06 38 VAL B O 1
ATOM 2736 N N . THR B 1 39 ? -15.883 25.422 11.531 1 96.75 39 THR B N 1
ATOM 2737 C CA . THR B 1 39 ? -16.281 24.031 11.312 1 96.75 39 THR B CA 1
ATOM 2738 C C . THR B 1 39 ? -17.312 23.938 10.203 1 96.75 39 THR B C 1
ATOM 2740 O O . THR B 1 39 ? -18.016 24.906 9.914 1 96.75 39 THR B O 1
ATOM 2743 N N . ARG B 1 40 ? -17.375 22.797 9.539 1 92.25 40 ARG B N 1
ATOM 2744 C CA . ARG B 1 40 ? -18.344 22.562 8.477 1 92.25 40 ARG B CA 1
ATOM 2745 C C . ARG B 1 40 ? -19.75 22.406 9.039 1 92.25 40 ARG B C 1
ATOM 2747 O O . ARG B 1 40 ? -20.734 22.688 8.359 1 92.25 40 ARG B O 1
ATOM 2754 N N . ASP B 1 41 ? -19.75 21.922 10.328 1 93.25 41 ASP B N 1
ATOM 2755 C CA . ASP B 1 41 ? -21.016 21.688 11.023 1 93.25 41 ASP B CA 1
ATOM 2756 C C . ASP B 1 41 ? -20.906 22.062 12.5 1 93.25 41 ASP B C 1
ATOM 2758 O O . ASP B 1 41 ? -20.359 21.312 13.305 1 93.25 41 ASP B O 1
ATOM 2762 N N . VAL B 1 42 ? -21.594 23.141 12.906 1 95.12 42 VAL B N 1
ATOM 2763 C CA . VAL B 1 42 ? -21.484 23.672 14.266 1 95.12 42 VAL B CA 1
ATOM 2764 C C . VAL B 1 42 ? -22.203 22.766 15.242 1 95.12 42 VAL B C 1
ATOM 2766 O O . VAL B 1 42 ? -22 22.844 16.453 1 95.12 42 VAL B O 1
ATOM 2769 N N . ASN B 1 43 ? -23.031 21.859 14.664 1 93.88 43 ASN B N 1
ATOM 2770 C CA . ASN B 1 43 ? -23.797 20.984 15.531 1 93.88 43 ASN B CA 1
ATOM 2771 C C . ASN B 1 43 ? -23.125 19.609 15.68 1 93.88 43 ASN B C 1
ATOM 2773 O O . ASN B 1 43 ? -23.656 18.734 16.359 1 93.88 43 ASN B O 1
ATOM 2777 N N . SER B 1 44 ? -21.984 19.484 15.07 1 92 44 SER B N 1
ATOM 2778 C CA . SER B 1 44 ? -21.266 18.219 15.172 1 92 44 SER B CA 1
ATOM 2779 C C . SER B 1 44 ? -20.75 17.984 16.594 1 92 44 SER B C 1
ATOM 2781 O O . SER B 1 44 ? -20.578 18.922 17.359 1 92 44 SER B O 1
ATOM 2783 N N . GLY B 1 45 ? -20.547 16.688 16.906 1 89.88 45 GLY B N 1
ATOM 2784 C CA . GLY B 1 45 ? -19.969 16.344 18.188 1 89.88 45 GLY B CA 1
ATOM 2785 C C . GLY B 1 45 ? -18.625 16.984 18.438 1 89.88 45 GLY B C 1
ATOM 2786 O O . GLY B 1 45 ? -18.344 17.484 19.531 1 89.88 45 GLY B O 1
ATOM 2787 N N . SER B 1 46 ? -17.797 17 17.422 1 91.19 46 SER B N 1
ATOM 2788 C CA . SER B 1 46 ? -16.469 17.594 17.547 1 91.19 46 SER B CA 1
ATOM 2789 C C . SER B 1 46 ? -16.531 19.094 17.781 1 91.19 46 SER B C 1
ATOM 2791 O O . SER B 1 46 ? -15.734 19.641 18.531 1 91.19 46 SER B O 1
ATOM 2793 N N . ALA B 1 47 ? -17.484 19.766 17.188 1 95 47 ALA B N 1
ATOM 2794 C CA . ALA B 1 47 ? -17.672 21.203 17.391 1 95 47 ALA B CA 1
ATOM 2795 C C . ALA B 1 47 ? -18.156 21.484 18.812 1 95 47 ALA B C 1
ATOM 2797 O O . ALA B 1 47 ? -17.656 22.406 19.469 1 95 47 ALA B O 1
ATOM 2798 N N . LYS B 1 48 ? -19.031 20.703 19.281 1 93.56 48 LYS B N 1
ATOM 2799 C CA . LYS B 1 48 ? -19.594 20.891 20.625 1 93.56 48 LYS B CA 1
ATOM 2800 C C . LYS B 1 48 ? -18.516 20.672 21.688 1 93.56 48 LYS B C 1
ATOM 2802 O O . LYS B 1 48 ? -18.531 21.328 22.734 1 93.56 48 LYS B O 1
ATOM 2807 N N . LYS B 1 49 ? -17.641 19.766 21.391 1 93.19 49 LYS B N 1
ATOM 2808 C CA . LYS B 1 49 ? -16.562 19.484 22.328 1 93.19 49 LYS B CA 1
ATOM 2809 C C . LYS B 1 49 ? -15.656 20.703 22.516 1 93.19 49 LYS B C 1
ATOM 2811 O O . LYS B 1 49 ? -15.117 20.922 23.594 1 93.19 49 LYS B O 1
ATOM 2816 N N . ILE B 1 50 ? -15.5 21.484 21.469 1 95.69 50 ILE B N 1
ATOM 2817 C CA . ILE B 1 50 ? -14.688 22.703 21.531 1 95.69 50 ILE B CA 1
ATOM 2818 C C . ILE B 1 50 ? -15.297 23.672 22.547 1 95.69 50 ILE B C 1
ATOM 2820 O O . ILE B 1 50 ? -14.602 24.172 23.422 1 95.69 50 ILE B O 1
ATOM 2824 N N . VAL B 1 51 ? -16.594 23.859 22.469 1 95.06 51 VAL B N 1
ATOM 2825 C CA . VAL B 1 51 ? -17.266 24.844 23.297 1 95.06 51 VAL B CA 1
ATOM 2826 C C . VAL B 1 51 ? -17.375 24.312 24.734 1 95.06 51 VAL B C 1
ATOM 2828 O O . VAL B 1 51 ? -17.344 25.094 25.688 1 95.06 51 VAL B O 1
ATOM 2831 N N . GLU B 1 52 ? -17.531 23.016 24.844 1 94.38 52 GLU B N 1
ATOM 2832 C CA . GLU B 1 52 ? -17.531 22.422 26.188 1 94.38 52 GLU B CA 1
ATOM 2833 C C . GLU B 1 52 ? -16.203 22.672 26.891 1 94.38 52 GLU B C 1
ATOM 2835 O O . GLU B 1 52 ? -16.172 22.969 28.094 1 94.38 52 GLU B O 1
ATOM 2840 N N . ARG B 1 53 ? -15.148 22.578 26.203 1 94.38 53 ARG B N 1
ATOM 2841 C CA . ARG B 1 53 ? -13.82 22.766 26.766 1 94.38 53 ARG B CA 1
ATOM 2842 C C . ARG B 1 53 ? -13.5 24.25 26.922 1 94.38 53 ARG B C 1
ATOM 2844 O O . ARG B 1 53 ? -12.844 24.656 27.891 1 94.38 53 ARG B O 1
ATOM 2851 N N . HIS B 1 54 ? -13.953 25 25.906 1 95.88 54 HIS B N 1
ATOM 2852 C CA . HIS B 1 54 ? -13.695 26.438 25.859 1 95.88 54 HIS B CA 1
ATOM 2853 C C . HIS B 1 54 ? -14.977 27.219 25.578 1 95.88 54 HIS B C 1
ATOM 2855 O O . HIS B 1 54 ? -15.219 27.625 24.438 1 95.88 54 HIS B O 1
ATOM 2861 N N . PRO B 1 55 ? -15.719 27.547 26.609 1 94 55 PRO B N 1
ATOM 2862 C CA . PRO B 1 55 ? -17.031 28.172 26.422 1 94 55 PRO B CA 1
ATOM 2863 C C . PRO B 1 55 ? -16.953 29.547 25.781 1 94 55 PRO B C 1
ATOM 2865 O O . PRO B 1 55 ? -17.938 30.031 25.234 1 94 55 PRO B O 1
ATOM 2868 N N . GLN B 1 56 ? -15.859 30.172 25.875 1 93.56 56 GLN B N 1
ATOM 2869 C CA . GLN B 1 56 ? -15.719 31.516 25.328 1 93.56 56 GLN B CA 1
ATOM 2870 C C . GLN B 1 56 ? -15.508 31.5 23.828 1 93.56 56 GLN B C 1
ATOM 2872 O O . GLN B 1 56 ? -15.594 32.531 23.156 1 93.56 56 GLN B O 1
ATOM 2877 N N . VAL B 1 57 ? -15.133 30.359 23.25 1 96.56 57 VAL B N 1
ATOM 2878 C CA . VAL B 1 57 ? -14.898 30.219 21.812 1 96.56 57 VAL B CA 1
ATOM 2879 C C . VAL B 1 57 ? -16.234 30.281 21.062 1 96.56 57 VAL B C 1
ATOM 2881 O O . VAL B 1 57 ? -17.219 29.703 21.516 1 96.56 57 VAL B O 1
ATOM 2884 N N . LYS B 1 58 ? -16.266 30.984 19.969 1 97.44 58 LYS B N 1
ATOM 2885 C CA . LYS B 1 58 ? -17.453 31.062 19.125 1 97.44 58 LYS B CA 1
ATOM 2886 C C . LYS B 1 58 ? -17.328 30.141 17.906 1 97.44 58 LYS B C 1
ATOM 2888 O O . LYS B 1 58 ? -16.312 30.188 17.203 1 97.44 58 LYS B O 1
ATOM 2893 N N . LEU B 1 59 ? -18.359 29.344 17.688 1 97.62 59 LEU B N 1
ATOM 2894 C CA . LEU B 1 59 ? -18.359 28.469 16.516 1 97.62 59 LEU B CA 1
ATOM 2895 C C . LEU B 1 59 ? -18.828 29.234 15.273 1 97.62 59 LEU B C 1
ATOM 2897 O O . LEU B 1 59 ? -19.75 30.047 15.352 1 97.62 59 LEU B O 1
ATOM 2901 N N . VAL B 1 60 ? -18.156 29.078 14.219 1 98.12 60 VAL B N 1
ATOM 2902 C CA . VAL B 1 60 ? -18.516 29.672 12.93 1 98.12 60 VAL B CA 1
ATOM 2903 C C . VAL B 1 60 ? -18.719 28.562 11.891 1 98.12 60 VAL B C 1
ATOM 2905 O O . VAL B 1 60 ? -17.812 27.766 11.648 1 98.12 60 VAL B O 1
ATOM 2908 N N . GLN B 1 61 ? -19.828 28.484 11.344 1 96.69 61 GLN B N 1
ATOM 2909 C CA . GLN B 1 61 ? -20.062 27.531 10.258 1 96.69 61 GLN B CA 1
ATOM 2910 C C . GLN B 1 61 ? -19.453 28.031 8.945 1 96.69 61 GLN B C 1
ATOM 2912 O O . GLN B 1 61 ? -19.688 29.172 8.539 1 96.69 61 GLN B O 1
ATOM 2917 N N . GLY B 1 62 ? -18.609 27.188 8.383 1 94.25 62 GLY B N 1
ATOM 2918 C CA . GLY B 1 62 ? -18 27.594 7.129 1 94.25 62 GLY B CA 1
ATOM 2919 C C . GLY B 1 62 ? -17.203 26.484 6.465 1 94.25 62 GLY B C 1
ATOM 2920 O O . GLY B 1 62 ? -16.969 25.438 7.074 1 94.25 62 GLY B O 1
ATOM 2921 N N . ASN B 1 63 ? -16.922 26.766 5.18 1 90.88 63 ASN B N 1
ATOM 2922 C CA . ASN B 1 63 ? -16.172 25.875 4.277 1 90.88 63 ASN B CA 1
ATOM 2923 C C . ASN B 1 63 ? -15.047 26.625 3.576 1 90.88 63 ASN B C 1
ATOM 2925 O O . ASN B 1 63 ? -15.219 27.75 3.125 1 90.88 63 ASN B O 1
ATOM 2929 N N . LEU B 1 64 ? -13.922 25.938 3.518 1 94.31 64 LEU B N 1
ATOM 2930 C CA . LEU B 1 64 ? -12.773 26.609 2.934 1 94.31 64 LEU B CA 1
ATOM 2931 C C . LEU B 1 64 ? -12.93 26.766 1.425 1 94.31 64 LEU B C 1
ATOM 2933 O O . LEU B 1 64 ? -12.195 27.516 0.786 1 94.31 64 LEU B O 1
ATOM 2937 N N . ASP B 1 65 ? -13.93 26.109 0.92 1 93.69 65 ASP B N 1
ATOM 2938 C CA . ASP B 1 65 ? -14.211 26.234 -0.507 1 93.69 65 ASP B CA 1
ATOM 2939 C C . ASP B 1 65 ? -14.891 27.562 -0.822 1 93.69 65 ASP B C 1
ATOM 2941 O O . ASP B 1 65 ? -14.969 27.969 -1.984 1 93.69 65 ASP B O 1
ATOM 2945 N N . ASP B 1 66 ? -15.367 28.25 0.201 1 95.69 66 ASP B N 1
ATOM 2946 C CA . ASP B 1 66 ? -16.031 29.547 0.033 1 95.69 66 ASP B CA 1
ATOM 2947 C C . ASP B 1 66 ? -15.602 30.531 1.118 1 95.69 66 ASP B C 1
ATOM 2949 O O . ASP B 1 66 ? -16.391 30.875 2 1 95.69 66 ASP B O 1
ATOM 2953 N N . PRO B 1 67 ? -14.43 31.109 0.95 1 97.25 67 PRO B N 1
ATOM 2954 C CA . PRO B 1 67 ? -13.898 31.984 1.998 1 97.25 67 PRO B CA 1
ATOM 2955 C C . PRO B 1 67 ? -14.742 33.25 2.211 1 97.25 67 PRO B C 1
ATOM 2957 O O . PRO B 1 67 ? -14.828 33.75 3.332 1 97.25 67 PRO B O 1
ATOM 2960 N N . GLN B 1 68 ? -15.414 33.75 1.168 1 97.25 68 GLN B N 1
ATOM 2961 C CA . GLN B 1 68 ? -16.25 34.938 1.338 1 97.25 68 GLN B CA 1
ATOM 2962 C C . GLN B 1 68 ? -17.422 34.656 2.262 1 97.25 68 GLN B C 1
ATOM 2964 O O . GLN B 1 68 ? -17.719 35.469 3.166 1 97.25 68 GLN B O 1
ATOM 2969 N N . ALA B 1 69 ? -18.016 33.562 1.98 1 97.5 69 ALA B N 1
ATOM 2970 C CA . ALA B 1 69 ? -19.109 33.156 2.857 1 97.5 69 ALA B CA 1
ATOM 2971 C C . ALA B 1 69 ? -18.609 32.906 4.273 1 97.5 69 ALA B C 1
ATOM 2973 O O . ALA B 1 69 ? -19.312 33.188 5.25 1 97.5 69 ALA B O 1
ATOM 2974 N N . LEU B 1 70 ? -17.469 32.344 4.359 1 97.88 70 LEU B N 1
ATOM 2975 C CA . LEU B 1 70 ? -16.859 32.094 5.656 1 97.88 70 LEU B CA 1
ATOM 2976 C C . LEU B 1 70 ? -16.625 33.375 6.434 1 97.88 70 LEU B C 1
ATOM 2978 O O . LEU B 1 70 ? -16.953 33.438 7.621 1 97.88 70 LEU B O 1
ATOM 2982 N N . PHE B 1 71 ? -16.125 34.406 5.824 1 98.25 71 PHE B N 1
ATOM 2983 C CA . PHE B 1 71 ? -15.875 35.688 6.48 1 98.25 71 PHE B CA 1
ATOM 2984 C C . PHE B 1 71 ? -17.188 36.344 6.891 1 98.25 71 PHE B C 1
ATOM 2986 O O . PHE B 1 71 ? -17.266 36.969 7.949 1 98.25 71 PHE B O 1
ATOM 2993 N N . ALA B 1 72 ? -18.203 36.188 6.047 1 98 72 ALA B N 1
ATOM 2994 C CA . ALA B 1 72 ? -19.516 36.719 6.398 1 98 72 ALA B CA 1
ATOM 2995 C C . ALA B 1 72 ? -20.047 36.062 7.664 1 98 72 ALA B C 1
ATOM 2997 O O . ALA B 1 72 ? -20.578 36.75 8.555 1 98 72 ALA B O 1
ATOM 2998 N N . SER B 1 73 ? -19.906 34.781 7.695 1 97.94 73 SER B N 1
ATOM 2999 C CA . SER B 1 73 ? -20.359 34.031 8.867 1 97.94 73 SER B CA 1
ATOM 3000 C C . SER B 1 73 ? -19.562 34.438 10.109 1 97.94 73 SER B C 1
ATOM 3002 O O . SER B 1 73 ? -20.125 34.531 11.203 1 97.94 73 SER B O 1
ATOM 3004 N N . ALA B 1 74 ? -18.297 34.656 9.961 1 98.38 74 ALA B N 1
ATOM 3005 C CA . ALA B 1 74 ? -17.438 35.094 11.062 1 98.38 74 ALA B CA 1
ATOM 3006 C C . ALA B 1 74 ? -17.859 36.438 11.594 1 98.38 74 ALA B C 1
ATOM 3008 O O . ALA B 1 74 ? -17.938 36.656 12.805 1 98.38 74 ALA B O 1
ATOM 3009 N N . LYS B 1 75 ? -18.125 37.312 10.695 1 97.69 75 LYS B N 1
ATOM 3010 C CA . LYS B 1 75 ? -18.547 38.656 11.086 1 97.69 75 LYS B CA 1
ATOM 3011 C C . LYS B 1 75 ? -19.906 38.625 11.781 1 97.69 75 LYS B C 1
ATOM 3013 O O . LYS B 1 75 ? -20.156 39.375 12.734 1 97.69 75 LYS B O 1
ATOM 3018 N N . ALA B 1 76 ? -20.766 37.781 11.273 1 97.62 76 ALA B N 1
ATOM 3019 C CA . ALA B 1 76 ? -22.062 37.625 11.922 1 97.62 76 ALA B CA 1
ATOM 3020 C C . ALA B 1 76 ? -21.891 37.125 13.359 1 97.62 76 ALA B C 1
ATOM 3022 O O . ALA B 1 76 ? -22.609 37.562 14.266 1 97.62 76 ALA B O 1
ATOM 3023 N N . ALA B 1 77 ? -21.016 36.188 13.523 1 96.62 77 ALA B N 1
ATOM 3024 C CA . ALA B 1 77 ? -20.75 35.688 14.859 1 96.62 77 ALA B CA 1
ATOM 3025 C C . ALA B 1 77 ? -20.203 36.781 15.773 1 96.62 77 ALA B C 1
ATOM 3027 O O . ALA B 1 77 ? -20.547 36.812 16.969 1 96.62 77 ALA B O 1
ATOM 3028 N N . LEU B 1 78 ? -19.359 37.594 15.25 1 97.06 78 LEU B N 1
ATOM 3029 C CA . LEU B 1 78 ? -18.828 38.719 16.016 1 97.06 78 LEU B CA 1
ATOM 3030 C C . LEU B 1 78 ? -19.922 39.688 16.406 1 97.06 78 LEU B C 1
ATOM 3032 O O . LEU B 1 78 ? -19.969 40.188 17.531 1 97.06 78 LEU B O 1
ATOM 3036 N N . LYS B 1 79 ? -20.781 39.906 15.453 1 96.56 79 LYS B N 1
ATOM 3037 C CA . LYS B 1 79 ? -21.906 40.781 15.727 1 96.56 79 LYS B CA 1
ATOM 3038 C C . LYS B 1 79 ? -22.766 40.219 16.859 1 96.56 79 LYS B C 1
ATOM 3040 O O . LYS B 1 79 ? -23.156 40.969 17.781 1 96.56 79 LYS B O 1
ATOM 3045 N N . GLU B 1 80 ? -23.031 39.031 16.75 1 95.06 80 GLU B N 1
ATOM 3046 C CA . GLU B 1 80 ? -23.844 38.375 17.781 1 95.06 80 GLU B CA 1
ATOM 3047 C C . GLU B 1 80 ? -23.156 38.469 19.156 1 95.06 80 GLU B C 1
ATOM 3049 O O . GLU B 1 80 ? -23.828 38.562 20.172 1 95.06 80 GLU B O 1
ATOM 3054 N N . ALA B 1 81 ? -21.891 38.438 19.156 1 93.5 81 ALA B N 1
ATOM 3055 C CA . ALA B 1 81 ? -21.109 38.5 20.391 1 93.5 81 ALA B CA 1
ATOM 3056 C C . ALA B 1 81 ? -20.844 39.938 20.797 1 93.5 81 ALA B C 1
ATOM 3058 O O . ALA B 1 81 ? -20.094 40.188 21.75 1 93.5 81 ALA B O 1
ATOM 3059 N N . GLU B 1 82 ? -21.359 40.906 20.047 1 94.12 82 GLU B N 1
ATOM 3060 C CA . GLU B 1 82 ? -21.203 42.344 20.312 1 94.12 82 GLU B CA 1
ATOM 3061 C C . GLU B 1 82 ? -19.734 42.781 20.25 1 94.12 82 GLU B C 1
ATOM 3063 O O . GLU B 1 82 ? -19.266 43.5 21.109 1 94.12 82 GLU B O 1
ATOM 3068 N N . GLN B 1 83 ? -19.094 42.125 19.312 1 94.25 83 GLN B N 1
ATOM 3069 C CA . GLN B 1 83 ? -17.719 42.469 19.031 1 94.25 83 GLN B CA 1
ATOM 3070 C C . GLN B 1 83 ? -17.594 43.219 17.703 1 94.25 83 GLN B C 1
ATOM 3072 O O . GLN B 1 83 ? -18.531 43.219 16.906 1 94.25 83 GLN B O 1
ATOM 3077 N N . GLU B 1 84 ? -16.469 43.875 17.531 1 95 84 GLU B N 1
ATOM 3078 C CA . GLU B 1 84 ? -16.203 44.5 16.234 1 95 84 GLU B CA 1
ATOM 3079 C C . GLU B 1 84 ? -16.188 43.469 15.117 1 95 84 GLU B C 1
ATOM 3081 O O . GLU B 1 84 ? -15.617 42.406 15.25 1 95 84 GLU B O 1
ATOM 3086 N N . GLU B 1 85 ? -16.844 43.781 14.023 1 96 85 GLU B N 1
ATOM 3087 C CA . GLU B 1 85 ? -16.938 42.875 12.883 1 96 85 GLU B CA 1
ATOM 3088 C C . GLU B 1 85 ? -15.68 42.938 12.031 1 96 85 GLU B C 1
ATOM 3090 O O . GLU B 1 85 ? -15.75 43.156 10.82 1 96 85 GLU B O 1
ATOM 3095 N N . LYS B 1 86 ? -14.594 42.75 12.703 1 96.94 86 LYS B N 1
ATOM 3096 C CA . LYS B 1 86 ? -13.281 42.719 12.055 1 96.94 86 LYS B CA 1
ATOM 3097 C C . LYS B 1 86 ? -12.484 41.5 12.453 1 96.94 86 LYS B C 1
ATOM 3099 O O . LYS B 1 86 ? -12.32 41.188 13.641 1 96.94 86 LYS B O 1
ATOM 3104 N N . ILE B 1 87 ? -12.062 40.812 11.469 1 98.19 87 ILE B N 1
ATOM 3105 C CA . ILE B 1 87 ? -11.195 39.656 11.703 1 98.19 87 ILE B CA 1
ATOM 3106 C C . ILE B 1 87 ? -9.734 40.125 11.688 1 98.19 87 ILE B C 1
ATOM 3108 O O . ILE B 1 87 ? -9.227 40.562 10.656 1 98.19 87 ILE B O 1
ATOM 3112 N N . TRP B 1 88 ? -9.117 39.969 12.836 1 98.5 88 TRP B N 1
ATOM 3113 C CA . TRP B 1 88 ? -7.754 40.469 13.008 1 98.5 88 TRP B CA 1
ATOM 3114 C C . TRP B 1 88 ? -6.734 39.438 12.531 1 98.5 88 TRP B C 1
ATOM 3116 O O . TRP B 1 88 ? -5.738 39.812 11.891 1 98.5 88 TRP B O 1
ATOM 3126 N N . GLY B 1 89 ? -6.941 38.188 12.828 1 98.75 89 GLY B N 1
ATOM 3127 C CA . GLY B 1 89 ? -6.008 37.125 12.484 1 98.75 89 GLY B CA 1
ATOM 3128 C C . GLY B 1 89 ? -6.695 35.906 11.93 1 98.75 89 GLY B C 1
ATOM 3129 O O . GLY B 1 89 ? -7.859 35.656 12.234 1 98.75 89 GLY B O 1
ATOM 3130 N N . VAL B 1 90 ? -5.941 35.094 11.117 1 98.88 90 VAL B N 1
ATOM 3131 C CA . VAL B 1 90 ? -6.426 33.844 10.539 1 98.88 90 VAL B CA 1
ATOM 3132 C C . VAL B 1 90 ? -5.367 32.75 10.703 1 98.88 90 VAL B C 1
ATOM 3134 O O . VAL B 1 90 ? -4.199 32.969 10.367 1 98.88 90 VAL B O 1
ATOM 3137 N N . TYR B 1 91 ? -5.734 31.656 11.297 1 98.88 91 TYR B N 1
ATOM 3138 C CA . TYR B 1 91 ? -4.941 30.438 11.211 1 98.88 91 TYR B CA 1
ATOM 3139 C C . TYR B 1 91 ? -5.43 29.547 10.078 1 98.88 91 TYR B C 1
ATOM 3141 O O . TYR B 1 91 ? -6.562 29.047 10.109 1 98.88 91 TYR B O 1
ATOM 3149 N N . SER B 1 92 ? -4.578 29.328 9.141 1 98.88 92 SER B N 1
ATOM 3150 C CA . SER B 1 92 ? -4.949 28.625 7.926 1 98.88 92 SER B CA 1
ATOM 3151 C C . SER B 1 92 ? -4.289 27.25 7.863 1 98.88 92 SER B C 1
ATOM 3153 O O . SER B 1 92 ? -3.061 27.141 7.898 1 98.88 92 SER B O 1
ATOM 3155 N N . VAL B 1 93 ? -5.043 26.203 7.789 1 97.62 93 VAL B N 1
ATOM 3156 C CA . VAL B 1 93 ? -4.574 24.844 7.566 1 97.62 93 VAL B CA 1
ATOM 3157 C C . VAL B 1 93 ? -5.52 24.125 6.609 1 97.62 93 VAL B C 1
ATOM 3159 O O . VAL B 1 93 ? -6.738 24.172 6.777 1 97.62 93 VAL B O 1
ATOM 3162 N N . GLN B 1 94 ? -4.992 23.562 5.539 1 95.25 94 GLN B N 1
ATOM 3163 C CA . GLN B 1 94 ? -5.754 22.797 4.562 1 95.25 94 GLN B CA 1
ATOM 3164 C C . GLN B 1 94 ? -5.477 21.297 4.707 1 95.25 94 GLN B C 1
ATOM 3166 O O . GLN B 1 94 ? -4.363 20.891 5.051 1 95.25 94 GLN B O 1
ATOM 3171 N N . VAL B 1 95 ? -6.43 20.547 4.441 1 86.81 95 VAL B N 1
ATOM 3172 C CA . VAL B 1 95 ? -6.281 19.094 4.434 1 86.81 95 VAL B CA 1
ATOM 3173 C C . VAL B 1 95 ? -5.609 18.641 3.137 1 86.81 95 VAL B C 1
ATOM 3175 O O . VAL B 1 95 ? -6.016 19.062 2.049 1 86.81 95 VAL B O 1
ATOM 3178 N N . SER B 1 96 ? -4.613 17.875 3.367 1 83.69 96 SER B N 1
ATOM 3179 C CA . SER B 1 96 ? -3.83 17.516 2.189 1 83.69 96 SER B CA 1
ATOM 3180 C C . SER B 1 96 ? -4.133 16.078 1.738 1 83.69 96 SER B C 1
ATOM 3182 O O . SER B 1 96 ? -3.785 15.695 0.622 1 83.69 96 SER B O 1
ATOM 3184 N N . LEU B 1 97 ? -4.676 15.32 2.59 1 71.44 97 LEU B N 1
ATOM 3185 C CA . LEU B 1 97 ? -4.98 13.93 2.256 1 71.44 97 LEU B CA 1
ATOM 3186 C C . LEU B 1 97 ? -6.406 13.57 2.66 1 71.44 97 LEU B C 1
ATOM 3188 O O . LEU B 1 97 ? -6.871 13.977 3.73 1 71.44 97 LEU B O 1
ATOM 3192 N N . GLY B 1 98 ? -7.109 12.977 1.827 1 65.81 98 GLY B N 1
ATOM 3193 C CA . GLY B 1 98 ? -8.469 12.57 2.154 1 65.81 98 GLY B CA 1
ATOM 3194 C C . GLY B 1 98 ? -9.367 12.461 0.937 1 65.81 98 GLY B C 1
ATOM 3195 O O . GLY B 1 98 ? -8.922 12.68 -0.193 1 65.81 98 GLY B O 1
ATOM 3196 N N . LYS B 1 99 ? -10.57 12.125 1.227 1 59 99 LYS B N 1
ATOM 3197 C CA . LYS B 1 99 ? -11.57 11.977 0.169 1 59 99 LYS B CA 1
ATOM 3198 C C . LYS B 1 99 ? -11.836 13.305 -0.523 1 59 99 LYS B C 1
ATOM 3200 O O . LYS B 1 99 ? -12.031 14.328 0.139 1 59 99 LYS B O 1
ATOM 3205 N N . ASN B 1 100 ? -11.727 13.336 -1.787 1 65.5 100 ASN B N 1
ATOM 3206 C CA . ASN B 1 100 ? -12.031 14.492 -2.629 1 65.5 100 ASN B CA 1
ATOM 3207 C C . ASN B 1 100 ? -10.984 15.594 -2.465 1 65.5 100 ASN B C 1
ATOM 3209 O O . ASN B 1 100 ? -11.266 16.766 -2.734 1 65.5 100 ASN B O 1
ATOM 3213 N N . VAL B 1 101 ? -9.961 15.273 -1.86 1 76.69 101 VAL B N 1
ATOM 3214 C CA . VAL B 1 101 ? -8.859 16.219 -1.736 1 76.69 101 VAL B CA 1
ATOM 3215 C C . VAL B 1 101 ? -7.836 15.969 -2.842 1 76.69 101 VAL B C 1
ATOM 3217 O O . VAL B 1 101 ? -7.41 14.836 -3.061 1 76.69 101 VAL B O 1
ATOM 3220 N N . THR B 1 102 ? -7.613 16.906 -3.615 1 79.38 102 THR B N 1
ATOM 3221 C CA . THR B 1 102 ? -6.59 16.859 -4.656 1 79.38 102 THR B CA 1
ATOM 3222 C C . THR B 1 102 ? -5.551 17.953 -4.438 1 79.38 102 THR B C 1
ATOM 3224 O O . THR B 1 102 ? -5.762 18.859 -3.633 1 79.38 102 THR B O 1
ATOM 3227 N N . HIS B 1 103 ? -4.461 17.781 -5.121 1 84.81 103 HIS B N 1
ATOM 3228 C CA . HIS B 1 103 ? -3.451 18.828 -5.137 1 84.81 103 HIS B CA 1
ATOM 3229 C C . HIS B 1 103 ? -4.066 20.172 -5.488 1 84.81 103 HIS B C 1
ATOM 3231 O O . HIS B 1 103 ? -3.85 21.172 -4.785 1 84.81 103 HIS B O 1
ATOM 3237 N N . GLU B 1 104 ? -4.832 20.188 -6.48 1 89.44 104 GLU B N 1
ATOM 3238 C CA . GLU B 1 104 ? -5.418 21.422 -7.004 1 89.44 104 GLU B CA 1
ATOM 3239 C C . GLU B 1 104 ? -6.422 22.016 -6.02 1 89.44 104 GLU B C 1
ATOM 3241 O O . GLU B 1 104 ? -6.453 23.219 -5.816 1 89.44 104 GLU B O 1
ATOM 3246 N N . SER B 1 105 ? -7.215 21.188 -5.469 1 91 105 SER B N 1
ATOM 3247 C CA . SER B 1 105 ? -8.227 21.703 -4.551 1 91 105 SER B CA 1
ATOM 3248 C C . SER B 1 105 ? -7.59 22.328 -3.316 1 91 105 SER B C 1
ATOM 3250 O O . SER B 1 105 ? -8.094 23.328 -2.787 1 91 105 SER B O 1
ATOM 3252 N N . GLU B 1 106 ? -6.484 21.734 -2.84 1 93.69 106 GLU B N 1
ATOM 3253 C CA . GLU B 1 106 ? -5.777 22.312 -1.697 1 93.69 106 GLU B CA 1
ATOM 3254 C C . GLU B 1 106 ? -5.219 23.688 -2.031 1 93.69 106 GLU B C 1
ATOM 3256 O O . GLU B 1 106 ? -5.348 24.625 -1.239 1 93.69 106 GLU B O 1
ATOM 3261 N N . VAL B 1 107 ? -4.664 23.828 -3.191 1 96.06 107 VAL B N 1
ATOM 3262 C CA . VAL B 1 107 ? -4.066 25.078 -3.625 1 96.06 107 VAL B CA 1
ATOM 3263 C C . VAL B 1 107 ? -5.152 26.141 -3.775 1 96.06 107 VAL B C 1
ATOM 3265 O O . VAL B 1 107 ? -4.984 27.281 -3.336 1 96.06 107 VAL B O 1
ATOM 3268 N N . ILE B 1 108 ? -6.25 25.75 -4.336 1 96.5 108 ILE B N 1
ATOM 3269 C CA . ILE B 1 108 ? -7.359 26.672 -4.547 1 96.5 108 ILE B CA 1
ATOM 3270 C C . ILE B 1 108 ? -7.875 27.172 -3.197 1 96.5 108 ILE B C 1
ATOM 3272 O O . ILE B 1 108 ? -8.062 28.375 -3.006 1 96.5 108 ILE B O 1
ATOM 3276 N N . GLN B 1 109 ? -8.031 26.297 -2.299 1 96.5 109 GLN B N 1
ATOM 3277 C CA . GLN B 1 109 ? -8.516 26.641 -0.973 1 96.5 109 GLN B CA 1
ATOM 3278 C C . GLN B 1 109 ? -7.551 27.594 -0.26 1 96.5 109 GLN B C 1
ATOM 3280 O O . GLN B 1 109 ? -7.961 28.594 0.314 1 96.5 109 GLN B O 1
ATOM 3285 N N . GLY B 1 110 ? -6.27 27.219 -0.238 1 98.19 110 GLY B N 1
ATOM 3286 C CA . GLY B 1 110 ? -5.262 28.047 0.424 1 98.19 110 GLY B CA 1
ATOM 3287 C C . GLY B 1 110 ? -5.152 29.438 -0.158 1 98.19 110 GLY B C 1
ATOM 3288 O O . GLY B 1 110 ? -5.16 30.422 0.579 1 98.19 110 GLY B O 1
ATOM 3289 N N . ASN B 1 111 ? -5.117 29.484 -1.456 1 98.69 111 ASN B N 1
ATOM 3290 C CA . ASN B 1 111 ? -4.992 30.766 -2.139 1 98.69 111 ASN B CA 1
ATOM 3291 C C . ASN B 1 111 ? -6.223 31.641 -1.918 1 98.69 111 ASN B C 1
ATOM 3293 O O . ASN B 1 111 ? -6.098 32.844 -1.673 1 98.69 111 ASN B O 1
ATOM 3297 N N . ALA B 1 112 ? -7.375 31.031 -2.02 1 98.5 112 ALA B N 1
ATOM 3298 C CA . ALA B 1 112 ? -8.617 31.781 -1.859 1 98.5 112 ALA B CA 1
ATOM 3299 C C . ALA B 1 112 ? -8.727 32.375 -0.452 1 98.5 112 ALA B C 1
ATOM 3301 O O . ALA B 1 112 ? -9.219 33.469 -0.271 1 98.5 112 ALA B O 1
ATOM 3302 N N . LEU B 1 113 ? -8.289 31.625 0.506 1 98.69 113 LEU B N 1
ATOM 3303 C CA . LEU B 1 113 ? -8.352 32.125 1.878 1 98.69 113 LEU B CA 1
ATOM 3304 C C . LEU B 1 113 ? -7.375 33.281 2.082 1 98.69 113 LEU B C 1
ATOM 3306 O O . LEU B 1 113 ? -7.684 34.25 2.789 1 98.69 113 LEU B O 1
ATOM 3310 N N . ILE B 1 114 ? -6.211 33.156 1.482 1 98.81 114 ILE B N 1
ATOM 3311 C CA . ILE B 1 114 ? -5.23 34.25 1.533 1 98.81 114 ILE B CA 1
ATOM 3312 C C . ILE B 1 114 ? -5.824 35.5 0.919 1 98.81 114 ILE B C 1
ATOM 3314 O O . ILE B 1 114 ? -5.812 36.594 1.541 1 98.81 114 ILE B O 1
ATOM 3318 N N . ASP B 1 115 ? -6.379 35.375 -0.249 1 98.81 115 ASP B N 1
ATOM 3319 C CA . ASP B 1 115 ? -6.945 36.5 -0.957 1 98.81 115 ASP B CA 1
ATOM 3320 C C . ASP B 1 115 ? -8.086 37.156 -0.158 1 98.81 115 ASP B C 1
ATOM 3322 O O . ASP B 1 115 ? -8.141 38.375 -0.008 1 98.81 115 ASP B O 1
ATOM 3326 N N . ALA B 1 116 ? -8.977 36.344 0.331 1 98.75 116 ALA B N 1
ATOM 3327 C CA . ALA B 1 116 ? -10.094 36.844 1.129 1 98.75 116 ALA B CA 1
ATOM 3328 C C . ALA B 1 116 ? -9.594 37.531 2.387 1 98.75 116 ALA B C 1
ATOM 3330 O O . ALA B 1 116 ? -10.172 38.562 2.809 1 98.75 116 ALA B O 1
ATOM 3331 N N . SER B 1 117 ? -8.57 36.969 3 1 98.88 117 SER B N 1
ATOM 3332 C CA . SER B 1 117 ? -8.008 37.594 4.199 1 98.88 117 SER B CA 1
ATOM 3333 C C . SER B 1 117 ? -7.492 39 3.92 1 98.88 117 SER B C 1
ATOM 3335 O O . SER B 1 117 ? -7.75 39.906 4.691 1 98.88 117 SER B O 1
ATOM 3337 N N . ILE B 1 118 ? -6.805 39.156 2.836 1 98.69 118 ILE B N 1
ATOM 3338 C CA . ILE B 1 118 ? -6.281 40.438 2.449 1 98.69 118 ILE B CA 1
ATOM 3339 C C . ILE B 1 118 ? -7.438 41.406 2.162 1 98.69 118 ILE B C 1
ATOM 3341 O O . ILE B 1 118 ? -7.445 42.531 2.637 1 98.69 118 ILE B O 1
ATOM 3345 N N . GLU B 1 119 ? -8.422 40.938 1.438 1 98.38 119 GLU B N 1
ATOM 3346 C CA . GLU B 1 119 ? -9.578 41.75 1.067 1 98.38 119 GLU B CA 1
ATOM 3347 C C . GLU B 1 119 ? -10.328 42.25 2.303 1 98.38 119 GLU B C 1
ATOM 3349 O O . GLU B 1 119 ? -10.875 43.344 2.305 1 98.38 119 GLU B O 1
ATOM 3354 N N . HIS B 1 120 ? -10.352 41.469 3.311 1 98.31 120 HIS B N 1
ATOM 3355 C CA . HIS B 1 120 ? -11.133 41.781 4.496 1 98.31 120 HIS B CA 1
ATOM 3356 C C . HIS B 1 120 ? -10.266 42.438 5.559 1 98.31 120 HIS B C 1
ATOM 3358 O O . HIS B 1 120 ? -10.703 42.625 6.699 1 98.31 120 HIS B O 1
ATOM 3364 N N . GLY B 1 121 ? -9.023 42.719 5.289 1 98.06 121 GLY B N 1
ATOM 3365 C CA . GLY B 1 121 ? -8.18 43.562 6.145 1 98.06 121 GLY B CA 1
ATOM 3366 C C . GLY B 1 121 ? -7.566 42.781 7.297 1 98.06 121 GLY B C 1
ATOM 3367 O O . GLY B 1 121 ? -7.289 43.344 8.352 1 98.06 121 GLY B O 1
ATOM 3368 N N . VAL B 1 122 ? -7.383 41.5 7.148 1 98.69 122 VAL B N 1
ATOM 3369 C CA . VAL B 1 122 ? -6.695 40.688 8.148 1 98.69 122 VAL B CA 1
ATOM 3370 C C . VAL B 1 122 ? -5.297 41.25 8.391 1 98.69 122 VAL B C 1
ATOM 3372 O O . VAL B 1 122 ? -4.602 41.656 7.449 1 98.69 122 VAL B O 1
ATOM 3375 N N . MET B 1 123 ? -4.934 41.312 9.672 1 98.5 123 MET B N 1
ATOM 3376 C CA . MET B 1 123 ? -3.658 41.906 10.039 1 98.5 123 MET B CA 1
ATOM 3377 C C . MET B 1 123 ? -2.553 40.875 10.102 1 98.5 123 MET B C 1
ATOM 3379 O O . MET B 1 123 ? -1.387 41.188 9.844 1 98.5 123 MET B O 1
ATOM 3383 N N . HIS B 1 124 ? -2.869 39.688 10.539 1 98.81 124 HIS B N 1
ATOM 3384 C CA . HIS B 1 124 ? -1.855 38.656 10.672 1 98.81 124 HIS B CA 1
ATOM 3385 C C . HIS B 1 124 ? -2.402 37.312 10.242 1 98.81 124 HIS B C 1
ATOM 3387 O O . HIS B 1 124 ? -3.404 36.844 10.797 1 98.81 124 HIS B O 1
ATOM 3393 N N . PHE B 1 125 ? -1.745 36.688 9.25 1 98.88 125 PHE B N 1
ATOM 3394 C CA . PHE B 1 125 ? -2.117 35.406 8.656 1 98.88 125 PHE B CA 1
ATOM 3395 C C . PHE B 1 125 ? -1.088 34.344 9 1 98.88 125 PHE B C 1
ATOM 3397 O O . PHE B 1 125 ? 0.082 34.438 8.625 1 98.88 125 PHE B O 1
ATOM 3404 N N . VAL B 1 126 ? -1.491 33.312 9.742 1 98.94 126 VAL B N 1
ATOM 3405 C CA . VAL B 1 126 ? -0.606 32.219 10.102 1 98.94 126 VAL B CA 1
ATOM 3406 C C . VAL B 1 126 ? -0.951 30.984 9.258 1 98.94 126 VAL B C 1
ATOM 3408 O O . VAL B 1 126 ? -2.062 30.453 9.352 1 98.94 126 VAL B O 1
ATOM 3411 N N . TYR B 1 127 ? -0.011 30.516 8.445 1 98.88 127 TYR B N 1
ATOM 3412 C CA . TYR B 1 127 ? -0.228 29.375 7.551 1 98.88 127 TYR B CA 1
ATOM 3413 C C . TYR B 1 127 ? 0.524 28.141 8.039 1 98.88 127 TYR B C 1
ATOM 3415 O O . TYR B 1 127 ? 1.731 28.203 8.281 1 98.88 127 TYR B O 1
ATOM 3423 N N . SER B 1 128 ? -0.211 27.047 8.234 1 98.62 128 SER B N 1
ATOM 3424 C CA . SER B 1 128 ? 0.417 25.766 8.555 1 98.62 128 SER B CA 1
ATOM 3425 C C . SER B 1 128 ? 0.832 25.016 7.289 1 98.62 128 SER B C 1
ATOM 3427 O O . SER B 1 128 ? 0.001 24.391 6.633 1 98.62 128 SER B O 1
ATOM 3429 N N . SER B 1 129 ? 2.08 25.047 6.965 1 98.38 129 SER B N 1
ATOM 3430 C CA . SER B 1 129 ? 2.693 24.422 5.805 1 98.38 129 SER B CA 1
ATOM 3431 C C . SER B 1 129 ? 3.447 23.156 6.199 1 98.38 129 SER B C 1
ATOM 3433 O O . SER B 1 129 ? 2.926 22.312 6.945 1 98.38 129 SER B O 1
ATOM 3435 N N . VAL B 1 130 ? 4.59 22.891 5.578 1 97.88 130 VAL B N 1
ATOM 3436 C CA . VAL B 1 130 ? 5.43 21.719 5.844 1 97.88 130 VAL B CA 1
ATOM 3437 C C . VAL B 1 130 ? 6.895 22.078 5.59 1 97.88 130 VAL B C 1
ATOM 3439 O O . VAL B 1 130 ? 7.203 22.875 4.699 1 97.88 130 VAL B O 1
ATOM 3442 N N . ASP B 1 131 ? 7.754 21.531 6.441 1 98.44 131 ASP B N 1
ATOM 3443 C CA . ASP B 1 131 ? 9.18 21.75 6.23 1 98.44 131 ASP B CA 1
ATOM 3444 C C . ASP B 1 131 ? 9.68 20.953 5.02 1 98.44 131 ASP B C 1
ATOM 3446 O O . ASP B 1 131 ? 9.289 19.812 4.82 1 98.44 131 ASP B O 1
ATOM 3450 N N . ARG B 1 132 ? 10.484 21.547 4.254 1 97.25 132 ARG B N 1
ATOM 3451 C CA . ARG B 1 132 ? 10.984 20.938 3.027 1 97.25 132 ARG B CA 1
ATOM 3452 C C . ARG B 1 132 ? 12.5 21.062 2.93 1 97.25 132 ARG B C 1
ATOM 3454 O O . ARG B 1 132 ? 13.039 21.359 1.862 1 97.25 132 ARG B O 1
ATOM 3461 N N . GLY B 1 133 ? 13.164 20.906 4.07 1 94.75 133 GLY B N 1
ATOM 3462 C CA . GLY B 1 133 ? 14.617 20.859 4.066 1 94.75 133 GLY B CA 1
ATOM 3463 C C . GLY B 1 133 ? 15.25 21.953 4.898 1 94.75 133 GLY B C 1
ATOM 3464 O O . GLY B 1 133 ? 16.422 22.281 4.727 1 94.75 133 GLY B O 1
ATOM 3465 N N . GLY B 1 134 ? 14.422 22.625 5.75 1 95.88 134 GLY B N 1
ATOM 3466 C CA . GLY B 1 134 ? 14.938 23.719 6.578 1 95.88 134 GLY B CA 1
ATOM 3467 C C . GLY B 1 134 ? 14.383 25.078 6.191 1 95.88 134 GLY B C 1
ATOM 3468 O O . GLY B 1 134 ? 13.781 25.219 5.129 1 95.88 134 GLY B O 1
ATOM 3469 N N . ASN B 1 135 ? 14.602 26.047 7.086 1 96.5 135 ASN B N 1
ATOM 3470 C CA . ASN B 1 135 ? 13.945 27.344 6.965 1 96.5 135 ASN B CA 1
ATOM 3471 C C . ASN B 1 135 ? 14.328 28.047 5.66 1 96.5 135 ASN B C 1
ATOM 3473 O O . ASN B 1 135 ? 13.477 28.641 5.008 1 96.5 135 ASN B O 1
ATOM 3477 N N . GLU B 1 136 ? 15.516 27.969 5.273 1 94.75 136 GLU B N 1
ATOM 3478 C CA . GLU B 1 136 ? 15.961 28.656 4.066 1 94.75 136 GLU B CA 1
ATOM 3479 C C . GLU B 1 136 ? 15.594 27.875 2.814 1 94.75 136 GLU B C 1
ATOM 3481 O O . GLU B 1 136 ? 15.023 28.422 1.869 1 94.75 136 GLU B O 1
ATOM 3486 N N . ARG B 1 137 ? 15.789 26.578 2.877 1 95.38 137 ARG B N 1
ATOM 3487 C CA . ARG B 1 137 ? 15.625 25.734 1.698 1 95.38 137 ARG B CA 1
ATOM 3488 C C . ARG B 1 137 ? 14.148 25.562 1.354 1 95.38 137 ARG B C 1
ATOM 3490 O O . ARG B 1 137 ? 13.789 25.422 0.183 1 95.38 137 ARG B O 1
ATOM 3497 N N . SER B 1 138 ? 13.305 25.609 2.309 1 97.25 138 SER B N 1
ATOM 3498 C CA . SER B 1 138 ? 11.883 25.328 2.117 1 97.25 138 SER B CA 1
ATOM 3499 C C . SER B 1 138 ? 11.25 26.328 1.15 1 97.25 138 SER B C 1
ATOM 3501 O O . SER B 1 138 ? 10.25 26.031 0.504 1 97.25 138 SER B O 1
ATOM 3503 N N . PHE B 1 139 ? 11.852 27.516 1.005 1 96.56 139 PHE B N 1
ATOM 3504 C CA . PHE B 1 139 ? 11.289 28.516 0.109 1 96.56 139 PHE B CA 1
ATOM 3505 C C . PHE B 1 139 ? 11.523 28.141 -1.348 1 96.56 139 PHE B C 1
ATOM 3507 O O . PHE B 1 139 ? 10.789 28.578 -2.236 1 96.56 139 PHE B O 1
ATOM 3514 N N . GLU B 1 140 ? 12.5 27.266 -1.579 1 95.69 140 GLU B N 1
ATOM 3515 C CA . GLU B 1 140 ? 12.891 26.969 -2.957 1 95.69 140 GLU B CA 1
ATOM 3516 C C . GLU B 1 140 ? 12.633 25.5 -3.297 1 95.69 140 GLU B C 1
ATOM 3518 O O . GLU B 1 140 ? 12.641 25.125 -4.469 1 95.69 140 GLU B O 1
ATOM 3523 N N . ASN B 1 141 ? 12.461 24.68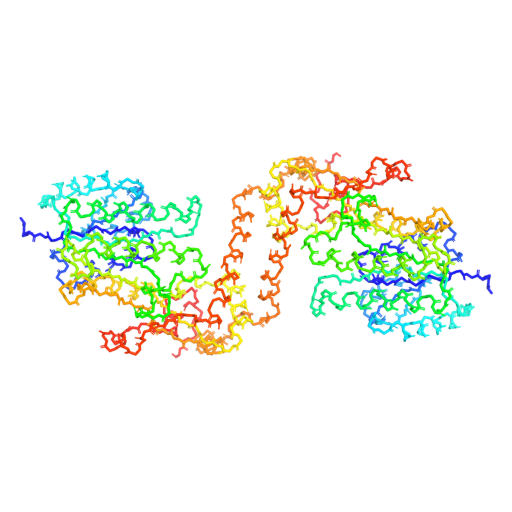8 -2.305 1 95.62 141 ASN B N 1
ATOM 3524 C CA . ASN B 1 141 ? 12.375 23.234 -2.488 1 95.62 141 ASN B CA 1
ATOM 3525 C C . ASN B 1 141 ? 10.93 22.781 -2.623 1 95.62 141 ASN B C 1
ATOM 3527 O O . ASN B 1 141 ? 10.242 22.562 -1.621 1 95.62 141 ASN B O 1
ATOM 3531 N N . LYS B 1 142 ? 10.453 22.516 -3.74 1 92.5 142 LYS B N 1
ATOM 3532 C CA . LYS B 1 142 ? 9.102 22.047 -3.99 1 92.5 142 LYS B CA 1
ATOM 3533 C C . LYS B 1 142 ? 8.938 20.594 -3.543 1 92.5 142 LYS B C 1
ATOM 3535 O O . LYS B 1 142 ? 7.848 20.172 -3.146 1 92.5 142 LYS B O 1
ATOM 3540 N N . THR B 1 143 ? 10.031 19.797 -3.502 1 91.94 143 THR B N 1
ATOM 3541 C CA . THR B 1 143 ? 10.109 18.375 -3.221 1 91.94 143 THR B CA 1
ATOM 3542 C C . THR B 1 143 ? 9.352 17.562 -4.277 1 91.94 143 THR B C 1
ATOM 3544 O O . THR B 1 143 ? 8.633 18.141 -5.098 1 91.94 143 THR B O 1
ATOM 3547 N N . PRO B 1 144 ? 9.508 16.219 -4.402 1 87.94 144 PRO B N 1
ATOM 3548 C CA . PRO B 1 144 ? 8.727 15.383 -5.316 1 87.94 144 PRO B CA 1
ATOM 3549 C C . PRO B 1 144 ? 7.387 14.953 -4.723 1 87.94 144 PRO B C 1
ATOM 3551 O O . PRO B 1 144 ? 6.617 14.25 -5.379 1 87.94 144 PRO B O 1
ATOM 3554 N N . ILE B 1 145 ? 7.062 15.305 -3.525 1 84.38 145 ILE B N 1
ATOM 3555 C CA . ILE B 1 145 ? 5.875 14.844 -2.814 1 84.38 145 ILE B CA 1
ATOM 3556 C C . ILE B 1 145 ? 4.691 15.75 -3.141 1 84.38 145 ILE B C 1
ATOM 3558 O O . ILE B 1 145 ? 4.684 16.922 -2.768 1 84.38 145 ILE B O 1
ATOM 3562 N N . PRO B 1 146 ? 3.629 15.273 -3.68 1 84.12 146 PRO B N 1
ATOM 3563 C CA . PRO B 1 146 ? 2.539 16.125 -4.16 1 84.12 146 PRO B CA 1
ATOM 3564 C C . PRO B 1 146 ? 1.916 16.969 -3.051 1 84.12 146 PRO B C 1
ATOM 3566 O O . PRO B 1 146 ? 1.692 18.172 -3.234 1 84.12 146 PRO B O 1
ATOM 3569 N N . HIS B 1 147 ? 1.679 16.391 -1.914 1 87.19 147 HIS B N 1
ATOM 3570 C CA . HIS B 1 147 ? 1.016 17.188 -0.882 1 87.19 147 HIS B CA 1
ATOM 3571 C C . HIS B 1 147 ? 1.983 18.172 -0.234 1 87.19 147 HIS B C 1
ATOM 3573 O O . HIS B 1 147 ? 1.565 19.062 0.506 1 87.19 147 HIS B O 1
ATOM 3579 N N . PHE B 1 148 ? 3.314 18.031 -0.446 1 93.25 148 PHE B N 1
ATOM 3580 C CA . PHE B 1 148 ? 4.262 19.078 -0.069 1 93.25 148 PHE B CA 1
ATOM 3581 C C . PHE B 1 148 ? 4.285 20.188 -1.112 1 93.25 148 PHE B C 1
ATOM 3583 O O . PHE B 1 148 ? 4.449 21.359 -0.774 1 93.25 148 PHE B O 1
ATOM 3590 N N . GLN B 1 149 ? 4.043 19.75 -2.369 1 93.81 149 GLN B N 1
ATOM 3591 C CA . GLN B 1 149 ? 4.062 20.719 -3.467 1 93.81 149 GLN B CA 1
ATOM 3592 C C . GLN B 1 149 ? 2.906 21.703 -3.35 1 93.81 149 GLN B C 1
ATOM 3594 O O . GLN B 1 149 ? 3.066 22.891 -3.641 1 93.81 149 GLN B O 1
ATOM 3599 N N . SER B 1 150 ? 1.759 21.188 -2.998 1 95.06 150 SER B N 1
ATOM 3600 C CA . SER B 1 150 ? 0.62 22.078 -2.832 1 95.06 150 SER B CA 1
ATOM 3601 C C . SER B 1 150 ? 0.9 23.141 -1.772 1 95.06 150 SER B C 1
ATOM 3603 O O . SER B 1 150 ? 0.572 24.312 -1.959 1 95.06 150 SER B O 1
ATOM 3605 N N . LYS B 1 151 ? 1.57 22.734 -0.706 1 97.12 151 LYS B N 1
ATOM 3606 C CA . LYS B 1 151 ? 1.883 23.672 0.371 1 97.12 151 LYS B CA 1
ATOM 3607 C C . LYS B 1 151 ? 2.938 24.688 -0.07 1 97.12 151 LYS B C 1
ATOM 3609 O O . LYS B 1 151 ? 2.906 25.844 0.349 1 97.12 151 LYS B O 1
ATOM 3614 N N . TYR B 1 152 ? 3.84 24.219 -0.809 1 97.38 152 TYR B N 1
ATOM 3615 C CA . TYR B 1 152 ? 4.828 25.125 -1.398 1 97.38 152 TYR B CA 1
ATOM 3616 C C . TYR B 1 152 ? 4.156 26.188 -2.242 1 97.38 152 TYR B C 1
ATOM 3618 O O . TYR B 1 152 ? 4.48 27.375 -2.127 1 97.38 152 TYR B O 1
ATOM 3626 N N . GLU B 1 153 ? 3.236 25.812 -3.037 1 97.81 153 GLU B N 1
ATOM 3627 C CA . GLU B 1 153 ? 2.545 26.734 -3.926 1 97.81 153 GLU B CA 1
ATOM 3628 C C . GLU B 1 153 ? 1.727 27.75 -3.135 1 97.81 153 GLU B C 1
ATOM 3630 O O . GLU B 1 153 ? 1.677 28.938 -3.492 1 97.81 153 GLU B O 1
ATOM 3635 N N . ILE B 1 154 ? 1.132 27.328 -2.111 1 98.56 154 ILE B N 1
ATOM 3636 C CA . ILE B 1 154 ? 0.345 28.219 -1.266 1 98.56 154 ILE B CA 1
ATOM 3637 C C . ILE B 1 154 ? 1.266 29.234 -0.584 1 98.56 154 ILE B C 1
ATOM 3639 O O . ILE B 1 154 ? 0.929 30.406 -0.476 1 98.56 154 ILE B O 1
ATOM 3643 N N . GLU B 1 155 ? 2.447 28.797 -0.121 1 98.62 155 GLU B N 1
ATOM 3644 C CA . GLU B 1 155 ? 3.43 29.703 0.447 1 98.62 155 GLU B CA 1
ATOM 3645 C C . GLU B 1 155 ? 3.818 30.797 -0.556 1 98.62 155 GLU B C 1
ATOM 3647 O O . GLU B 1 155 ? 3.926 31.969 -0.198 1 98.62 155 GLU B O 1
ATOM 3652 N N . GLN B 1 156 ? 4.012 30.359 -1.783 1 98.5 156 GLN B N 1
ATOM 3653 C CA . GLN B 1 156 ? 4.395 31.312 -2.816 1 98.5 156 GLN B CA 1
ATOM 3654 C C . GLN B 1 156 ? 3.301 32.375 -3.027 1 98.5 156 GLN B C 1
ATOM 3656 O O . GLN B 1 156 ? 3.592 33.562 -3.158 1 98.5 156 GLN B O 1
ATOM 3661 N N . HIS B 1 157 ? 2.125 31.891 -3.07 1 98.75 157 HIS B N 1
ATOM 3662 C CA . HIS B 1 157 ? 0.995 32.812 -3.227 1 98.75 157 HIS B CA 1
ATOM 3663 C C . HIS B 1 157 ? 0.903 33.781 -2.057 1 98.75 157 HIS B C 1
ATOM 3665 O O . HIS B 1 157 ? 0.655 34.969 -2.252 1 98.75 157 HIS B O 1
ATOM 3671 N N . LEU B 1 158 ? 1.121 33.25 -0.869 1 98.88 158 LEU B N 1
ATOM 3672 C CA . LEU B 1 158 ? 1.094 34.094 0.325 1 98.88 158 LEU B CA 1
ATOM 3673 C C . LEU B 1 158 ? 2.135 35.219 0.235 1 98.88 158 LEU B C 1
ATOM 3675 O O . LEU B 1 158 ? 1.823 36.375 0.469 1 98.88 158 LEU B O 1
ATOM 3679 N N . LEU B 1 159 ? 3.322 34.844 -0.12 1 98.62 159 LEU B N 1
ATOM 3680 C CA . LEU B 1 159 ? 4.41 35.812 -0.219 1 98.62 159 LEU B CA 1
ATOM 3681 C C . LEU B 1 159 ? 4.125 36.844 -1.303 1 98.62 159 LEU B C 1
ATOM 3683 O O . LEU B 1 159 ? 4.41 38.031 -1.127 1 98.62 159 LEU B O 1
ATOM 3687 N N . GLU B 1 160 ? 3.582 36.344 -2.359 1 98.5 160 GLU B N 1
ATOM 3688 C CA . GLU B 1 160 ? 3.271 37.219 -3.477 1 98.5 160 GLU B CA 1
ATOM 3689 C C . GLU B 1 160 ? 2.201 38.25 -3.092 1 98.5 160 GLU B C 1
ATOM 3691 O O . GLU B 1 160 ? 2.334 39.438 -3.389 1 98.5 160 GLU B O 1
ATOM 3696 N N . LYS B 1 161 ? 1.178 37.812 -2.43 1 98.69 161 LYS B N 1
ATOM 3697 C CA . LYS B 1 161 ? 0.014 38.656 -2.184 1 98.69 161 LYS B CA 1
ATOM 3698 C C . LYS B 1 161 ? 0.189 39.469 -0.907 1 98.69 161 LYS B C 1
ATOM 3700 O O . LYS B 1 161 ? -0.186 40.656 -0.858 1 98.69 161 LYS B O 1
ATOM 3705 N N . ALA B 1 162 ? 0.725 38.875 0.129 1 98.56 162 ALA B N 1
ATOM 3706 C CA . ALA B 1 162 ? 0.876 39.562 1.423 1 98.56 162 ALA B CA 1
ATOM 3707 C C . ALA B 1 162 ? 2.117 40.438 1.441 1 98.56 162 ALA B C 1
ATOM 3709 O O . ALA B 1 162 ? 2.209 41.375 2.246 1 98.56 162 ALA B O 1
ATOM 3710 N N . GLY B 1 163 ? 3.051 40.156 0.542 1 98.19 163 GLY B N 1
ATOM 3711 C CA . GLY B 1 163 ? 4.352 40.812 0.561 1 98.19 163 GLY B CA 1
ATOM 3712 C C . GLY B 1 163 ? 5.406 40 1.298 1 98.19 163 GLY B C 1
ATOM 3713 O O . GLY B 1 163 ? 5.129 39.406 2.348 1 98.19 163 GLY B O 1
ATOM 3714 N N . LYS B 1 164 ? 6.617 39.969 0.832 1 97.06 164 LYS B N 1
ATOM 3715 C CA . LYS B 1 164 ? 7.703 39.156 1.398 1 97.06 164 LYS B CA 1
ATOM 3716 C C . LYS B 1 164 ? 7.984 39.562 2.842 1 97.06 164 LYS B C 1
ATOM 3718 O O . LYS B 1 164 ? 8.391 38.75 3.658 1 97.06 164 LYS B O 1
ATOM 3723 N N . ASN B 1 165 ? 7.676 40.844 3.094 1 97.38 165 ASN B N 1
ATOM 3724 C CA . ASN B 1 165 ? 7.918 41.344 4.441 1 97.38 165 ASN B CA 1
ATOM 3725 C C . ASN B 1 165 ? 6.613 41.656 5.16 1 97.38 165 ASN B C 1
ATOM 3727 O O . ASN B 1 165 ? 6.617 42.375 6.156 1 97.38 165 ASN B O 1
ATOM 3731 N N . GLY B 1 166 ? 5.516 41.188 4.633 1 97.5 166 GLY B N 1
ATOM 3732 C CA . GLY B 1 166 ? 4.223 41.406 5.258 1 97.5 166 GLY B CA 1
ATOM 3733 C C . GLY B 1 166 ? 3.688 42.812 5.035 1 97.5 166 GLY B C 1
ATOM 3734 O O . GLY B 1 166 ? 3.008 43.375 5.902 1 97.5 166 GLY B O 1
ATOM 3735 N N . GLU B 1 167 ? 3.979 43.406 3.922 1 97.25 167 GLU B N 1
ATOM 3736 C CA . GLU B 1 167 ? 3.604 44.781 3.596 1 97.25 167 GLU B CA 1
ATOM 3737 C C . GLU B 1 167 ? 2.088 44.906 3.48 1 97.25 167 GLU B C 1
ATOM 3739 O O . GLU B 1 167 ? 1.524 45.938 3.889 1 97.25 167 GLU B O 1
ATOM 3744 N N . ASN B 1 168 ? 1.467 44 2.891 1 98.06 168 ASN B N 1
ATOM 3745 C CA . ASN B 1 168 ? 0.031 44.062 2.637 1 98.06 168 ASN B CA 1
ATOM 3746 C C . ASN B 1 168 ? -0.759 43.344 3.73 1 98.06 168 ASN B C 1
ATOM 3748 O O . ASN B 1 168 ? -1.923 43.656 3.975 1 98.06 168 ASN B O 1
ATOM 3752 N N . MET B 1 169 ? -0.138 42.344 4.309 1 98.69 169 MET B N 1
ATOM 3753 C CA . MET B 1 169 ? -0.673 41.562 5.406 1 98.69 169 MET B CA 1
ATOM 3754 C C . MET B 1 169 ? 0.443 40.812 6.137 1 98.69 169 MET B C 1
ATOM 3756 O O . MET B 1 169 ? 1.243 40.125 5.512 1 98.69 169 MET B O 1
ATOM 3760 N N . GLY B 1 170 ? 0.514 41.094 7.469 1 98.75 170 GLY B N 1
ATOM 3761 C CA . GLY B 1 170 ? 1.468 40.281 8.227 1 98.75 170 GLY B CA 1
ATOM 3762 C C . GLY B 1 170 ? 1.228 38.812 8.109 1 98.75 170 GLY B C 1
ATOM 3763 O O . GLY B 1 170 ? 0.085 38.375 7.973 1 98.75 170 GLY B O 1
ATOM 3764 N N . TRP B 1 171 ? 2.346 38.031 8.164 1 98.88 171 TRP B N 1
ATOM 3765 C CA . TRP B 1 171 ? 2.176 36.594 7.996 1 98.88 171 TRP B CA 1
ATOM 3766 C C . TRP B 1 171 ? 3.244 35.812 8.773 1 98.88 171 TRP B C 1
ATOM 3768 O O . TRP B 1 171 ? 4.316 36.375 9.062 1 98.88 171 TRP B O 1
ATOM 3778 N N . THR B 1 172 ? 2.928 34.656 9.195 1 98.88 172 THR B N 1
ATOM 3779 C CA . THR B 1 172 ? 3.816 33.625 9.703 1 98.88 172 THR B CA 1
ATOM 3780 C C . THR B 1 172 ? 3.551 32.281 9.008 1 98.88 172 THR B C 1
ATOM 3782 O O . THR B 1 172 ? 2.395 31.906 8.812 1 98.88 172 THR B O 1
ATOM 3785 N N . ILE B 1 173 ? 4.625 31.672 8.531 1 98.88 173 ILE B N 1
ATOM 3786 C CA . ILE B 1 173 ? 4.523 30.328 7.988 1 98.88 173 ILE B CA 1
ATOM 3787 C C . ILE B 1 173 ? 5.113 29.328 8.977 1 98.88 173 ILE B C 1
ATOM 3789 O O . ILE B 1 173 ? 6.273 29.453 9.383 1 98.88 173 ILE B O 1
ATOM 3793 N N . LEU B 1 174 ? 4.289 28.438 9.461 1 98.88 174 LEU B N 1
ATOM 3794 C CA . LEU B 1 174 ? 4.75 27.312 10.273 1 98.88 174 LEU B CA 1
ATOM 3795 C C . LEU B 1 174 ? 4.934 26.062 9.414 1 98.88 174 LEU B C 1
ATOM 3797 O O . LEU B 1 174 ? 4.07 25.734 8.602 1 98.88 174 LEU B O 1
ATOM 3801 N N . ARG B 1 175 ? 6.074 25.422 9.555 1 98.75 175 ARG B N 1
ATOM 3802 C CA . ARG B 1 175 ? 6.398 24.25 8.742 1 98.75 175 ARG B CA 1
ATOM 3803 C C . ARG B 1 175 ? 6.645 23.031 9.617 1 98.75 175 ARG B C 1
ATOM 3805 O O . ARG B 1 175 ? 7.789 22.609 9.797 1 98.75 175 ARG B O 1
ATOM 3812 N N . PRO B 1 176 ? 5.531 22.438 10.109 1 98.44 176 PRO B N 1
ATOM 3813 C CA . PRO B 1 176 ? 5.699 21.203 10.891 1 98.44 176 PRO B CA 1
ATOM 3814 C C . PRO B 1 176 ? 6.316 20.062 10.078 1 98.44 176 PRO B C 1
ATOM 3816 O O . PRO B 1 176 ? 6.094 19.984 8.867 1 98.44 176 PRO B O 1
ATOM 3819 N N . VAL B 1 177 ? 7.109 19.266 10.805 1 97.81 177 VAL B N 1
ATOM 3820 C CA . VAL B 1 177 ? 7.645 18.031 10.227 1 97.81 177 VAL B CA 1
ATOM 3821 C C . VAL B 1 177 ? 6.684 16.875 10.492 1 97.81 177 VAL B C 1
ATOM 3823 O O . VAL B 1 177 ? 5.473 17.078 10.594 1 97.81 177 VAL B O 1
ATOM 3826 N N . ALA B 1 178 ? 7.125 15.625 10.492 1 95.62 178 ALA B N 1
ATOM 3827 C CA . ALA B 1 178 ? 6.238 14.484 10.703 1 95.62 178 ALA B CA 1
ATOM 3828 C C . ALA B 1 178 ? 5.57 14.555 12.078 1 95.62 178 ALA B C 1
ATOM 3830 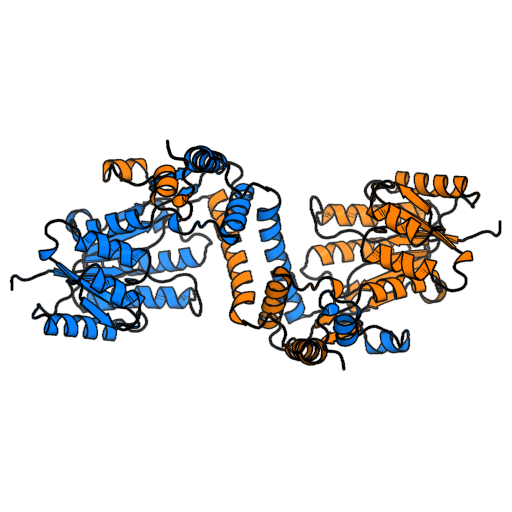O O . ALA B 1 178 ? 6.227 14.852 13.078 1 95.62 178 ALA B O 1
ATOM 3831 N N . PHE B 1 179 ? 4.289 14.195 12.141 1 95.19 179 PHE B N 1
ATOM 3832 C CA . PHE B 1 179 ? 3.518 14.281 13.375 1 95.19 179 PHE B CA 1
ATOM 3833 C C . PHE B 1 179 ? 3.717 13.023 14.219 1 95.19 179 PHE B C 1
ATOM 3835 O O . PHE B 1 179 ? 3.414 11.914 13.781 1 95.19 179 PHE B O 1
ATOM 3842 N N . MET B 1 180 ? 4.176 13.219 15.453 1 95.06 180 MET B N 1
ATOM 3843 C CA . MET B 1 180 ? 4.191 12.109 16.391 1 95.06 180 MET B CA 1
ATOM 3844 C C . MET B 1 180 ? 2.793 11.523 16.578 1 95.06 180 MET B C 1
ATOM 3846 O O . MET B 1 180 ? 2.623 10.305 16.625 1 95.06 180 MET B O 1
ATOM 3850 N N . ASP B 1 181 ? 1.802 12.383 16.547 1 93.94 181 ASP B N 1
ATOM 3851 C CA . ASP B 1 181 ? 0.421 12.055 16.891 1 93.94 181 ASP B CA 1
ATOM 3852 C C . ASP B 1 181 ? -0.224 11.188 15.82 1 93.94 181 ASP B C 1
ATOM 3854 O O . ASP B 1 181 ? -1.306 10.633 16.031 1 93.94 181 ASP B O 1
ATOM 3858 N N . ASN B 1 182 ? 0.406 11.023 14.703 1 88 182 ASN B N 1
ATOM 3859 C CA . ASN B 1 182 ? -0.074 10.109 13.68 1 88 182 ASN B CA 1
ATOM 3860 C C . ASN B 1 182 ? 0.309 8.664 13.984 1 88 182 ASN B C 1
ATOM 3862 O O . ASN B 1 182 ? -0.212 7.734 13.367 1 88 182 ASN B O 1
ATOM 3866 N N . LEU B 1 183 ? 1.204 8.492 14.883 1 87.19 183 LEU B N 1
ATOM 3867 C CA . LEU B 1 183 ? 1.588 7.152 15.305 1 87.19 183 LEU B CA 1
ATOM 3868 C C . LEU B 1 183 ? 0.616 6.617 16.359 1 87.19 183 LEU B C 1
ATOM 3870 O O . LEU B 1 183 ? 0.407 7.242 17.391 1 87.19 183 LEU B O 1
ATOM 3874 N N . THR B 1 184 ? -0.01 5.547 16.078 1 83.81 184 THR B N 1
ATOM 3875 C CA . THR B 1 184 ? -0.934 4.879 16.984 1 83.81 184 THR B CA 1
ATOM 3876 C C . THR B 1 184 ? -0.588 3.398 17.125 1 83.81 184 THR B C 1
ATOM 3878 O O . THR B 1 184 ? 0.105 2.84 16.266 1 83.81 184 THR B O 1
ATOM 3881 N N . PRO B 1 185 ? -1.014 2.768 18.234 1 78.38 185 PRO B N 1
ATOM 3882 C CA . PRO B 1 185 ? -0.745 1.333 18.375 1 78.38 185 PRO B CA 1
ATOM 3883 C C . PRO B 1 185 ? -1.564 0.485 17.406 1 78.38 185 PRO B C 1
ATOM 3885 O O . PRO B 1 185 ? -2.303 -0.406 17.828 1 78.38 185 PRO B O 1
ATOM 3888 N N . ALA B 1 186 ? -1.71 0.871 16.281 1 65 186 ALA B N 1
ATOM 3889 C CA . ALA B 1 186 ? -2.496 0.164 15.266 1 65 186 ALA B CA 1
ATOM 3890 C C . ALA B 1 186 ? -1.606 -0.353 14.141 1 65 186 ALA B C 1
ATOM 3892 O O . ALA B 1 186 ? -0.449 0.054 14.016 1 65 186 ALA B O 1
ATOM 3893 N N . PHE B 1 187 ? -2.1 -1.183 13.344 1 63.38 187 PHE B N 1
ATOM 3894 C CA . PHE B 1 187 ? -1.366 -1.925 12.32 1 63.38 187 PHE B CA 1
ATOM 3895 C C . PHE B 1 187 ? -0.762 -0.978 11.289 1 63.38 187 PHE B C 1
ATOM 3897 O O . PHE B 1 187 ? 0.394 -1.14 10.891 1 63.38 187 PHE B O 1
ATOM 3904 N N . PRO B 1 188 ? -1.458 0.089 10.812 1 69.62 188 PRO B N 1
ATOM 3905 C CA . PRO B 1 188 ? -0.852 0.987 9.82 1 69.62 188 PRO B CA 1
ATOM 3906 C C . PRO B 1 188 ? 0.443 1.625 10.32 1 69.62 188 PRO B C 1
ATOM 3908 O O . PRO B 1 188 ? 1.376 1.83 9.539 1 69.62 188 PRO B O 1
ATOM 3911 N N . THR B 1 189 ? 0.468 1.979 11.57 1 77.75 189 THR B N 1
ATOM 3912 C CA . THR B 1 189 ? 1.685 2.541 12.141 1 77.75 189 THR B CA 1
ATOM 3913 C C . THR B 1 189 ? 2.836 1.543 12.055 1 77.75 189 THR B C 1
ATOM 3915 O O . THR B 1 189 ? 3.963 1.914 11.719 1 77.75 189 THR B O 1
ATOM 3918 N N . LYS B 1 190 ? 2.564 0.328 12.359 1 73.12 190 LYS B N 1
ATOM 3919 C CA . LYS B 1 190 ? 3.592 -0.707 12.289 1 73.12 190 LYS B CA 1
ATOM 3920 C C . LYS B 1 190 ? 4.168 -0.821 10.883 1 73.12 190 LYS B C 1
ATOM 3922 O O . LYS B 1 190 ? 5.383 -0.91 10.703 1 73.12 190 LYS B O 1
ATOM 3927 N N . VAL B 1 191 ? 3.258 -0.841 9.906 1 70.69 191 VAL B N 1
ATOM 3928 C CA . VAL B 1 191 ? 3.664 -0.951 8.508 1 70.69 191 VAL B CA 1
ATOM 3929 C C . VAL B 1 191 ? 4.492 0.269 8.109 1 70.69 191 VAL B C 1
ATOM 3931 O O . VAL B 1 191 ? 5.535 0.136 7.465 1 70.69 191 VAL B O 1
ATOM 3934 N N . PHE B 1 192 ? 4.043 1.447 8.492 1 78.75 192 PHE B N 1
ATOM 3935 C CA . PHE B 1 192 ? 4.719 2.697 8.172 1 78.75 192 PHE B CA 1
ATOM 3936 C C . PHE B 1 192 ? 6.113 2.734 8.781 1 78.75 192 PHE B C 1
ATOM 3938 O O . PHE B 1 192 ? 7.086 3.078 8.109 1 78.75 192 PHE B O 1
ATOM 3945 N N . LEU B 1 193 ? 6.23 2.398 10.016 1 81.31 193 LEU B N 1
ATOM 3946 C CA . LEU B 1 193 ? 7.516 2.465 10.703 1 81.31 193 LEU B CA 1
ATOM 3947 C C . LEU B 1 193 ? 8.484 1.424 10.148 1 81.31 193 LEU B C 1
ATOM 3949 O O . LEU B 1 193 ? 9.688 1.668 10.07 1 81.31 193 LEU B O 1
ATOM 3953 N N . ALA B 1 194 ? 7.98 0.263 9.836 1 77.31 194 ALA B N 1
ATOM 3954 C CA . ALA B 1 194 ? 8.828 -0.743 9.203 1 77.31 194 ALA B CA 1
ATOM 3955 C C . ALA B 1 194 ? 9.367 -0.239 7.867 1 77.31 194 ALA B C 1
ATOM 3957 O O . ALA B 1 194 ? 10.555 -0.403 7.566 1 77.31 194 ALA B O 1
ATOM 3958 N N . ALA B 1 195 ? 8.477 0.323 7.078 1 77.06 195 ALA B N 1
ATOM 3959 C CA . ALA B 1 195 ? 8.891 0.889 5.797 1 77.06 195 ALA B CA 1
ATOM 3960 C C . ALA B 1 195 ? 9.922 1.994 5.988 1 77.06 195 ALA B C 1
ATOM 3962 O O . ALA B 1 195 ? 10.875 2.105 5.211 1 77.06 195 ALA B O 1
ATOM 3963 N N . LEU B 1 196 ? 9.711 2.82 6.984 1 83.69 196 LEU B N 1
ATOM 3964 C CA . LEU B 1 196 ? 10.648 3.891 7.309 1 83.69 196 LEU B CA 1
ATOM 3965 C C . LEU B 1 196 ? 12.023 3.324 7.648 1 83.69 196 LEU B C 1
ATOM 3967 O O . LEU B 1 196 ? 13.047 3.822 7.168 1 83.69 196 LEU B O 1
ATOM 3971 N N . ARG B 1 197 ? 12.031 2.379 8.508 1 83.19 197 ARG B N 1
ATOM 3972 C CA . ARG B 1 197 ? 13.273 1.727 8.898 1 83.19 197 ARG B CA 1
ATOM 3973 C C . ARG B 1 197 ? 14.031 1.211 7.684 1 83.19 197 ARG B C 1
ATOM 3975 O O . ARG B 1 197 ? 15.227 1.474 7.531 1 83.19 197 ARG B O 1
ATOM 3982 N N . ASP B 1 198 ? 13.336 0.53 6.852 1 77.19 198 ASP B N 1
ATOM 3983 C CA . ASP B 1 198 ? 13.961 -0.133 5.711 1 77.19 198 ASP B CA 1
ATOM 3984 C C . ASP B 1 198 ? 14.445 0.886 4.68 1 77.19 198 ASP B C 1
ATOM 3986 O O . ASP B 1 198 ? 15.422 0.642 3.969 1 77.19 198 ASP B O 1
ATOM 3990 N N . THR B 1 199 ? 13.773 1.954 4.582 1 78.31 199 THR B N 1
ATOM 3991 C CA . THR B 1 199 ? 14.102 2.953 3.57 1 78.31 199 THR B CA 1
ATOM 3992 C C . THR B 1 199 ? 15.219 3.873 4.062 1 78.31 199 THR B C 1
ATOM 3994 O O . THR B 1 199 ? 16.125 4.219 3.301 1 78.31 199 THR B O 1
ATOM 3997 N N . LEU B 1 200 ? 15.141 4.316 5.309 1 85.88 200 LEU B N 1
ATOM 3998 C CA . LEU B 1 200 ? 16.078 5.309 5.816 1 85.88 200 LEU B CA 1
ATOM 3999 C C . LEU B 1 200 ? 17.438 4.672 6.117 1 85.88 200 LEU B C 1
ATOM 4001 O O . LEU B 1 200 ? 18.453 5.352 6.094 1 85.88 200 LEU B O 1
ATOM 4005 N N . GLN B 1 201 ? 17.406 3.387 6.492 1 82.69 201 GLN B N 1
ATOM 4006 C CA . GLN B 1 201 ? 18.625 2.621 6.719 1 82.69 201 GLN B CA 1
ATOM 4007 C C . GLN B 1 201 ? 19.578 3.367 7.652 1 82.69 201 GLN B C 1
ATOM 4009 O O . GLN B 1 201 ? 20.75 3.568 7.32 1 82.69 201 GLN B O 1
ATOM 4014 N N . GLY B 1 202 ? 19.109 3.742 8.797 1 89.5 202 GLY B N 1
ATOM 4015 C CA . GLY B 1 202 ? 19.953 4.316 9.844 1 89.5 202 GLY B CA 1
ATOM 4016 C C . GLY B 1 202 ? 19.891 5.832 9.891 1 89.5 202 GLY B C 1
ATOM 4017 O O . GLY B 1 202 ? 20.312 6.441 10.875 1 89.5 202 GLY B O 1
ATOM 4018 N N . LYS B 1 203 ? 19.406 6.516 8.828 1 91.19 203 LYS B N 1
ATOM 4019 C CA . LYS B 1 203 ? 19.234 7.965 8.859 1 91.19 203 LYS B CA 1
ATOM 4020 C C . LYS B 1 203 ? 18.094 8.375 9.789 1 91.19 20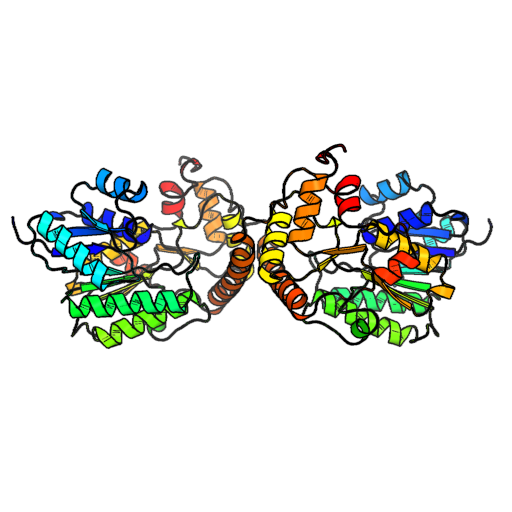3 LYS B C 1
ATOM 4022 O O . LYS B 1 203 ? 17.156 7.602 10 1 91.19 203 LYS B O 1
ATOM 4027 N N . SER B 1 204 ? 18.172 9.602 10.273 1 95.44 204 SER B N 1
ATOM 4028 C CA . SER B 1 204 ? 17.188 10.086 11.227 1 95.44 204 SER B CA 1
ATOM 4029 C C . SER B 1 204 ? 16.047 10.805 10.516 1 95.44 204 SER B C 1
ATOM 4031 O O . SER B 1 204 ? 16.172 11.211 9.367 1 95.44 204 SER B O 1
ATOM 4033 N N . LEU B 1 205 ? 14.922 10.875 11.188 1 95.19 205 LEU B N 1
ATOM 4034 C CA . LEU B 1 205 ? 13.75 11.633 10.781 1 95.19 205 LEU B CA 1
ATOM 4035 C C . LEU B 1 205 ? 13.281 12.562 11.898 1 95.19 205 LEU B C 1
ATOM 4037 O O . LEU B 1 205 ? 13.383 12.219 13.078 1 95.19 205 LEU B O 1
ATOM 4041 N N . GLN B 1 206 ? 12.758 13.734 11.508 1 97.31 206 GLN B N 1
ATOM 4042 C CA . GLN B 1 206 ? 12.289 14.703 12.492 1 97.31 206 GLN B CA 1
ATOM 4043 C C . GLN B 1 206 ? 10.797 14.531 12.766 1 97.31 206 GLN B C 1
ATOM 4045 O O . GLN B 1 206 ? 10.023 14.234 11.859 1 97.31 206 GLN B O 1
ATOM 4050 N N . TRP B 1 207 ? 10.406 14.719 14.039 1 97.19 207 TRP B N 1
ATOM 4051 C CA . TRP B 1 207 ? 9.039 14.547 14.531 1 97.19 207 TRP B CA 1
ATOM 4052 C C . TRP B 1 207 ? 8.609 15.742 15.367 1 97.19 207 TRP B C 1
ATOM 4054 O O . TRP B 1 207 ? 9.422 16.359 16.062 1 97.19 207 TRP B O 1
ATOM 4064 N N . VAL B 1 208 ? 7.344 16.078 15.305 1 97.94 208 VAL B N 1
ATOM 4065 C CA . VAL B 1 208 ? 6.781 17.172 16.094 1 97.94 208 VAL B CA 1
ATOM 4066 C C . VAL B 1 208 ? 5.441 16.75 16.688 1 97.94 208 VAL B C 1
ATOM 4068 O O . VAL B 1 208 ? 4.691 15.984 16.062 1 97.94 208 VAL B O 1
ATOM 4071 N N . SER B 1 209 ? 5.152 17.141 17.922 1 96.94 209 SER B N 1
ATOM 4072 C CA . SER B 1 209 ? 3.84 16.906 18.516 1 96.94 209 SER B CA 1
ATOM 4073 C C . SER B 1 209 ? 2.83 17.953 18.031 1 96.94 209 SER B C 1
ATOM 4075 O O . SER B 1 209 ? 3.178 19.125 17.844 1 96.94 209 SER B O 1
ATOM 4077 N N . VAL B 1 210 ? 1.62 17.562 17.922 1 96.38 210 VAL B N 1
ATOM 4078 C CA . VAL B 1 210 ? 0.559 18.484 17.516 1 96.38 210 VAL B CA 1
ATOM 4079 C C . VAL B 1 210 ? 0.405 19.594 18.547 1 96.38 210 VAL B C 1
ATOM 4081 O O . VAL B 1 210 ? 0.112 20.734 18.203 1 96.38 210 VAL B O 1
ATOM 4084 N N . GLU B 1 211 ? 0.614 19.312 19.781 1 95.38 211 GLU B N 1
ATOM 4085 C CA . GLU B 1 211 ? 0.556 20.312 20.844 1 95.38 211 GLU B CA 1
ATOM 4086 C C . GLU B 1 211 ? 1.575 21.422 20.594 1 95.38 211 GLU B C 1
ATOM 4088 O O . GLU B 1 211 ? 1.283 22.609 20.828 1 95.38 211 GLU B O 1
ATOM 4093 N N . ASP B 1 212 ? 2.721 21.031 20.172 1 97.19 212 ASP B N 1
ATOM 4094 C CA . ASP B 1 212 ? 3.756 22.031 19.906 1 97.19 212 ASP B CA 1
ATOM 4095 C C . ASP B 1 212 ? 3.402 22.875 18.672 1 97.19 212 ASP B C 1
ATOM 4097 O O . ASP B 1 212 ? 3.732 24.062 18.625 1 97.19 212 ASP B O 1
ATOM 4101 N N . ILE B 1 213 ? 2.756 22.281 17.688 1 97.94 213 ILE B N 1
ATOM 4102 C CA . ILE B 1 213 ? 2.25 23.062 16.578 1 97.94 213 ILE B CA 1
ATOM 4103 C C . ILE B 1 213 ? 1.281 24.125 17.094 1 97.94 213 ILE B C 1
ATOM 4105 O O . ILE B 1 213 ? 1.351 25.297 16.672 1 97.94 213 ILE B O 1
ATOM 4109 N N . GLY B 1 214 ? 0.405 23.703 18 1 97.94 214 GLY B N 1
ATOM 4110 C CA . GLY B 1 214 ? -0.517 24.656 18.609 1 97.94 214 GLY B CA 1
ATOM 4111 C C . GLY B 1 214 ? 0.182 25.766 19.375 1 97.94 214 GLY B C 1
ATOM 4112 O O . GLY B 1 214 ? -0.222 26.922 19.297 1 97.94 214 GLY B O 1
ATOM 4113 N N . LEU B 1 215 ? 1.186 25.391 20.094 1 97.19 215 LEU B N 1
ATOM 4114 C CA . LEU B 1 215 ? 1.954 26.344 20.891 1 97.19 215 LEU B CA 1
ATOM 4115 C C . LEU B 1 215 ? 2.561 27.422 20 1 97.19 215 LEU B C 1
ATOM 4117 O O . LEU B 1 215 ? 2.404 28.609 20.266 1 97.19 215 LEU B O 1
ATOM 4121 N N . PHE B 1 216 ? 3.18 27.016 18.953 1 97.75 216 PHE B N 1
ATOM 4122 C CA . PHE B 1 216 ? 3.832 27.969 18.078 1 97.75 216 PHE B CA 1
ATOM 4123 C C . PHE B 1 216 ? 2.805 28.734 17.234 1 97.75 216 PHE B C 1
ATOM 4125 O O . PHE B 1 216 ? 2.996 29.906 16.922 1 97.75 216 PHE B O 1
ATOM 4132 N N . GLY B 1 217 ? 1.697 28.062 16.859 1 98.31 217 GLY B N 1
ATOM 4133 C CA . GLY B 1 217 ? 0.597 28.766 16.219 1 98.31 217 GLY B CA 1
ATOM 4134 C C . GLY B 1 217 ? 0.04 29.891 17.062 1 98.31 217 GLY B C 1
ATOM 4135 O O . GLY B 1 217 ? -0.158 31 16.562 1 98.31 217 GLY B O 1
ATOM 4136 N N . ALA B 1 218 ? -0.176 29.625 18.328 1 98 218 ALA B N 1
ATOM 4137 C CA . ALA B 1 218 ? -0.648 30.641 19.266 1 98 218 ALA B CA 1
ATOM 4138 C C . ALA B 1 218 ? 0.385 31.766 19.422 1 98 218 ALA B C 1
ATOM 4140 O O . ALA B 1 218 ? 0.037 32.938 19.438 1 98 218 ALA B O 1
ATOM 4141 N N . ARG B 1 219 ? 1.612 31.375 19.516 1 97 219 ARG B N 1
ATOM 4142 C CA . ARG B 1 219 ? 2.697 32.344 19.703 1 97 219 ARG B CA 1
ATOM 4143 C C . ARG B 1 219 ? 2.783 33.312 18.531 1 97 219 ARG B C 1
ATOM 4145 O O . ARG B 1 219 ? 3.104 34.469 18.719 1 97 219 ARG B O 1
ATOM 4152 N N . ALA B 1 220 ? 2.535 32.781 17.344 1 98 220 ALA B N 1
ATOM 4153 C CA . ALA B 1 220 ? 2.576 33.625 16.141 1 98 220 ALA B CA 1
ATOM 4154 C C . ALA B 1 220 ? 1.557 34.75 16.234 1 98 220 ALA B C 1
ATOM 4156 O O . ALA B 1 220 ? 1.774 35.844 15.68 1 98 220 ALA B O 1
ATOM 4157 N N . PHE B 1 221 ? 0.438 34.562 16.938 1 98.12 221 PHE B N 1
ATOM 4158 C CA . PHE B 1 221 ? -0.566 35.594 17.125 1 98.12 221 PHE B CA 1
ATOM 4159 C C . PHE B 1 221 ? -0.221 36.469 18.312 1 98.12 221 PHE B C 1
ATOM 4161 O O . PHE B 1 221 ? -0.313 37.688 18.234 1 98.12 221 PHE B O 1
ATOM 4168 N N . ILE B 1 222 ? 0.177 35.875 19.391 1 96.62 222 ILE B N 1
ATOM 4169 C CA . ILE B 1 222 ? 0.46 36.562 20.641 1 96.62 222 ILE B CA 1
ATOM 4170 C C . ILE B 1 222 ? 1.632 37.531 20.438 1 96.62 222 ILE B C 1
ATOM 4172 O O . ILE B 1 222 ? 1.591 38.688 20.875 1 96.62 222 ILE B O 1
ATOM 4176 N N . ASN B 1 223 ? 2.604 37.031 19.781 1 96.81 223 ASN B N 1
ATOM 4177 C CA . ASN B 1 223 ? 3.797 37.812 19.484 1 96.81 223 ASN B CA 1
ATOM 4178 C C . ASN B 1 223 ? 3.893 38.125 17.984 1 96.81 223 ASN B C 1
ATOM 4180 O O . ASN B 1 223 ? 4.934 37.906 17.375 1 96.81 223 ASN B O 1
ATOM 4184 N N . ASN B 1 224 ? 2.773 38.656 17.438 1 96.44 224 ASN B N 1
ATOM 4185 C CA . ASN B 1 224 ? 2.627 38.781 16 1 96.44 224 ASN B CA 1
ATOM 4186 C C . ASN B 1 224 ? 3.711 39.688 15.414 1 96.44 224 ASN B C 1
ATOM 4188 O O . ASN B 1 224 ? 4.156 39.469 14.281 1 96.44 224 ASN B O 1
ATOM 4192 N N . GLU B 1 225 ? 4.234 40.688 16.094 1 96.94 225 GLU B N 1
ATOM 4193 C CA . GLU B 1 225 ? 5.285 41.562 15.57 1 96.94 225 GLU B CA 1
ATOM 4194 C C . GLU B 1 225 ? 6.59 40.812 15.383 1 96.94 225 GLU B C 1
ATOM 4196 O O . GLU B 1 225 ? 7.23 40.906 14.336 1 96.94 225 GLU B O 1
ATOM 4201 N N . GLU B 1 226 ? 6.949 40.031 16.391 1 96.75 226 GLU B N 1
ATOM 4202 C CA . GLU B 1 226 ? 8.172 39.219 16.344 1 96.75 226 GLU B CA 1
ATOM 4203 C C . GLU B 1 226 ? 8.062 38.125 15.305 1 96.75 226 GLU B C 1
ATOM 4205 O O . GLU B 1 226 ? 9.062 37.719 14.695 1 96.75 226 GLU B O 1
ATOM 4210 N N . TRP B 1 227 ? 6.883 37.656 15.047 1 97.88 227 TRP B N 1
ATOM 4211 C CA . TRP B 1 227 ? 6.684 36.5 14.18 1 97.88 227 TRP B CA 1
ATOM 4212 C C . TRP B 1 227 ? 6.258 36.938 12.781 1 97.88 227 TRP B C 1
ATOM 4214 O O . TRP B 1 227 ? 5.977 36.094 11.922 1 97.88 227 TRP B O 1
ATOM 4224 N N . ASN B 1 228 ? 6.219 38.281 12.586 1 98.44 228 ASN B N 1
ATOM 4225 C CA . ASN B 1 228 ? 5.855 38.781 11.266 1 98.44 228 ASN B CA 1
ATOM 4226 C C . ASN B 1 228 ? 6.941 38.469 10.234 1 98.44 228 ASN B C 1
ATOM 4228 O O . ASN B 1 228 ? 8.133 38.656 10.516 1 98.44 228 ASN B O 1
ATOM 4232 N N . ALA B 1 229 ? 6.461 38 9.062 1 98.44 229 ALA B N 1
ATOM 4233 C CA . ALA B 1 229 ? 7.34 37.656 7.941 1 98.44 229 ALA B CA 1
ATOM 4234 C C . ALA B 1 229 ? 8.391 36.656 8.359 1 98.44 229 ALA B C 1
ATOM 4236 O O . ALA B 1 229 ? 9.578 36.812 8.062 1 98.44 229 ALA B O 1
ATOM 4237 N N . ARG B 1 230 ? 7.914 35.656 9.094 1 98 230 ARG B N 1
ATOM 4238 C CA . ARG B 1 230 ? 8.766 34.594 9.609 1 98 230 ARG B CA 1
ATOM 4239 C C . ARG B 1 230 ? 8.227 33.219 9.211 1 98 230 ARG B C 1
ATOM 4241 O O . ARG B 1 230 ? 7.027 32.938 9.32 1 98 230 ARG B O 1
ATOM 4248 N N . ALA B 1 231 ? 9.117 32.438 8.594 1 98.38 231 ALA B N 1
ATOM 4249 C CA . ALA B 1 231 ? 8.836 31.047 8.336 1 98.38 231 ALA B CA 1
ATOM 4250 C C . ALA B 1 231 ? 9.68 30.141 9.242 1 98.38 231 ALA B C 1
ATOM 4252 O O . ALA B 1 231 ? 10.883 30.375 9.398 1 98.38 231 ALA B O 1
ATOM 4253 N N . GLU B 1 232 ? 9.008 29.234 9.906 1 98.44 232 GLU B N 1
ATOM 4254 C CA . GLU B 1 232 ? 9.711 28.438 10.914 1 98.44 232 GLU B CA 1
ATOM 4255 C C . GLU B 1 232 ? 9.359 26.969 10.805 1 98.44 232 GLU B C 1
ATOM 4257 O O . GLU B 1 232 ? 8.18 26.594 10.867 1 98.44 232 GLU B O 1
ATOM 4262 N N . GLY B 1 233 ? 10.445 26.109 10.586 1 98.44 233 GLY B N 1
ATOM 4263 C CA . GLY B 1 233 ? 10.266 24.672 10.75 1 98.44 233 GLY B CA 1
ATOM 4264 C C . GLY B 1 233 ? 10.023 24.266 12.188 1 98.44 233 GLY B C 1
ATOM 4265 O O . GLY B 1 233 ? 10.648 24.797 13.102 1 98.44 233 GLY B O 1
ATOM 4266 N N . LEU B 1 234 ? 9.094 23.328 12.422 1 98.5 234 LEU B N 1
ATOM 4267 C CA . LEU B 1 234 ? 8.758 22.891 13.773 1 98.5 234 LEU B CA 1
ATOM 4268 C C . LEU B 1 234 ? 9.094 21.422 13.961 1 98.5 234 LEU B C 1
ATOM 4270 O O . LEU B 1 234 ? 8.5 20.547 13.312 1 98.5 234 LEU B O 1
ATOM 4274 N N . ALA B 1 235 ? 9.977 21.125 14.773 1 98.25 235 ALA B N 1
ATOM 4275 C CA . ALA B 1 235 ? 10.375 19.766 15.148 1 98.25 235 ALA B CA 1
ATOM 4276 C C . ALA B 1 235 ? 10.789 19.703 16.609 1 98.25 235 ALA B C 1
ATOM 4278 O O . ALA B 1 235 ? 11.453 20.609 17.125 1 98.25 235 ALA B O 1
ATOM 4279 N N . GLY B 1 236 ? 10.375 18.656 17.297 1 96.94 236 GLY B N 1
ATOM 4280 C CA . GLY B 1 236 ? 10.734 18.469 18.703 1 96.94 236 GLY B CA 1
ATOM 4281 C C . GLY B 1 236 ? 11.727 17.344 18.922 1 96.94 236 GLY B C 1
ATOM 4282 O O . GLY B 1 236 ? 12.328 17.234 19.984 1 96.94 236 GLY B O 1
ATOM 4283 N N . SER B 1 237 ? 11.898 16.484 17.922 1 96.31 237 SER B N 1
ATOM 4284 C CA . SER B 1 237 ? 12.836 15.359 18 1 96.31 237 SER B CA 1
ATOM 4285 C C . SER B 1 237 ? 13.398 15.008 16.641 1 96.31 237 SER B C 1
ATOM 4287 O O . SER B 1 237 ? 12.766 15.273 15.609 1 96.31 237 SER B O 1
ATOM 4289 N N . GLU B 1 238 ? 14.547 14.539 16.625 1 96.75 238 GLU B N 1
ATOM 4290 C CA . GLU B 1 238 ? 15.195 13.906 15.477 1 96.75 238 GLU B CA 1
ATOM 4291 C C . GLU B 1 238 ? 15.789 12.555 15.867 1 96.75 238 GLU B C 1
ATOM 4293 O O . GLU B 1 238 ? 16.688 12.484 16.703 1 96.75 238 GLU B O 1
ATOM 4298 N N . LEU B 1 239 ? 15.211 11.445 15.258 1 95.88 239 LEU B N 1
ATOM 4299 C CA . LEU B 1 239 ? 15.578 10.117 15.727 1 95.88 239 LEU B CA 1
ATOM 4300 C C . LEU B 1 239 ? 15.805 9.164 14.562 1 95.88 239 LEU B C 1
ATOM 4302 O O . LEU B 1 239 ? 15.094 9.219 13.555 1 95.88 239 LEU B O 1
ATOM 4306 N N . THR B 1 240 ? 16.812 8.32 14.734 1 93.81 240 THR B N 1
ATOM 4307 C CA . THR B 1 240 ? 16.875 7.105 13.93 1 93.81 240 THR B CA 1
ATOM 4308 C C . THR B 1 240 ? 15.836 6.09 14.414 1 93.81 240 THR B C 1
ATOM 4310 O O . THR B 1 240 ? 15.258 6.25 15.484 1 93.81 240 THR B O 1
ATOM 4313 N N . MET B 1 241 ? 15.68 5.086 13.57 1 90.19 241 MET B N 1
ATOM 4314 C CA . MET B 1 241 ? 14.734 4.055 13.984 1 90.19 241 MET B CA 1
ATOM 4315 C C . MET B 1 241 ? 15.234 3.316 15.219 1 90.19 241 MET B C 1
ATOM 4317 O O . MET B 1 241 ? 14.438 2.916 16.078 1 90.19 241 MET B O 1
ATOM 4321 N N . ASP B 1 242 ? 16.484 3.111 15.328 1 91 242 ASP B N 1
ATOM 4322 C CA . ASP B 1 242 ? 17.062 2.482 16.516 1 91 242 ASP B CA 1
ATOM 4323 C C . ASP B 1 242 ? 16.812 3.334 17.75 1 91 242 ASP B C 1
ATOM 4325 O O . ASP B 1 242 ? 16.484 2.809 18.828 1 91 242 ASP B O 1
ATOM 4329 N N . GLU B 1 243 ? 17.031 4.609 17.641 1 94.69 243 GLU B N 1
ATOM 4330 C CA . GLU B 1 243 ? 16.797 5.516 18.766 1 94.69 243 GLU B CA 1
ATOM 4331 C C . GLU B 1 243 ? 15.32 5.523 19.156 1 94.69 243 GLU B C 1
ATOM 4333 O O . GLU B 1 243 ? 14.992 5.574 20.344 1 94.69 243 GLU B O 1
ATOM 4338 N N . MET B 1 244 ? 14.461 5.52 18.172 1 93.81 244 MET B N 1
ATOM 4339 C CA . MET B 1 244 ? 13.031 5.441 18.469 1 93.81 244 MET B CA 1
ATOM 4340 C C . MET B 1 244 ? 12.695 4.156 19.203 1 93.81 244 MET B C 1
ATOM 4342 O O . MET B 1 244 ? 11.922 4.172 20.172 1 93.81 244 MET B O 1
ATOM 4346 N N . SER B 1 245 ? 13.234 3.09 18.703 1 90.31 245 SER B N 1
ATOM 4347 C CA . SER B 1 245 ? 13.039 1.814 19.391 1 90.31 245 SER B CA 1
ATOM 4348 C C . SER B 1 245 ? 13.508 1.886 20.844 1 90.31 245 SER B C 1
ATOM 4350 O O . SER B 1 245 ? 12.883 1.31 21.734 1 90.31 245 SER B O 1
ATOM 4352 N N . GLY B 1 246 ? 14.648 2.498 21.047 1 92.81 246 GLY B N 1
ATOM 4353 C CA . GLY B 1 246 ? 15.117 2.717 22.406 1 92.81 246 GLY B CA 1
ATOM 4354 C C . GLY B 1 246 ? 14.117 3.467 23.266 1 92.81 246 GLY B C 1
ATOM 4355 O O . GLY B 1 246 ? 13.945 3.143 24.438 1 92.81 246 GLY B O 1
ATOM 4356 N N . CYS B 1 247 ? 13.453 4.504 22.75 1 92.69 247 CYS B N 1
ATOM 4357 C CA . CYS B 1 247 ? 12.414 5.223 23.469 1 92.69 247 CYS B CA 1
ATOM 4358 C C . CYS B 1 247 ? 11.281 4.281 23.891 1 92.69 247 CYS B C 1
ATOM 4360 O O . CYS B 1 247 ? 10.805 4.34 25.016 1 92.69 247 CYS B O 1
ATOM 4362 N N . PHE B 1 248 ? 10.875 3.447 22.922 1 90 248 PHE B N 1
ATOM 4363 C CA . PHE B 1 248 ? 9.82 2.49 23.219 1 90 248 PHE B CA 1
ATOM 4364 C C . PHE B 1 248 ? 10.234 1.546 24.344 1 90 248 PHE B C 1
ATOM 4366 O O . PHE B 1 248 ? 9.445 1.248 25.234 1 90 248 PHE B O 1
ATOM 4373 N N . GLU B 1 249 ? 11.422 1.06 24.25 1 90.44 249 GLU B N 1
ATOM 4374 C CA . GLU B 1 249 ? 11.914 0.161 25.297 1 90.44 249 GLU B CA 1
ATOM 4375 C C . GLU B 1 249 ? 11.891 0.833 26.672 1 90.44 249 GLU B C 1
ATOM 4377 O O . GLU B 1 249 ? 11.461 0.228 27.656 1 90.44 249 GLU B O 1
ATOM 4382 N N . ARG B 1 250 ? 12.328 2.039 26.719 1 92.62 250 ARG B N 1
ATOM 4383 C CA . ARG B 1 250 ? 12.422 2.754 27.984 1 92.62 250 ARG B CA 1
ATOM 4384 C C . ARG B 1 250 ? 11.031 3.115 28.516 1 92.62 250 ARG B C 1
ATOM 4386 O O . ARG B 1 250 ? 10.797 3.086 29.719 1 92.62 250 ARG B O 1
ATOM 4393 N N . VAL B 1 251 ? 10.086 3.367 27.656 1 90.12 251 VAL B N 1
ATOM 4394 C CA . VAL B 1 251 ? 8.797 3.893 28.094 1 90.12 251 VAL B CA 1
ATOM 4395 C C . VAL B 1 251 ? 7.789 2.75 28.219 1 90.12 251 VAL B C 1
ATOM 4397 O O . VAL B 1 251 ? 6.961 2.74 29.125 1 90.12 251 VAL B O 1
ATOM 4400 N N . ILE B 1 252 ? 7.836 1.839 27.266 1 86.81 252 ILE B N 1
ATOM 4401 C CA . ILE B 1 252 ? 6.789 0.833 27.141 1 86.81 252 ILE B CA 1
ATOM 4402 C C . ILE B 1 252 ? 7.324 -0.528 27.578 1 86.81 252 ILE B C 1
ATOM 4404 O O . ILE B 1 252 ? 6.551 -1.422 27.922 1 86.81 252 ILE B O 1
ATOM 4408 N N . GLY B 1 253 ? 8.641 -0.759 27.5 1 86.62 253 GLY B N 1
ATOM 4409 C CA . GLY B 1 253 ? 9.25 -2.012 27.922 1 86.62 253 GLY B CA 1
ATOM 4410 C C . GLY B 1 253 ? 9.531 -2.951 26.766 1 86.62 253 GLY B C 1
ATOM 4411 O O . GLY B 1 253 ? 10.133 -4.012 26.938 1 86.62 253 GLY B O 1
ATOM 4412 N N . THR B 1 254 ? 9.016 -2.633 25.578 1 82.88 254 THR B N 1
ATOM 4413 C CA . THR B 1 254 ? 9.266 -3.428 24.391 1 82.88 254 THR B CA 1
ATOM 4414 C C . THR B 1 254 ? 9.75 -2.543 23.234 1 82.88 254 THR B C 1
ATOM 4416 O O . THR B 1 254 ? 9.352 -1.379 23.141 1 82.88 254 THR B O 1
ATOM 4419 N N . PRO B 1 255 ? 10.625 -3.09 22.406 1 82.62 255 PRO B N 1
ATOM 4420 C CA . PRO B 1 255 ? 11.047 -2.297 21.25 1 82.62 255 PRO B CA 1
ATOM 4421 C C . PRO B 1 255 ? 9.906 -2.008 20.281 1 82.62 255 PRO B C 1
ATOM 4423 O O . PRO B 1 255 ? 8.805 -2.541 20.438 1 82.62 255 PRO B O 1
ATOM 4426 N N . LEU B 1 256 ? 10.156 -1.048 19.391 1 76.06 256 LEU B N 1
ATOM 4427 C CA . LEU B 1 256 ? 9.219 -0.684 18.328 1 76.06 256 LEU B CA 1
ATOM 4428 C C . LEU B 1 256 ? 8.703 -1.926 17.609 1 76.06 256 LEU B C 1
ATOM 4430 O O . LEU B 1 256 ? 9.484 -2.805 17.25 1 76.06 256 LEU B O 1
ATOM 4434 N N . PRO B 1 257 ? 7.402 -2.254 17.594 1 58.62 257 PRO B N 1
ATOM 4435 C CA . PRO B 1 257 ? 6.836 -3.439 16.938 1 58.62 257 PRO B CA 1
ATOM 4436 C C . PRO B 1 257 ? 7.289 -3.596 15.492 1 58.62 257 PRO B C 1
ATOM 4438 O O . PRO B 1 257 ? 7.078 -4.648 14.883 1 58.62 257 PRO B O 1
ATOM 4441 N N . ALA B 1 258 ? 7.605 -2.48 14.828 1 54.84 258 ALA B N 1
ATOM 4442 C CA . ALA B 1 258 ? 7.934 -2.385 13.406 1 54.84 258 ALA B CA 1
ATOM 4443 C C . ALA B 1 258 ? 8.789 -3.566 12.961 1 54.84 258 ALA B C 1
ATOM 4445 O O . ALA B 1 258 ? 8.945 -3.812 11.766 1 54.84 258 ALA B O 1
ATOM 4446 N N . THR B 1 259 ? 9.648 -4.066 13.922 1 47.47 259 THR B N 1
ATOM 4447 C CA . THR B 1 259 ? 10.938 -4.613 13.508 1 47.47 259 THR B CA 1
ATOM 4448 C C . THR B 1 259 ? 10.742 -5.898 12.703 1 47.47 259 THR B C 1
ATOM 4450 O O . THR B 1 259 ? 11.688 -6.668 12.508 1 47.47 259 THR B O 1
ATOM 4453 N N . TYR B 1 260 ? 9.602 -6.328 12.594 1 44.38 260 TYR B N 1
ATOM 4454 C CA . TYR B 1 260 ? 9.898 -7.441 11.695 1 44.38 260 TYR B CA 1
ATOM 4455 C C . TYR B 1 260 ? 10.312 -6.938 10.32 1 44.38 260 TYR B C 1
ATOM 4457 O O . TYR B 1 260 ? 9.477 -6.418 9.57 1 44.38 260 TYR B O 1
ATOM 4465 N N . GLY B 1 261 ? 11.422 -6.391 10.242 1 47.16 261 GLY B N 1
ATOM 4466 C CA . GLY B 1 261 ? 12.234 -5.777 9.203 1 47.16 261 GLY B CA 1
ATOM 4467 C C . GLY B 1 261 ? 11.68 -5.996 7.809 1 47.16 261 GLY B C 1
ATOM 4468 O O . GLY B 1 261 ? 11.633 -5.066 7 1 47.16 261 GLY B O 1
ATOM 4469 N N . PHE B 1 262 ? 11.367 -7.188 7.422 1 48.31 262 PHE B N 1
ATOM 4470 C CA . PHE B 1 262 ? 11.102 -7.629 6.059 1 48.31 262 PHE B CA 1
ATOM 4471 C C . PHE B 1 262 ? 9.742 -7.133 5.586 1 48.31 262 PHE B C 1
ATOM 4473 O O . PHE B 1 262 ? 9.539 -6.895 4.395 1 48.31 262 PHE B O 1
ATOM 4480 N N . LEU B 1 263 ? 8.906 -6.551 6.539 1 53.16 263 LEU B N 1
ATOM 4481 C CA . LEU B 1 263 ? 7.496 -6.355 6.234 1 53.16 263 LEU B CA 1
ATOM 4482 C C . LEU B 1 263 ? 7.266 -5.008 5.559 1 53.16 263 LEU B C 1
ATOM 4484 O O . LEU B 1 263 ? 6.48 -4.91 4.613 1 53.16 263 LEU B O 1
ATOM 4488 N N . GLY B 1 264 ? 8.047 -3.963 5.984 1 56.03 264 GLY B N 1
ATOM 4489 C CA . GLY B 1 264 ? 7.734 -2.641 5.465 1 56.03 264 GLY B CA 1
ATOM 4490 C C . GLY B 1 264 ? 8.047 -2.49 3.988 1 56.03 264 GLY B C 1
ATOM 4491 O O . GLY B 1 264 ? 7.172 -2.15 3.193 1 56.03 264 GLY B O 1
ATOM 4492 N N . SER B 1 265 ? 9.305 -2.693 3.652 1 56.56 265 SER B N 1
ATOM 4493 C CA . SER B 1 265 ? 9.734 -2.576 2.262 1 56.56 265 SER B CA 1
ATOM 4494 C C . SER B 1 265 ? 8.977 -3.555 1.366 1 56.56 265 SER B C 1
ATOM 4496 O O . SER B 1 265 ? 8.609 -3.215 0.241 1 56.56 265 SER B O 1
ATOM 4498 N N . ALA B 1 266 ? 8.758 -4.66 1.977 1 59.72 266 ALA B N 1
ATOM 4499 C CA . ALA B 1 266 ? 8.031 -5.684 1.229 1 59.72 266 ALA B CA 1
ATOM 4500 C C . ALA B 1 266 ? 6.602 -5.238 0.934 1 59.72 266 ALA B C 1
ATOM 4502 O O . ALA B 1 266 ? 6.086 -5.469 -0.162 1 59.72 266 ALA B O 1
ATOM 4503 N N . LEU B 1 267 ? 6.145 -4.527 1.895 1 60.69 267 LEU B N 1
ATOM 4504 C CA . LEU B 1 267 ? 4.77 -4.086 1.71 1 60.69 267 LEU B CA 1
ATOM 4505 C C . LEU B 1 267 ? 4.691 -2.965 0.679 1 60.69 267 LEU B C 1
ATOM 4507 O O . LEU B 1 267 ? 3.807 -2.965 -0.181 1 60.69 267 LEU B O 1
ATOM 4511 N N . MET B 1 268 ? 5.594 -2.027 0.818 1 61.31 268 MET B N 1
ATOM 4512 C CA . MET B 1 268 ? 5.59 -0.935 -0.151 1 61.31 268 MET B CA 1
ATOM 4513 C C . MET B 1 268 ? 5.812 -1.462 -1.565 1 61.31 268 MET B C 1
ATOM 4515 O O . MET B 1 268 ? 5.168 -1.003 -2.51 1 61.31 268 MET B O 1
ATOM 4519 N N . TRP B 1 269 ? 6.797 -2.297 -1.677 1 61.38 269 TRP B N 1
ATOM 4520 C CA . TRP B 1 269 ? 7.066 -2.938 -2.961 1 61.38 269 TRP B CA 1
ATOM 4521 C C . TRP B 1 269 ? 5.836 -3.68 -3.465 1 61.38 269 TRP B C 1
ATOM 4523 O O . TRP B 1 269 ? 5.465 -3.555 -4.637 1 61.38 269 TRP B O 1
ATOM 4533 N N . ALA B 1 270 ? 5.266 -4.316 -2.488 1 63.88 270 ALA B N 1
ATOM 4534 C CA . ALA B 1 270 ? 4.09 -5.098 -2.857 1 63.88 270 ALA B CA 1
ATOM 4535 C C . ALA B 1 270 ? 2.963 -4.195 -3.35 1 63.88 270 ALA B C 1
ATOM 4537 O O . ALA B 1 270 ? 2.307 -4.496 -4.348 1 63.88 270 ALA B O 1
ATOM 4538 N N . VAL B 1 271 ? 2.914 -3.105 -2.805 1 63.34 271 VAL B N 1
ATOM 4539 C CA . VAL B 1 271 ? 1.833 -2.195 -3.164 1 63.34 271 VAL B CA 1
ATOM 4540 C C . VAL B 1 271 ? 2.119 -1.562 -4.523 1 63.34 271 VAL B C 1
ATOM 4542 O O . VAL B 1 271 ? 1.216 -1.416 -5.352 1 63.34 271 VAL B O 1
ATOM 4545 N N . ALA B 1 272 ? 3.373 -1.12 -4.797 1 64.56 272 ALA B N 1
ATOM 4546 C CA . ALA B 1 272 ? 3.744 -0.555 -6.09 1 64.56 272 ALA B CA 1
ATOM 4547 C C . ALA B 1 272 ? 3.512 -1.562 -7.215 1 64.56 272 ALA B C 1
ATOM 4549 O O . ALA B 1 272 ? 3.016 -1.202 -8.289 1 64.56 272 ALA B O 1
ATOM 4550 N N . GLU B 1 273 ? 3.904 -2.734 -6.965 1 68.56 273 GLU B N 1
ATOM 4551 C CA . GLU B 1 273 ? 3.723 -3.773 -7.973 1 68.56 273 GLU B CA 1
ATOM 4552 C C . GLU B 1 273 ? 2.242 -4.043 -8.227 1 68.56 273 GLU B C 1
ATOM 4554 O O . GLU B 1 273 ? 1.833 -4.258 -9.375 1 68.56 273 GLU B O 1
ATOM 4559 N N . VAL B 1 274 ? 1.489 -3.973 -7.203 1 74.12 274 VAL B N 1
ATOM 4560 C CA . VAL B 1 274 ? 0.053 -4.191 -7.34 1 74.12 274 VAL B CA 1
ATOM 4561 C C . VAL B 1 274 ? -0.564 -3.07 -8.172 1 74.12 274 VAL B C 1
ATOM 4563 O O . VAL B 1 274 ? -1.422 -3.318 -9.023 1 74.12 274 VAL B O 1
ATOM 4566 N N . ASN B 1 275 ? -0.052 -1.854 -7.957 1 73.38 275 ASN B N 1
ATOM 4567 C CA . ASN B 1 275 ? -0.574 -0.73 -8.727 1 73.38 275 ASN B CA 1
ATOM 4568 C C . ASN B 1 275 ? -0.263 -0.879 -10.219 1 73.38 275 ASN B C 1
ATOM 4570 O O . ASN B 1 275 ? -1.11 -0.594 -11.062 1 73.38 275 ASN B O 1
ATOM 4574 N N . VAL B 1 276 ? 0.941 -1.239 -10.547 1 77.12 276 VAL B N 1
ATOM 4575 C CA . VAL B 1 276 ? 1.328 -1.452 -11.938 1 77.12 276 VAL B CA 1
ATOM 4576 C C . VAL B 1 276 ? 0.475 -2.562 -12.547 1 77.12 276 VAL B C 1
ATOM 4578 O O . VAL B 1 276 ? -0.005 -2.438 -13.672 1 77.12 276 VAL B O 1
ATOM 4581 N N . MET B 1 277 ? 0.23 -3.604 -11.75 1 83 277 MET B N 1
ATOM 4582 C CA . MET B 1 277 ? -0.555 -4.746 -12.211 1 83 277 MET B CA 1
ATOM 4583 C C . MET B 1 277 ? -2.006 -4.348 -12.453 1 83 277 MET B C 1
ATOM 4585 O O . MET B 1 277 ? -2.564 -4.645 -13.516 1 83 277 MET B O 1
ATOM 4589 N N . LEU B 1 278 ? -2.59 -3.619 -11.586 1 82.94 278 LEU B N 1
ATOM 4590 C CA . LEU B 1 278 ? -3.984 -3.213 -11.719 1 82.94 278 LEU B CA 1
ATOM 4591 C C . LEU B 1 278 ? -4.16 -2.264 -12.898 1 82.94 278 LEU B C 1
ATOM 4593 O O . LEU B 1 278 ? -5.152 -2.346 -13.625 1 82.94 278 LEU B O 1
ATOM 4597 N N . SER B 1 279 ? -3.195 -1.35 -13.047 1 80.44 279 SER B N 1
ATOM 4598 C CA . SER B 1 279 ? -3.25 -0.436 -14.18 1 80.44 279 SER B CA 1
ATOM 4599 C C . SER B 1 279 ? -3.186 -1.194 -15.508 1 80.44 279 SER B C 1
ATOM 4601 O O . SER B 1 279 ? -3.879 -0.843 -16.469 1 80.44 279 SER B O 1
ATOM 4603 N N . TRP B 1 280 ? -2.352 -2.244 -15.594 1 86.5 280 TRP B N 1
ATOM 4604 C CA . TRP B 1 280 ? -2.26 -3.055 -16.812 1 86.5 280 TRP B CA 1
ATOM 4605 C C . TRP B 1 280 ? -3.551 -3.832 -17.047 1 86.5 280 TRP B C 1
ATOM 4607 O O . TRP B 1 280 ? -4 -3.975 -18.172 1 86.5 280 TRP B O 1
ATOM 4617 N N . PHE B 1 281 ? -4.16 -4.414 -15.969 1 88.19 281 PHE B N 1
ATOM 4618 C CA . PHE B 1 281 ? -5.445 -5.09 -16.094 1 88.19 281 PHE B CA 1
ATOM 4619 C C . PHE B 1 281 ? -6.48 -4.168 -16.719 1 88.19 281 PHE B C 1
ATOM 4621 O O . PHE B 1 281 ? -7.285 -4.605 -17.547 1 88.19 281 PHE B O 1
ATOM 4628 N N . ALA B 1 282 ? -6.457 -2.896 -16.297 1 85.62 282 ALA B N 1
ATOM 4629 C CA . ALA B 1 282 ? -7.418 -1.925 -16.812 1 85.62 282 ALA B CA 1
ATOM 4630 C C . ALA B 1 282 ? -7.121 -1.573 -18.266 1 85.62 282 ALA B C 1
ATOM 4632 O O . ALA B 1 282 ? -8.039 -1.416 -19.078 1 85.62 282 ALA B O 1
ATOM 4633 N N . ALA B 1 283 ? -5.883 -1.448 -18.656 1 84.81 283 ALA B N 1
ATOM 4634 C CA . ALA B 1 283 ? -5.477 -0.971 -19.969 1 84.81 283 ALA B CA 1
ATOM 4635 C C . ALA B 1 283 ? -5.531 -2.096 -21 1 84.81 283 ALA B C 1
ATOM 4637 O O . ALA B 1 283 ? -5.871 -1.865 -22.156 1 84.81 283 ALA B O 1
ATOM 4638 N N . GLU B 1 284 ? -5.078 -3.359 -20.688 1 91.25 284 GLU B N 1
ATOM 4639 C CA . GLU B 1 284 ? -4.977 -4.504 -21.594 1 91.25 284 GLU B CA 1
ATOM 4640 C C . GLU B 1 284 ? -5.586 -5.754 -20.969 1 91.25 284 GLU B C 1
ATOM 4642 O O . GLU B 1 284 ? -6.746 -6.082 -21.219 1 91.25 284 GLU B O 1
ATOM 4647 N N . GLY B 1 285 ? -4.953 -6.328 -19.859 1 90 285 GLY B N 1
ATOM 4648 C CA . GLY B 1 285 ? -5.434 -7.477 -19.094 1 90 285 GLY B CA 1
ATOM 4649 C C . GLY B 1 285 ? -5.152 -8.797 -19.781 1 90 285 GLY B C 1
ATOM 4650 O O . GLY B 1 285 ? -4.492 -8.844 -20.812 1 90 285 GLY B O 1
ATOM 4651 N N . TYR B 1 286 ? -5.57 -9.914 -19.156 1 96.56 286 TYR B N 1
ATOM 4652 C CA . TYR B 1 286 ? -5.418 -11.273 -19.672 1 96.56 286 TYR B CA 1
ATOM 4653 C C . TYR B 1 286 ? -6.281 -11.484 -20.906 1 96.56 286 TYR B C 1
ATOM 4655 O O . TYR B 1 286 ? -7.16 -10.672 -21.203 1 96.56 286 TYR B O 1
ATOM 4663 N N . GLY B 1 287 ? -5.949 -12.484 -21.625 1 94.31 287 GLY B N 1
ATOM 4664 C CA . GLY B 1 287 ? -6.711 -12.789 -22.828 1 94.31 287 GLY B CA 1
ATOM 4665 C C . GLY B 1 287 ? -6.836 -14.273 -23.109 1 94.31 287 GLY B C 1
ATOM 4666 O O . GLY B 1 287 ? -6.77 -14.703 -24.25 1 94.31 287 GLY B O 1
ATOM 4667 N N . ALA B 1 288 ? -6.891 -15.117 -22.062 1 97.38 288 ALA B N 1
ATOM 4668 C CA . ALA B 1 288 ? -7.07 -16.547 -22.25 1 97.38 288 ALA B CA 1
ATOM 4669 C C . ALA B 1 288 ? -8.406 -16.859 -22.922 1 97.38 288 ALA B C 1
ATOM 4671 O O . ALA B 1 288 ? -9.398 -16.172 -22.672 1 97.38 288 ALA B O 1
ATOM 4672 N N . ASP B 1 289 ? -8.469 -17.828 -23.766 1 94.88 289 ASP B N 1
ATOM 4673 C CA . ASP B 1 289 ? -9.68 -18.25 -24.469 1 94.88 289 ASP B CA 1
ATOM 4674 C C . ASP B 1 289 ? -10.461 -19.266 -23.641 1 94.88 289 ASP B C 1
ATOM 4676 O O . ASP B 1 289 ? -10.344 -20.469 -23.875 1 94.88 289 ASP B O 1
ATOM 4680 N N . ILE B 1 290 ? -11.336 -18.781 -22.828 1 94.56 290 ILE B N 1
ATOM 4681 C CA . ILE B 1 290 ? -12.055 -19.625 -21.875 1 94.56 290 ILE B CA 1
ATOM 4682 C C . ILE B 1 290 ? -12.961 -20.594 -22.625 1 94.56 290 ILE B C 1
ATOM 4684 O O . ILE B 1 290 ? -13.094 -21.766 -22.25 1 94.56 290 ILE B O 1
ATOM 4688 N N . ALA B 1 291 ? -13.586 -20.094 -23.625 1 94.69 291 ALA B N 1
ATOM 4689 C CA . ALA B 1 291 ? -14.461 -20.938 -24.422 1 94.69 291 ALA B CA 1
ATOM 4690 C C . ALA B 1 291 ? -13.703 -22.141 -24.969 1 94.69 291 ALA B C 1
ATOM 4692 O O . ALA B 1 291 ? -14.188 -23.281 -24.922 1 94.69 291 ALA B O 1
ATOM 4693 N N . LYS B 1 292 ? -12.516 -21.938 -25.5 1 94.94 292 LYS B N 1
ATOM 4694 C CA . LYS B 1 292 ? -11.672 -23.016 -26.016 1 94.94 292 LYS B CA 1
ATOM 4695 C C . LYS B 1 292 ? -11.281 -23.984 -24.906 1 94.94 292 LYS B C 1
ATOM 4697 O O . LYS B 1 292 ? -11.328 -25.203 -25.094 1 94.94 292 LYS B O 1
ATOM 4702 N N . LEU B 1 293 ? -10.898 -23.469 -23.766 1 95 293 LEU B N 1
ATOM 4703 C CA . LEU B 1 293 ? -10.5 -24.297 -22.625 1 95 293 LEU B CA 1
ATOM 4704 C C . LEU B 1 293 ? -11.656 -25.188 -22.156 1 95 293 LEU B C 1
ATOM 4706 O O . LEU B 1 293 ? -11.469 -26.359 -21.844 1 95 293 LEU B O 1
ATOM 4710 N N . LYS B 1 294 ? -12.859 -24.609 -22.125 1 94.25 294 LYS B N 1
ATOM 4711 C CA . LYS B 1 294 ? -14.039 -25.344 -21.688 1 94.25 294 LYS B CA 1
ATOM 4712 C C . LYS B 1 294 ? -14.375 -26.484 -22.641 1 94.25 294 LYS B C 1
ATOM 4714 O O . LYS B 1 294 ? -14.898 -27.516 -22.234 1 94.25 294 LYS B O 1
ATOM 4719 N N . LYS B 1 295 ? -14.094 -26.328 -23.938 1 93.94 295 LYS B N 1
ATOM 4720 C CA . LYS B 1 295 ? -14.266 -27.406 -24.906 1 93.94 295 LYS B CA 1
ATOM 4721 C C . LYS B 1 295 ? -13.305 -28.562 -24.625 1 93.94 295 LYS B C 1
ATOM 4723 O O . LYS B 1 295 ? -13.68 -29.734 -24.75 1 93.94 295 LYS B O 1
ATOM 4728 N N . GLU B 1 296 ? -12.133 -28.203 -24.203 1 92.5 296 GLU B N 1
ATOM 4729 C CA . GLU B 1 296 ? -11.117 -29.219 -23.922 1 92.5 296 GLU B CA 1
ATOM 4730 C C . GLU B 1 296 ? -11.336 -29.844 -22.547 1 92.5 296 GLU B C 1
ATOM 4732 O O . GLU B 1 296 ? -11.023 -31.031 -22.344 1 92.5 296 GLU B O 1
ATOM 4737 N N . GLU B 1 297 ? -11.859 -29.062 -21.594 1 94.19 297 GLU B N 1
ATOM 4738 C CA . GLU B 1 297 ? -12.156 -29.531 -20.234 1 94.19 297 GLU B CA 1
ATOM 4739 C C . GLU B 1 297 ? -13.5 -29 -19.766 1 94.19 297 GLU B C 1
ATOM 4741 O O . GLU B 1 297 ? -13.57 -27.969 -19.078 1 94.19 297 GLU B O 1
ATOM 4746 N N . PRO B 1 298 ? -14.523 -29.734 -19.984 1 91.62 298 PRO B N 1
ATOM 4747 C CA . PRO B 1 298 ? -15.875 -29.281 -19.656 1 91.62 298 PRO B CA 1
ATOM 4748 C C . PRO B 1 298 ? -16.062 -29.031 -18.156 1 91.62 298 PRO B C 1
ATOM 4750 O O . PRO B 1 298 ? -16.953 -28.281 -17.766 1 91.62 298 PRO B O 1
ATOM 4753 N N . LYS B 1 299 ? -15.188 -29.625 -17.344 1 90.38 299 LYS B N 1
ATOM 4754 C CA . LYS B 1 299 ? -15.328 -29.469 -15.906 1 90.38 299 LYS B CA 1
ATOM 4755 C C . LYS B 1 299 ? -14.438 -28.344 -15.383 1 90.38 299 LYS B C 1
ATOM 4757 O O . LYS B 1 299 ? -14.172 -28.25 -14.188 1 90.38 299 LYS B O 1
ATOM 4762 N N . LEU B 1 300 ? -13.961 -27.531 -16.344 1 94.06 300 LEU B N 1
ATOM 4763 C CA . LEU B 1 300 ? -13.18 -26.359 -15.953 1 94.06 300 LEU B CA 1
ATOM 4764 C C . LEU B 1 300 ? -13.922 -25.531 -14.906 1 94.06 300 LEU B C 1
ATOM 4766 O O . LEU B 1 300 ? -15.094 -25.188 -15.094 1 94.06 300 LEU B O 1
ATOM 4770 N N . CYS B 1 301 ? -13.273 -25.234 -13.82 1 93.56 301 CYS B N 1
ATOM 4771 C CA . CYS B 1 301 ? -13.906 -24.641 -12.648 1 93.56 301 CYS B CA 1
ATOM 4772 C C . CYS B 1 301 ? -14.18 -23.156 -12.875 1 93.56 301 CYS B C 1
ATOM 4774 O O . CYS B 1 301 ? -13.281 -22.406 -13.266 1 93.56 301 CYS B O 1
ATOM 4776 N N . ASP B 1 302 ? -15.398 -22.766 -12.648 1 94.44 302 ASP B N 1
ATOM 4777 C CA . ASP B 1 302 ? -15.711 -21.344 -12.695 1 94.44 302 ASP B CA 1
ATOM 4778 C C . ASP B 1 302 ? -15.656 -20.734 -11.297 1 94.44 302 ASP B C 1
ATOM 4780 O O . ASP B 1 302 ? -15.516 -21.453 -10.305 1 94.44 302 ASP B O 1
ATOM 4784 N N . PHE B 1 303 ? -15.75 -19.438 -11.242 1 95.38 303 PHE B N 1
ATOM 4785 C CA . PHE B 1 303 ? -15.539 -18.734 -9.992 1 95.38 303 PHE B CA 1
ATOM 4786 C C . PHE B 1 303 ? -16.594 -19.141 -8.961 1 95.38 303 PHE B C 1
ATOM 4788 O O . PHE B 1 303 ? -16.266 -19.359 -7.789 1 95.38 303 PHE B O 1
ATOM 4795 N N . GLU B 1 304 ? -17.859 -19.172 -9.352 1 94.75 304 GLU B N 1
ATOM 4796 C CA . GLU B 1 304 ? -18.938 -19.484 -8.406 1 94.75 304 GLU B CA 1
ATOM 4797 C C . GLU B 1 304 ? -18.75 -20.891 -7.816 1 94.75 304 GLU B C 1
ATOM 4799 O O . GLU B 1 304 ? -18.922 -21.078 -6.613 1 94.75 304 GLU B O 1
ATOM 4804 N N . THR B 1 305 ? -18.453 -21.844 -8.664 1 94.44 305 THR B N 1
ATOM 4805 C CA . THR B 1 305 ? -18.188 -23.203 -8.211 1 94.44 305 THR B CA 1
ATOM 4806 C C . THR B 1 305 ? -17 -23.234 -7.242 1 94.44 305 THR B C 1
ATOM 4808 O O . THR B 1 305 ? -17.078 -23.859 -6.184 1 94.44 305 THR B O 1
ATOM 4811 N N . TRP B 1 306 ? -15.914 -22.547 -7.641 1 95.06 306 TRP B N 1
ATOM 4812 C CA . TRP B 1 306 ? -14.758 -22.469 -6.762 1 95.06 306 TRP B CA 1
ATOM 4813 C C . TRP B 1 306 ? -15.133 -21.859 -5.414 1 95.06 306 TRP B C 1
ATOM 4815 O O . TRP B 1 306 ? -14.758 -22.391 -4.363 1 95.06 306 TRP B O 1
ATOM 4825 N N . LEU B 1 307 ? -15.859 -20.688 -5.371 1 92.5 307 LEU B N 1
ATOM 4826 C CA . LEU B 1 307 ? -16.266 -19.984 -4.16 1 92.5 307 LEU B CA 1
ATOM 4827 C C . LEU B 1 307 ? -17.062 -20.906 -3.24 1 92.5 307 LEU B C 1
ATOM 4829 O O . LEU B 1 307 ? -16.828 -20.938 -2.031 1 92.5 307 LEU B O 1
ATOM 4833 N N . ALA B 1 308 ? -17.922 -21.75 -3.809 1 91.88 308 ALA B N 1
ATOM 4834 C CA . ALA B 1 308 ? -18.828 -22.609 -3.045 1 91.88 308 ALA B CA 1
ATOM 4835 C C . ALA B 1 308 ? -18.094 -23.828 -2.492 1 91.88 308 ALA B C 1
ATOM 4837 O O . ALA B 1 308 ? -18.375 -24.266 -1.375 1 91.88 308 ALA B O 1
ATOM 4838 N N . GLU B 1 309 ? -17.141 -24.328 -3.289 1 92 309 GLU B N 1
ATOM 4839 C CA . GLU B 1 309 ? -16.672 -25.672 -2.98 1 92 309 GLU B CA 1
ATOM 4840 C C . GLU B 1 309 ? -15.227 -25.672 -2.51 1 92 309 GLU B C 1
ATOM 4842 O O . GLU B 1 309 ? -14.781 -26.609 -1.85 1 92 309 GLU B O 1
ATOM 4847 N N . ARG B 1 310 ? -14.484 -24.609 -2.855 1 89.88 310 ARG B N 1
ATOM 4848 C CA . ARG B 1 310 ? -13.039 -24.766 -2.719 1 89.88 310 ARG B CA 1
ATOM 4849 C C . ARG B 1 310 ? -12.43 -23.578 -1.983 1 89.88 310 ARG B C 1
ATOM 4851 O O . ARG B 1 310 ? -11.273 -23.625 -1.56 1 89.88 310 ARG B O 1
ATOM 4858 N N . SER B 1 311 ? -13.172 -22.5 -1.814 1 89.75 311 SER B N 1
ATOM 4859 C CA . SER B 1 311 ? -12.633 -21.25 -1.275 1 89.75 311 SER B CA 1
ATOM 4860 C C . SER B 1 311 ? -12.586 -21.281 0.249 1 89.75 311 SER B C 1
ATOM 4862 O O . SER B 1 311 ? -13.047 -22.25 0.869 1 89.75 311 SER B O 1
ATOM 4864 N N . GLY B 1 312 ? -11.93 -20.297 0.783 1 85.31 312 GLY B N 1
ATOM 4865 C CA . GLY B 1 312 ? -11.922 -20.125 2.229 1 85.31 312 GLY B CA 1
ATOM 4866 C C . GLY B 1 312 ? -13.281 -19.797 2.797 1 85.31 312 GLY B C 1
ATOM 4867 O O . GLY B 1 312 ? -13.477 -19.812 4.016 1 85.31 312 GLY B O 1
ATOM 4868 N N . TRP B 1 313 ? -14.234 -19.469 1.948 1 85.69 313 TRP B N 1
ATOM 4869 C CA . TRP B 1 313 ? -15.586 -19.125 2.379 1 85.69 313 TRP B CA 1
ATOM 4870 C C . TRP B 1 313 ? -16.5 -20.344 2.322 1 85.69 313 TRP B C 1
ATOM 4872 O O . TRP B 1 313 ? -17.688 -20.25 2.635 1 85.69 313 TRP B O 1
ATOM 4882 N N . LYS B 1 314 ? -16 -21.484 1.939 1 86.12 314 LYS B N 1
ATOM 4883 C CA . LYS B 1 314 ? -16.844 -22.656 1.624 1 86.12 314 LYS B CA 1
ATOM 4884 C C . LYS B 1 314 ? -17.734 -23.016 2.799 1 86.12 314 LYS B C 1
ATOM 4886 O O . LYS B 1 314 ? -18.859 -23.484 2.605 1 86.12 314 LYS B O 1
ATOM 4891 N N . ASP B 1 315 ? -17.219 -22.797 3.996 1 82.56 315 ASP B N 1
ATOM 4892 C CA . ASP B 1 315 ? -18 -23.156 5.172 1 82.56 315 ASP B CA 1
ATOM 4893 C C . ASP B 1 315 ? -19.125 -22.156 5.406 1 82.56 315 ASP B C 1
ATOM 4895 O O . ASP B 1 315 ? -20.031 -22.406 6.219 1 82.56 315 ASP B O 1
ATOM 4899 N N . GLN B 1 316 ? -19.125 -21.078 4.734 1 80.69 316 GLN B N 1
ATOM 4900 C CA . GLN B 1 316 ? -20.141 -20.047 4.859 1 80.69 316 GLN B CA 1
ATOM 4901 C C . GLN B 1 316 ? -21.188 -20.156 3.75 1 80.69 316 GLN B C 1
ATOM 4903 O O . GLN B 1 316 ? -22.125 -19.375 3.699 1 80.69 316 GLN B O 1
ATOM 4908 N N . ALA B 1 317 ? -20.891 -21.094 2.793 1 84.56 317 ALA B N 1
ATOM 4909 C CA . ALA B 1 317 ? -21.781 -21.219 1.643 1 84.56 317 ALA B CA 1
ATOM 4910 C C . ALA B 1 317 ? -23.203 -21.562 2.084 1 84.56 317 ALA B C 1
ATOM 4912 O O . ALA B 1 317 ? -23.406 -22.375 2.98 1 84.56 317 ALA B O 1
ATOM 4913 N N . ILE B 1 318 ? -24.031 -20.719 1.587 1 81.88 318 ILE B N 1
ATOM 4914 C CA . ILE B 1 318 ? -25.438 -20.938 1.955 1 81.88 318 ILE B CA 1
ATOM 4915 C C . ILE B 1 318 ? -25.969 -22.172 1.223 1 81.88 318 ILE B C 1
ATOM 4917 O O . ILE B 1 318 ? -25.641 -22.391 0.054 1 81.88 318 ILE B O 1
ATOM 4921 N N . LYS B 1 319 ? -26.297 -23.266 1.918 1 64.44 319 LYS B N 1
ATOM 4922 C CA . LYS B 1 319 ? -26.906 -24.469 1.373 1 64.44 319 LYS B CA 1
ATOM 4923 C C . LYS B 1 319 ? -28.109 -24.141 0.487 1 64.44 319 LYS B C 1
ATOM 4925 O O . LYS B 1 319 ? -28.969 -23.344 0.874 1 64.44 319 LYS B O 1
ATOM 4930 N N . ARG B 1 320 ? -27.828 -24.344 -0.89 1 50 320 ARG B N 1
ATOM 4931 C CA . ARG B 1 320 ? -29.047 -24.312 -1.688 1 50 320 ARG B CA 1
ATOM 4932 C C . ARG B 1 320 ? -29.938 -25.5 -1.39 1 50 320 ARG B C 1
ATOM 4934 O O . ARG B 1 320 ? -29.438 -26.625 -1.197 1 50 320 ARG B O 1
#

pLDDT: mean 90.44, std 11.56, range [44.19, 98.94]

Foldseek 3Di:
DPAAAEEEFECCLHLQSVLLLVQLLPDDPNVNYAYEYEDCDCPDPSNVVSCVVRVSHHYFHDDLLDLVVRLVSQLVRCVVVVHHSAHAEYEDDFDLDDPPHDLVSRLNSLLVNLVVCLVRPHAEYEYEAADQPFFVCLQPHCDPDSSNNSRNNSVVSNCVPCPLQRPSHWYAYEHEFAEPVVQDPDDVNLLVLLLVCLVCVFAKGFYAYSNVSSNVSNVCVVVVVVRTSYYDYDGDDIDHQVRQQVVCCVPVVGGRSNPVNCRRNVVVVVVVVVVVVVVCCVVPNDDDDVVVVCVVPVVPDDPVNCCCPPDPCVVVRDDD/DPAAAEEEFEPCLHLQSVLLLVQLLPDDVNVNYAYEYEDCDCPDPSNVVSCVVRVSHHYFHDDLLCLPVRLVSQLVRCVVVVHHSAHAEYEDDFDLDDPPHDLVSLLNSLLVNLVVCLVRPHAEYEYEAADQPFFVCLQPHCDPDSSNNSRNNSVVSNCVPCPLQRVSHWYAYEHEFAEPVVQDPDDVNLLVLLLVCQVCVFAKGFYAYSNVSSNVSNVCVVVVVVRTSYYDYGGDDIDHQVVQQVVCCVPVVGGRSSPVNCRRNVVVVVVVVVVVVVVCCVVPNDDDDVVVVCVVPVVPDDDVNCCCPPDPCVVVDDDD

Radius of gyration: 31.83 Å; Cα contacts (8 Å, |Δi|>4): 1282; chains: 2; bounding box: 52×99×69 Å

Organism: Exserohilum turcicum (strain 28A) (NCBI:txid671987)

Secondary structure (DSSP, 8-state):
---PEEEEESSTTSHHHHHHHHHHHHSTTGGGEEEEEEES-TTSHHHHHHHHH-TTPEEEE--TT-HHHHHHHHHHHHHHTT--S-EEEEEE----SSTT--HHHHHHHHHHHHHHHHHTT-SEEEEE---SSSTTGGGT---S-HHHHHHHHHHHHHHHHH-TTSSSSEEEEEEE-EEGGG--SSHHHHHHHHHHHHHHTT--EEEE-HHHHHHHHHHHHHTTTTTTTEEEEE-SEEE-HHHHHHHHHHHHSS--GGG-THHHHHHHHHHHHHHHHHHHHHHT-----HHHHHHH-TTPPPHHHHHHHTSTTGGG----/---PEEEEESSTTSHHHHHHHHHHHHSTTGGGEEEEEEES-TTSHHHHHHHHH-TTPEEEE--TT-HHHHHHHHHHHHHHTT--S-EEEEEE----SSTT--HHHHHHHHHHHHHHHHHTT-SEEEEE---SSSTTGGGT---S-HHHHHHHHHHHHHHHHH-TTSSSSEEEEEEE-EEGGG--SSHHHHHHHHHHHHHHTT--EEEE-HHHHHHHHHHHHHTTTTTTTEEEEE-SEEE-HHHHHHHHHHHHSS--GGG-THHHHHHHHHHHHHHHHHHHHHHT-----HHHHHHH-TTPPPHHHHHHHTSTTGGG----

Sequence (640 aa):
MAATKAILVTGATGKQGGAVLDQLASYPSNSQFTLLAVTRDVNSGSAKKIVERHPQVKLVQGNLDDPQALFASAKAALKEAEQEEKIWGVYSVQVSLGKNVTHESEVIQGNALIDASIEHGVMHFVYSSVDRGGNERSFENKTPIPHFQSKYEIEQHLLEKAGKNGENMGWTILRPVAFMDNLTPAFPTKVFLAALRDTLQGKSLQWVSVEDIGLFGARAFINNEEWNARAEGLAGSELTMDEMSGCFERVIGTPLPATYGFLGSALMWAVAEVNVMLSWFAAEGYGADIAKLKKEEPKLCDFETWLAERSGWKDQAIKRMAATKAILVTGATGKQGGAVLDQLASYPSNSQFTLLAVTRDVNSGSAKKIVERHPQVKLVQGNLDDPQALFASAKAALKEAEQEEKIWGVYSVQVSLGKNVTHESEVIQGNALIDASIEHGVMHFVYSSVDRGGNERSFENKTPIPHFQSKYEIEQHLLEKAGKNGENMGWTILRPVAFMDNLTPAFPTKVFLAALRDTLQGKSLQWVSVEDIGLFGARAFINNEEWNARAEGLAGSELTMDEMSGCFERVIGTPLPATYGFLGSALMWAVAEVNVMLSWFAAEGYGADIAKLKKEEPKLCDFETWLAERSGWKDQAIKR

Solvent-accessible surface area (backbone atoms only — not comparable to full-atom values): 32210 Å² total; per-residue (Å²): 124,83,87,49,46,24,33,39,30,32,43,28,70,40,65,56,25,29,26,22,49,53,39,40,68,66,34,89,71,33,75,50,45,40,44,33,35,33,29,80,46,63,82,36,71,59,43,46,50,49,36,72,76,37,69,82,48,41,75,24,52,35,47,66,88,39,38,67,61,27,51,51,36,45,31,50,48,25,48,75,68,70,41,72,70,52,50,34,28,38,40,43,54,74,70,67,74,58,89,94,46,45,57,64,57,38,31,51,30,49,43,46,42,51,52,44,36,52,76,63,57,26,50,36,39,36,38,58,50,56,42,42,40,13,62,74,42,34,79,75,38,45,70,92,34,60,64,50,32,29,39,41,52,33,51,51,50,45,36,67,67,21,30,75,72,20,78,67,22,27,28,27,39,36,12,44,46,47,55,50,76,73,48,44,93,46,68,68,36,35,45,50,46,8,26,46,43,58,56,32,66,74,49,60,49,49,28,16,44,46,61,54,52,3,47,52,53,28,42,41,62,76,43,36,78,83,30,40,49,34,65,42,37,38,36,36,34,74,38,26,58,69,56,48,20,49,39,30,31,72,29,50,68,44,60,53,80,25,64,59,54,70,52,12,49,50,45,52,52,48,47,55,52,47,51,50,44,45,52,41,43,51,74,70,31,67,36,45,57,41,71,61,48,36,72,77,34,78,79,55,52,33,59,56,57,38,46,42,71,68,37,71,50,28,89,51,34,51,83,125,125,82,89,51,46,21,34,40,29,33,45,28,72,40,66,55,25,30,25,22,48,52,40,40,69,67,35,88,70,34,75,49,44,39,45,32,34,31,30,81,47,63,82,36,70,61,43,45,50,48,35,71,78,36,71,81,47,39,74,24,55,33,48,67,88,39,36,66,60,26,52,52,37,45,31,50,49,24,47,74,67,70,42,72,72,52,50,34,28,37,39,45,53,74,69,65,74,57,90,93,45,44,55,64,56,39,32,50,31,47,43,46,42,51,52,45,37,51,74,64,58,27,49,36,39,36,36,58,48,56,42,42,40,13,63,73,43,32,79,76,38,47,70,93,35,60,65,50,32,30,39,41,52,31,50,51,48,46,36,67,67,21,31,76,74,20,77,66,23,26,28,27,38,37,12,44,47,47,55,50,75,74,48,44,93,45,68,68,37,35,46,51,49,9,27,45,42,59,59,33,67,73,49,61,49,49,27,17,45,47,63,55,52,2,47,53,52,28,42,41,63,77,41,35,79,82,30,40,50,35,66,42,38,38,37,36,34,74,38,25,56,67,55,47,21,50,39,30,31,70,30,50,68,44,59,53,80,26,61,60,54,72,52,11,48,48,44,53,51,49,47,52,52,47,49,51,42,44,52,41,42,50,76,70,32,65,38,45,58,42,71,62,47,38,73,77,34,75,78,56,50,32,60,57,58,38,44,41,71,69,36,73,50,28,88,52,34,50,82,127

InterPro domains:
  IPR008030 NmrA-like domain [PF05368] (4-260)
  IPR036291 NAD(P)-binding domain superfamily [SSF51735] (4-286)
  IPR051164 NmrA-like oxidoreductase [PTHR42748] (5-311)